Protein 5APG (pdb70)

Radius of gyration: 25.51 Å; Cα contacts (8 Å, |Δi|>4): 948; chains: 3; bounding box: 57×60×75 Å

B-factor: mean 27.23, std 12.42, range [12.29, 97.7]

Secondary structure (DSSP, 8-state):
---EEEEE-S-S-TTS-HHHHHHHTTSSEEESSGGGSPTTSEEE-TTSS-B--GGGHHHHHHT-EEEEE--HHHHHHHHHHH--SSSEEEBPPP-B--STTTTT-BS---HHHHHHHHHH---TTT---GGGSTTSTHHHHHHHHHHHHHTTT--THHHHHHT-S-HHHHHHH--TTT--/---EEEEE---S-GGG-HHHHHHHTTSSEEESSGGGSPTTSEEE-TTSS-B--GGGHHHHHHT-EEEEE--HHHHHHHHHHH--SSSEEEBPPP-B--STTTTT-BS---HHHHHHHHHH---TTT---GGGSTTSHHHHHHTHHHHHHHTTT--THHHHHHT-S-HHHHHHH--TTT--/---EEEEE---S-TTT-HHHHHHHTTSSEEESSGGGSPTTSEEE-TTSS-B--GGGHHHHHHT-EEEEE--HHHHHHHHHHH--SSSEEEBPPP-B--STTTTT-BS---HHHHHHHHHH---TTT---GGGSTTHHHHHHHTHHHHHHHTTT--THHHHHHT-S-HHHHHHH--TTT--

Solvent-accessible surface area: 23959 Å² total

Nearest PDB structures (foldseek):
  5apg-assembly3_C  TM=1.002E+00  e=6.927E-38  Vulcanisaeta distributa DSM 14429
  5ap8-assembly1_A  TM=8.419E-01  e=1.342E-13  Saccharolobus solfataricus
  5ap8-assembly3_C  TM=8.335E-01  e=1.342E-13  Saccharolobus solfataricus
  5ap8-assembly2_B  TM=7.824E-01  e=4.269E-13  Saccharolobus solfataricus
  3oii-assembly1_A  TM=2.899E-01  e=4.649E+00  Saccharomyces cerevisiae

Structure (mmCIF, N/CA/C/O backbone):
data_5APG
#
_entry.id   5APG
#
_cell.length_a   115.950
_cell.length_b   66.970
_cell.length_c   106.420
_cell.angle_alpha   90.00
_cell.angle_beta   89.99
_cell.angle_gamma   90.00
#
_symmetry.space_group_name_H-M   'C 1 2 1'
#
loop_
_entity.id
_entity.type
_entity.pdbx_description
1 polymer TSR3
2 non-polymer [(3S)-3-amino-4-hydroxy-4-oxo-butyl]-[[(2S,3S,4R,5R)-5-(6-aminopurin-9-yl)-3,4-dihydroxy-oxolan-2-yl]methyl]-methyl-selanium
3 non-polymer '2-(N-MORPHOLINO)-ETHANESULFONIC ACID'
4 water water
#
loop_
_atom_site.group_PDB
_atom_site.id
_atom_site.type_symbol
_atom_site.label_atom_id
_atom_site.label_alt_id
_atom_site.label_comp_id
_atom_site.label_asym_id
_atom_site.label_entity_id
_atom_site.label_seq_id
_atom_site.pdbx_PDB_ins_code
_atom_site.Cartn_x
_atom_site.Cartn_y
_atom_site.Cartn_z
_atom_site.occupancy
_atom_site.B_iso_or_equiv
_atom_site.auth_seq_id
_atom_site.auth_comp_id
_atom_site.auth_asym_id
_atom_site.auth_atom_id
_atom_site.pdbx_PDB_model_num
ATOM 9 N N . ILE A 1 2 ? 149.189 -13.257 100.383 1.00 37.44 2 ILE A N 1
ATOM 10 C CA . ILE A 1 2 ? 148.135 -13.596 101.330 1.00 34.45 2 ILE A CA 1
ATOM 11 C C . ILE A 1 2 ? 147.869 -15.101 101.331 1.00 34.81 2 ILE A C 1
ATOM 12 O O . ILE A 1 2 ? 147.834 -15.737 100.272 1.00 33.01 2 ILE A O 1
ATOM 17 N N . PRO A 1 3 ? 147.740 -15.692 102.530 1.00 27.55 3 PRO A N 1
ATOM 18 C CA . PRO A 1 3 ? 147.305 -17.088 102.609 1.00 24.97 3 PRO A CA 1
ATOM 19 C C . PRO A 1 3 ? 145.876 -17.220 102.112 1.00 23.88 3 PRO A C 1
ATOM 20 O O . PRO A 1 3 ? 145.154 -16.225 102.063 1.00 23.74 3 PRO A O 1
ATOM 24 N N . ARG A 1 4 ? 145.477 -18.427 101.738 1.00 20.68 4 ARG A N 1
ATOM 25 C CA . ARG A 1 4 ? 144.105 -18.666 101.318 1.00 20.85 4 ARG A CA 1
ATOM 26 C C . ARG A 1 4 ? 143.169 -18.602 102.520 1.00 22.77 4 ARG A C 1
ATOM 27 O O . ARG A 1 4 ? 143.378 -19.294 103.518 1.00 21.58 4 ARG A O 1
ATOM 35 N N . VAL A 1 5 ? 142.147 -17.758 102.424 1.00 21.52 5 VAL A N 1
ATOM 36 C CA . VAL A 1 5 ? 141.176 -17.598 103.503 1.00 19.97 5 VAL A CA 1
ATOM 37 C C . VAL A 1 5 ? 139.825 -18.173 103.085 1.00 22.01 5 VAL A C 1
ATOM 38 O O . VAL A 1 5 ? 139.320 -17.879 101.998 1.00 21.98 5 VAL A O 1
ATOM 42 N N . PHE A 1 6 ? 139.251 -19.007 103.946 1.00 16.73 6 PHE A N 1
ATOM 43 C CA . PHE A 1 6 ? 137.975 -19.647 103.665 1.00 18.74 6 PHE A CA 1
ATOM 44 C C . PHE A 1 6 ? 136.962 -19.306 104.752 1.00 18.98 6 PHE A C 1
ATOM 45 O O . PHE A 1 6 ? 137.270 -19.385 105.942 1.00 19.91 6 PHE A O 1
ATOM 53 N N . ILE A 1 7 ? 135.756 -18.933 104.339 1.00 18.91 7 ILE A N 1
ATOM 54 C CA . ILE A 1 7 ? 134.721 -18.523 105.278 1.00 21.15 7 ILE A CA 1
ATOM 55 C C . ILE A 1 7 ? 133.424 -19.296 105.073 1.00 23.18 7 ILE A C 1
ATOM 56 O O . ILE A 1 7 ? 132.896 -19.363 103.962 1.00 24.18 7 ILE A O 1
ATOM 61 N N . TYR A 1 8 ? 132.919 -19.893 106.145 1.00 21.86 8 TYR A N 1
ATOM 62 C CA . TYR A 1 8 ? 131.553 -20.381 106.133 1.00 23.63 8 TYR A CA 1
ATOM 63 C C . TYR A 1 8 ? 130.681 -19.328 106.790 1.00 25.77 8 TYR A C 1
ATOM 64 O O . TYR A 1 8 ? 130.920 -18.934 107.934 1.00 22.25 8 TYR A O 1
ATOM 73 N N . ARG A 1 9 ? 129.679 -18.863 106.057 1.00 24.65 9 ARG A N 1
ATOM 74 C CA . ARG A 1 9 ? 128.815 -17.810 106.561 1.00 27.14 9 ARG A CA 1
ATOM 75 C C . ARG A 1 9 ? 127.418 -18.327 106.881 1.00 35.25 9 ARG A C 1
ATOM 76 O O . ARG A 1 9 ? 126.760 -18.932 106.037 1.00 36.77 9 ARG A O 1
ATOM 84 N N . LEU A 1 10 ? 126.977 -18.094 108.111 1.00 34.47 10 LEU A N 1
ATOM 85 C CA . LEU A 1 10 ? 125.583 -18.316 108.464 1.00 40.23 10 LEU A CA 1
ATOM 86 C C . LEU A 1 10 ? 124.774 -17.114 108.002 1.00 51.19 10 LEU A C 1
ATOM 87 O O . LEU A 1 10 ? 124.902 -16.024 108.559 1.00 53.64 10 LEU A O 1
ATOM 92 N N . PRO A 1 11 ? 123.941 -17.305 106.969 1.00 59.97 11 PRO A N 1
ATOM 93 C CA . PRO A 1 11 ? 123.190 -16.195 106.372 1.00 68.14 11 PRO A CA 1
ATOM 94 C C . PRO A 1 11 ? 122.118 -15.638 107.312 1.00 77.71 11 PRO A C 1
ATOM 95 O O . PRO A 1 11 ? 120.935 -15.895 107.111 1.00 84.52 11 PRO A O 1
ATOM 99 N N . GLN A 1 12 ? 122.533 -14.878 108.322 1.00 75.79 12 GLN A N 1
ATOM 100 C CA . GLN A 1 12 ? 121.613 -14.365 109.336 1.00 81.95 12 GLN A CA 1
ATOM 101 C C . GLN A 1 12 ? 121.452 -12.846 109.256 1.00 88.02 12 GLN A C 1
ATOM 102 O O . GLN A 1 12 ? 120.349 -12.343 109.081 1.00 89.34 12 GLN A O 1
ATOM 104 N N . ASP A 1 13 ? 122.548 -12.112 109.405 1.00 87.21 13 ASP A N 1
ATOM 105 C CA . ASP A 1 13 ? 122.504 -10.654 109.267 1.00 86.38 13 ASP A CA 1
ATOM 106 C C . ASP A 1 13 ? 122.192 -10.238 107.829 1.00 83.70 13 ASP A C 1
ATOM 107 O O . ASP A 1 13 ? 122.211 -11.078 106.942 1.00 82.51 13 ASP A O 1
ATOM 109 N N . ASP A 1 14 ? 121.916 -8.958 107.575 1.00 83.84 14 ASP A N 1
ATOM 110 C CA . ASP A 1 14 ? 121.758 -8.530 106.180 1.00 83.52 14 ASP A CA 1
ATOM 111 C C . ASP A 1 14 ? 123.150 -8.258 105.582 1.00 76.23 14 ASP A C 1
ATOM 112 O O . ASP A 1 14 ? 123.924 -7.448 106.108 1.00 73.18 14 ASP A O 1
ATOM 117 N N . PRO A 1 15 ? 123.470 -8.951 104.478 1.00 73.69 15 PRO A N 1
ATOM 118 C CA . PRO A 1 15 ? 124.817 -9.084 103.907 1.00 69.22 15 PRO A CA 1
ATOM 119 C C . PRO A 1 15 ? 125.465 -7.797 103.430 1.00 64.66 15 PRO A C 1
ATOM 120 O O . PRO A 1 15 ? 126.669 -7.794 103.159 1.00 63.33 15 PRO A O 1
ATOM 124 N N . ARG A 1 16 ? 124.679 -6.733 103.328 1.00 67.72 16 ARG A N 1
ATOM 125 C CA . ARG A 1 16 ? 125.185 -5.448 102.881 1.00 64.84 16 ARG A CA 1
ATOM 126 C C . ARG A 1 16 ? 125.968 -4.752 103.992 1.00 59.06 16 ARG A C 1
ATOM 127 O O . ARG A 1 16 ? 126.732 -3.822 103.733 1.00 56.24 16 ARG A O 1
ATOM 129 N N . LYS A 1 17 ? 125.777 -5.206 105.227 1.00 55.94 17 LYS A N 1
ATOM 130 C CA . LYS A 1 17 ? 126.454 -4.608 106.374 1.00 53.72 17 LYS A CA 1
ATOM 131 C C . LYS A 1 17 ? 127.433 -5.591 107.007 1.00 46.05 17 LYS A C 1
ATOM 132 O O . LYS A 1 17 ? 128.081 -5.287 108.008 1.00 46.07 17 LYS A O 1
ATOM 138 N N . ASN A 1 18 ? 127.535 -6.770 106.409 1.00 42.58 18 ASN A N 1
ATOM 139 C CA . ASN A 1 18 ? 128.423 -7.818 106.892 1.00 36.09 18 ASN A CA 1
ATOM 140 C C . ASN A 1 18 ? 129.824 -7.674 106.292 1.00 30.94 18 ASN A C 1
ATOM 141 O O . ASN A 1 18 ? 129.964 -7.449 105.090 1.00 30.25 18 ASN A O 1
ATOM 146 N N . THR A 1 19 ? 130.863 -7.796 107.119 1.00 25.81 19 THR A N 1
ATOM 147 C CA . THR A 1 19 ? 132.218 -7.515 106.642 1.00 23.24 19 THR A CA 1
ATOM 148 C C . THR A 1 19 ? 132.819 -8.701 105.890 1.00 24.12 19 THR A C 1
ATOM 149 O O . THR A 1 19 ? 133.733 -8.525 105.084 1.00 23.95 19 THR A O 1
ATOM 153 N N . ALA A 1 20 ? 132.304 -9.901 106.141 1.00 22.71 20 ALA A N 1
ATOM 154 C CA . ALA A 1 20 ? 132.785 -11.090 105.439 1.00 21.65 20 ALA A CA 1
ATOM 155 C C . ALA A 1 20 ? 132.370 -11.050 103.971 1.00 23.34 20 ALA A C 1
ATOM 156 O O . ALA A 1 20 ? 133.150 -11.411 103.088 1.00 23.11 20 ALA A O 1
ATOM 158 N N . ILE A 1 21 ? 131.140 -10.614 103.717 1.00 24.69 21 ILE A N 1
ATOM 159 C CA . ILE A 1 21 ? 130.645 -10.460 102.353 1.00 26.34 21 ILE A CA 1
ATOM 160 C C . ILE A 1 21 ? 131.552 -9.524 101.553 1.00 25.78 21 ILE A C 1
ATOM 161 O O . ILE A 1 21 ? 131.845 -9.771 100.379 1.00 27.39 21 ILE A O 1
ATOM 166 N N . LYS A 1 22 ? 132.021 -8.462 102.201 1.00 23.80 22 LYS A N 1
ATOM 167 C CA . LYS A 1 22 ? 132.902 -7.503 101.542 1.00 22.86 22 LYS A CA 1
ATOM 168 C C . LYS A 1 22 ? 134.286 -8.094 101.263 1.00 24.69 22 LYS A C 1
ATOM 169 O O . LYS A 1 22 ? 134.850 -7.868 100.194 1.00 23.00 22 LYS A O 1
ATOM 175 N N . LEU A 1 23 ? 134.831 -8.842 102.221 1.00 19.56 23 LEU A N 1
ATOM 176 C CA . LEU A 1 23 ? 136.065 -9.599 101.995 1.00 19.25 23 LEU A CA 1
ATOM 177 C C . LEU A 1 23 ? 135.977 -10.477 100.753 1.00 20.05 23 LEU A C 1
ATOM 178 O O . LEU A 1 23 ? 136.888 -10.502 99.923 1.00 22.36 23 LEU A O 1
ATOM 183 N N . VAL A 1 24 ? 134.873 -11.207 100.645 1.00 23.19 24 VAL A N 1
ATOM 184 C CA . VAL A 1 24 ? 134.670 -12.143 99.550 1.00 23.56 24 VAL A CA 1
ATOM 185 C C . VAL A 1 24 ? 134.497 -11.394 98.231 1.00 25.03 24 VAL A C 1
ATOM 186 O O . VAL A 1 24 ? 135.047 -11.792 97.206 1.00 26.02 24 VAL A O 1
ATOM 190 N N . ARG A 1 25 ? 133.748 -10.296 98.275 1.00 23.75 25 ARG A N 1
ATOM 191 C CA . ARG A 1 25 ? 133.485 -9.486 97.088 1.00 26.39 25 ARG A CA 1
ATOM 192 C C . ARG A 1 25 ? 134.775 -8.986 96.444 1.00 25.93 25 ARG A C 1
ATOM 193 O O . ARG A 1 25 ? 134.857 -8.871 95.222 1.00 28.15 25 ARG A O 1
ATOM 201 N N . PHE A 1 26 ? 135.787 -8.707 97.260 1.00 21.88 26 PHE A N 1
ATOM 202 C CA . PHE A 1 26 ? 137.060 -8.210 96.739 1.00 21.30 26 PHE A CA 1
ATOM 203 C C . PHE A 1 26 ? 138.111 -9.310 96.587 1.00 23.69 26 PHE A C 1
ATOM 204 O O . PHE A 1 26 ? 139.259 -9.033 96.250 1.00 26.94 26 PHE A O 1
ATOM 212 N N . GLY A 1 27 ? 137.719 -10.555 96.837 1.00 23.23 27 GLY A N 1
ATOM 213 C CA . GLY A 1 27 ? 138.595 -11.687 96.587 1.00 23.57 27 GLY A CA 1
ATOM 214 C C . GLY A 1 27 ? 139.665 -11.991 97.625 1.00 25.24 27 GLY A C 1
ATOM 215 O O . GLY A 1 27 ? 140.590 -12.753 97.344 1.00 23.57 27 GLY A O 1
ATOM 216 N N . PHE A 1 28 ? 139.551 -11.407 98.817 1.00 20.22 28 PHE A N 1
ATOM 217 C CA . PHE A 1 28 ? 140.472 -11.729 99.911 1.00 21.60 28 PHE A CA 1
ATOM 218 C C . PHE A 1 28 ? 140.173 -13.092 100.525 1.00 21.29 28 PHE A C 1
ATOM 219 O O . PHE A 1 28 ? 141.022 -13.693 101.184 1.00 22.57 28 PHE A O 1
ATOM 227 N N . ALA A 1 29 ? 138.950 -13.561 100.322 1.00 20.40 29 ALA A N 1
ATOM 228 C CA . ALA A 1 29 ? 138.517 -14.835 100.874 1.00 21.89 29 ALA A CA 1
ATOM 229 C C . ALA A 1 29 ? 137.454 -15.434 99.975 1.00 25.96 29 ALA A C 1
ATOM 230 O O . ALA A 1 29 ? 136.887 -14.743 99.125 1.00 24.82 29 ALA A O 1
ATOM 232 N N . GLN A 1 30 ? 137.178 -16.717 100.160 1.00 24.23 30 GLN A N 1
ATOM 233 C CA . GLN A 1 30 ? 136.113 -17.348 99.402 1.00 27.72 30 GLN A CA 1
ATOM 234 C C . GLN A 1 30 ? 135.116 -18.018 100.344 1.00 25.68 30 GLN A C 1
ATOM 235 O O . GLN A 1 30 ? 135.494 -18.578 101.377 1.00 23.75 30 GLN A O 1
ATOM 241 N N . LEU A 1 31 ? 133.835 -17.914 100.008 1.00 24.67 31 LEU A N 1
ATOM 242 C CA . LEU A 1 31 ? 132.793 -18.592 100.771 1.00 26.11 31 LEU A CA 1
ATOM 243 C C . LEU A 1 31 ? 132.767 -20.077 100.438 1.00 29.54 31 LEU A C 1
ATOM 244 O O . LEU A 1 31 ? 133.008 -20.470 99.295 1.00 30.15 31 LEU A O 1
ATOM 249 N N . VAL A 1 32 ? 132.477 -20.895 101.443 1.00 28.24 32 VAL A N 1
ATOM 250 C CA . VAL A 1 32 ? 132.247 -22.321 101.237 1.00 27.14 32 VAL A CA 1
ATOM 251 C C . VAL A 1 32 ? 130.817 -22.636 101.663 1.00 30.29 32 VAL A C 1
ATOM 252 O O . VAL A 1 32 ? 130.207 -21.863 102.400 1.00 30.56 32 VAL A O 1
ATOM 256 N N . ASP A 1 33 ? 130.276 -23.758 101.202 1.00 33.57 33 ASP A N 1
ATOM 257 C CA . ASP A 1 33 ? 128.850 -24.014 101.385 1.00 35.29 33 ASP A CA 1
ATOM 258 C C . ASP A 1 33 ? 128.529 -24.709 102.704 1.00 32.99 33 ASP A C 1
ATOM 259 O O . ASP A 1 33 ? 127.362 -24.849 103.069 1.00 35.80 33 ASP A O 1
ATOM 264 N N . SER A 1 34 ? 129.564 -25.134 103.421 1.00 31.98 34 SER A N 1
ATOM 265 C CA . SER A 1 34 ? 129.374 -25.821 104.693 1.00 32.06 34 SER A CA 1
ATOM 266 C C . SER A 1 34 ? 130.642 -25.787 105.538 1.00 29.00 34 SER A C 1
ATOM 267 O O . SER A 1 34 ? 131.725 -25.494 105.033 1.00 30.07 34 SER A O 1
ATOM 270 N N . ILE A 1 35 ? 130.504 -26.094 106.824 1.00 32.39 35 ILE A N 1
ATOM 271 C CA . ILE A 1 35 ? 131.659 -26.176 107.708 1.00 28.95 35 ILE A CA 1
ATOM 272 C C . ILE A 1 35 ? 132.558 -27.330 107.262 1.00 29.49 35 ILE A C 1
ATOM 273 O O . ILE A 1 35 ? 133.785 -27.246 107.339 1.00 30.78 35 ILE A O 1
ATOM 278 N N . LYS A 1 36 ? 131.939 -28.390 106.754 1.00 33.04 36 LYS A N 1
ATOM 279 C CA . LYS A 1 36 ? 132.677 -29.543 106.249 1.00 31.30 36 LYS A CA 1
ATOM 280 C C . LYS A 1 36 ? 133.550 -29.179 105.046 1.00 30.41 36 LYS A C 1
ATOM 281 O O . LYS A 1 36 ? 134.562 -29.833 104.783 1.00 31.49 36 LYS A O 1
ATOM 283 N N . ALA A 1 37 ? 133.161 -28.132 104.326 1.00 29.32 37 ALA A N 1
ATOM 284 C CA . ALA A 1 37 ? 133.883 -27.713 103.128 1.00 29.95 37 ALA A CA 1
ATOM 285 C C . ALA A 1 37 ? 135.106 -26.854 103.460 1.00 26.34 37 ALA A C 1
ATOM 286 O O . ALA A 1 37 ? 135.964 -26.633 102.603 1.00 27.83 37 ALA A O 1
ATOM 288 N N . LEU A 1 38 ? 135.177 -26.355 104.690 1.00 25.30 38 LEU A N 1
ATOM 289 C CA . LEU A 1 38 ? 136.368 -25.644 105.146 1.00 23.09 38 LEU A CA 1
ATOM 290 C C . LEU A 1 38 ? 137.539 -26.625 105.149 1.00 24.90 38 LEU A C 1
ATOM 291 O O . LEU A 1 38 ? 137.353 -27.807 105.419 1.00 27.97 38 LEU A O 1
ATOM 296 N N . PRO A 1 39 ? 138.747 -26.149 104.817 1.00 23.92 39 PRO A N 1
ATOM 297 C CA . PRO A 1 39 ? 139.891 -27.066 104.690 1.00 23.19 39 PRO A CA 1
ATOM 298 C C . PRO A 1 39 ? 140.324 -27.707 106.012 1.00 25.19 39 PRO A C 1
ATOM 299 O O . PRO A 1 39 ? 140.579 -27.006 106.986 1.00 21.19 39 PRO A O 1
ATOM 303 N N . SER A 1 40 ? 140.407 -29.034 106.037 1.00 25.92 40 SER A N 1
ATOM 304 C CA . SER A 1 40 ? 140.895 -29.743 107.218 1.00 22.92 40 SER A CA 1
ATOM 305 C C . SER A 1 40 ? 142.360 -29.407 107.482 1.00 20.56 40 SER A C 1
ATOM 306 O O . SER A 1 40 ? 143.148 -29.253 106.551 1.00 23.40 40 SER A O 1
ATOM 309 N N . GLY A 1 41 ? 142.724 -29.285 108.754 1.00 19.19 41 GLY A N 1
ATOM 310 C CA . GLY A 1 41 ? 144.105 -29.024 109.108 1.00 19.70 41 GLY A CA 1
ATOM 311 C C . GLY A 1 41 ? 144.488 -27.565 108.961 1.00 16.65 41 GLY A C 1
ATOM 312 O O . GLY A 1 41 ? 145.644 -27.200 109.163 1.00 20.24 41 GLY A O 1
ATOM 313 N N . SER A 1 42 ? 143.520 -26.728 108.602 1.00 18.75 42 SER A N 1
ATOM 314 C CA . SER A 1 42 ? 143.753 -25.292 108.535 1.00 17.64 42 SER A CA 1
ATOM 315 C C . SER A 1 42 ? 143.682 -24.692 109.934 1.00 19.22 42 SER A C 1
ATOM 316 O O . SER A 1 42 ? 143.154 -25.311 110.856 1.00 18.77 42 SER A O 1
ATOM 319 N N . ILE A 1 43 ? 144.231 -23.493 110.087 1.00 14.98 43 ILE A N 1
ATOM 320 C CA . ILE A 1 43 ? 143.926 -22.668 111.247 1.00 15.70 43 ILE A CA 1
ATOM 321 C C . ILE A 1 43 ? 142.472 -22.230 111.149 1.00 17.29 43 ILE A C 1
ATOM 322 O O . ILE A 1 43 ? 142.058 -21.700 110.116 1.00 17.02 43 ILE A O 1
ATOM 327 N N . ILE A 1 44 ? 141.689 -22.444 112.204 1.00 15.30 44 ILE A N 1
ATOM 328 C CA . ILE A 1 44 ? 140.376 -21.816 112.253 1.00 13.48 44 ILE A CA 1
ATOM 329 C C . ILE A 1 44 ? 140.336 -20.834 113.414 1.00 15.52 44 ILE A C 1
ATOM 330 O O . ILE A 1 44 ? 140.708 -21.155 114.550 1.00 15.26 44 ILE A O 1
ATOM 335 N N . LEU A 1 45 ? 139.938 -19.606 113.111 1.00 14.75 45 LEU A N 1
ATOM 336 C CA . LEU A 1 45 ? 139.729 -18.634 114.167 1.00 14.84 45 LEU A CA 1
ATOM 337 C C . LEU A 1 45 ? 138.519 -19.086 114.964 1.00 14.87 45 LEU A C 1
ATOM 338 O O . LEU A 1 45 ? 137.515 -19.529 114.401 1.00 18.51 45 LEU A O 1
ATOM 343 N N . ASP A 1 46 ? 138.632 -19.005 116.281 1.00 14.56 46 ASP A N 1
ATOM 344 C CA . ASP A 1 46 ? 137.586 -19.486 117.165 1.00 15.42 46 ASP A CA 1
ATOM 345 C C . ASP A 1 46 ? 137.693 -18.719 118.469 1.00 15.09 46 ASP A C 1
ATOM 346 O O . ASP A 1 46 ? 138.598 -18.973 119.261 1.00 15.18 46 ASP A O 1
ATOM 351 N N . PRO A 1 47 ? 136.770 -17.774 118.694 1.00 15.63 47 PRO A N 1
ATOM 352 C CA . PRO A 1 47 ? 136.812 -16.946 119.903 1.00 14.34 47 PRO A CA 1
ATOM 353 C C . PRO A 1 47 ? 136.462 -17.708 121.181 1.00 15.47 47 PRO A C 1
ATOM 354 O O . PRO A 1 47 ? 136.648 -17.152 122.261 1.00 17.15 47 PRO A O 1
ATOM 358 N N . THR A 1 48 ? 135.983 -18.947 121.066 1.00 15.38 48 THR A N 1
ATOM 359 C CA . THR A 1 48 ? 135.559 -19.710 122.241 1.00 14.86 48 THR A CA 1
ATOM 360 C C . THR A 1 48 ? 136.656 -20.570 122.861 1.00 17.39 48 THR A C 1
ATOM 361 O O . THR A 1 48 ? 136.475 -21.097 123.958 1.00 17.71 48 THR A O 1
ATOM 365 N N . VAL A 1 49 ? 137.775 -20.741 122.163 1.00 16.35 49 VAL A N 1
ATOM 366 C CA . VAL A 1 49 ? 138.888 -21.511 122.725 1.00 14.92 49 VAL A CA 1
ATOM 367 C C . VAL A 1 49 ? 139.854 -20.568 123.442 1.00 16.18 49 VAL A C 1
ATOM 368 O O . VAL A 1 49 ? 139.753 -19.350 123.306 1.00 16.17 49 VAL A O 1
ATOM 372 N N . LYS A 1 50 ? 140.787 -21.130 124.204 1.00 16.54 50 LYS A N 1
ATOM 373 C CA . LYS A 1 50 ? 141.683 -20.322 125.026 1.00 14.88 50 LYS A CA 1
ATOM 374 C C . LYS A 1 50 ? 143.083 -20.204 124.430 1.00 16.02 50 LYS A C 1
ATOM 375 O O . LYS A 1 50 ? 143.917 -19.448 124.934 1.00 18.63 50 LYS A O 1
ATOM 381 N N . THR A 1 51 ? 143.339 -20.959 123.365 1.00 14.25 51 THR A N 1
ATOM 382 C CA . THR A 1 51 ? 144.663 -21.003 122.752 1.00 14.58 51 THR A CA 1
ATOM 383 C C . THR A 1 51 ? 144.846 -19.870 121.746 1.00 15.31 51 THR A C 1
ATOM 384 O O . THR A 1 51 ? 144.220 -19.869 120.691 1.00 16.19 51 THR A O 1
ATOM 388 N N . PRO A 1 52 ? 145.713 -18.899 122.067 1.00 16.41 52 PRO A N 1
ATOM 389 C CA . PRO A 1 52 ? 145.878 -17.751 121.170 1.00 16.31 52 PRO A CA 1
ATOM 390 C C . PRO A 1 52 ? 146.745 -18.046 119.952 1.00 16.18 52 PRO A C 1
ATOM 391 O O . PRO A 1 52 ? 147.717 -18.808 120.023 1.00 17.73 52 PRO A O 1
ATOM 395 N N . LEU A 1 53 ? 146.377 -17.421 118.837 1.00 15.70 53 LEU A N 1
ATOM 396 C CA . LEU A 1 53 ? 147.170 -17.446 117.615 1.00 17.26 53 LEU A CA 1
ATOM 397 C C . LEU A 1 53 ? 148.551 -16.852 117.865 1.00 17.56 53 LEU A C 1
ATOM 398 O O . LEU A 1 53 ? 148.673 -15.850 118.560 1.00 17.59 53 LEU A O 1
ATOM 403 N N . THR A 1 54 ? 149.581 -17.469 117.294 1.00 18.38 54 THR A N 1
ATOM 404 C CA . THR A 1 54 ? 150.953 -16.977 117.419 1.00 19.49 54 THR A CA 1
ATOM 405 C C . THR A 1 54 ? 151.599 -16.886 116.031 1.00 19.67 54 THR A C 1
ATOM 406 O O . THR A 1 54 ? 151.101 -17.491 115.085 1.00 19.22 54 THR A O 1
ATOM 410 N N . PRO A 1 55 ? 152.702 -16.124 115.902 1.00 21.75 55 PRO A N 1
ATOM 411 C CA . PRO A 1 55 ? 153.360 -15.983 114.596 1.00 20.38 55 PRO A CA 1
ATOM 412 C C . PRO A 1 55 ? 153.710 -17.312 113.930 1.00 20.83 55 PRO A C 1
ATOM 413 O O . PRO A 1 55 ? 153.611 -17.419 112.709 1.00 24.16 55 PRO A O 1
ATOM 417 N N . SER A 1 56 ? 154.090 -18.315 114.718 1.00 22.98 56 SER A N 1
ATOM 418 C CA . SER A 1 56 ? 154.528 -19.584 114.147 1.00 26.12 56 SER A CA 1
ATOM 419 C C . SER A 1 56 ? 153.384 -20.357 113.488 1.00 25.12 56 SER A C 1
ATOM 420 O O . SER A 1 56 ? 153.627 -21.306 112.749 1.00 27.55 56 SER A O 1
ATOM 423 N N . ASP A 1 57 ? 152.142 -19.945 113.743 1.00 21.96 57 ASP A N 1
ATOM 424 C CA . ASP A 1 57 ? 150.990 -20.523 113.043 1.00 18.71 57 ASP A CA 1
ATOM 425 C C . ASP A 1 57 ? 150.980 -20.170 111.551 1.00 20.50 57 ASP A C 1
ATOM 426 O O . ASP A 1 57 ? 150.208 -20.742 110.774 1.00 21.28 57 ASP A O 1
ATOM 431 N N . ARG A 1 58 ? 151.830 -19.223 111.157 1.00 21.01 58 ARG A N 1
ATOM 432 C CA . ARG A 1 58 ? 152.001 -18.869 109.743 1.00 19.85 58 ARG A CA 1
ATOM 433 C C . ARG A 1 58 ? 152.228 -20.090 108.844 1.00 20.26 58 ARG A C 1
ATOM 434 O O . ARG A 1 58 ? 151.682 -20.174 107.741 1.00 21.24 58 ARG A O 1
ATOM 442 N N . VAL A 1 59 ? 153.037 -21.033 109.318 1.00 21.47 59 VAL A N 1
ATOM 443 C CA . VAL A 1 59 ? 153.405 -22.195 108.513 1.00 26.33 59 VAL A CA 1
ATOM 444 C C . VAL A 1 59 ? 152.171 -23.015 108.125 1.00 24.57 59 VAL A C 1
ATOM 445 O O . VAL A 1 59 ? 152.073 -23.506 107.000 1.00 25.24 59 VAL A O 1
ATOM 449 N N . ILE A 1 60 ? 151.219 -23.125 109.050 1.00 20.49 60 ILE A N 1
ATOM 450 C CA . ILE A 1 60 ? 149.972 -23.843 108.807 1.00 18.99 60 ILE A CA 1
ATOM 451 C C . ILE A 1 60 ? 149.041 -23.068 107.874 1.00 22.99 60 ILE A C 1
ATOM 452 O O . ILE A 1 60 ? 148.440 -23.644 106.965 1.00 22.14 60 ILE A O 1
ATOM 457 N N . ALA A 1 61 ? 148.927 -21.762 108.104 1.00 20.12 61 ALA A N 1
ATOM 458 C CA . ALA A 1 61 ? 148.118 -20.898 107.246 1.00 21.25 61 ALA A CA 1
ATOM 459 C C . ALA A 1 61 ? 148.596 -20.928 105.795 1.00 19.81 61 ALA A C 1
ATOM 460 O O . ALA A 1 61 ? 147.788 -20.903 104.872 1.00 22.84 61 ALA A O 1
ATOM 462 N N . GLU A 1 62 ? 149.909 -20.974 105.598 1.00 21.14 62 GLU A N 1
ATOM 463 C CA . GLU A 1 62 ? 150.479 -21.050 104.254 1.00 25.00 62 GLU A CA 1
ATOM 464 C C . GLU A 1 62 ? 150.181 -22.369 103.554 1.00 26.24 62 GLU A C 1
ATOM 465 O O . GLU A 1 62 ? 149.953 -22.401 102.346 1.00 28.99 62 GLU A O 1
ATOM 471 N N . SER A 1 63 ? 150.204 -23.459 104.314 1.00 23.88 63 SER A N 1
ATOM 472 C CA . SER A 1 63 ? 150.136 -24.793 103.726 1.00 25.00 63 SER A CA 1
ATOM 473 C C . SER A 1 63 ? 148.722 -25.375 103.689 1.00 28.22 63 SER A C 1
ATOM 474 O O . SER A 1 63 ? 148.390 -26.136 102.778 1.00 28.91 63 SER A O 1
ATOM 477 N N . ARG A 1 64 ? 147.892 -25.019 104.666 1.00 22.72 64 ARG A N 1
ATOM 478 C CA . ARG A 1 64 ? 146.529 -25.545 104.734 1.00 20.94 64 ARG A CA 1
ATOM 479 C C . ARG A 1 64 ? 145.482 -24.448 104.550 1.00 19.27 64 ARG A C 1
ATOM 480 O O . ARG A 1 64 ? 144.378 -24.712 104.073 1.00 23.20 64 ARG A O 1
ATOM 488 N N . GLY A 1 65 ? 145.819 -23.223 104.940 1.00 20.42 65 GLY A N 1
ATOM 489 C CA . GLY A 1 65 ? 144.901 -22.103 104.799 1.00 20.41 65 GLY A CA 1
ATOM 490 C C . GLY A 1 65 ? 144.384 -21.569 106.124 1.00 18.98 65 GLY A C 1
ATOM 491 O O . GLY A 1 65 ? 144.745 -22.069 107.193 1.00 20.39 65 GLY A O 1
ATOM 492 N N . LEU A 1 66 ? 143.534 -20.548 106.048 1.00 16.28 66 LEU A N 1
ATOM 493 C CA . LEU A 1 66 ? 142.930 -19.928 107.228 1.00 15.60 66 LEU A CA 1
ATOM 494 C C . LEU A 1 66 ? 141.410 -19.957 107.106 1.00 17.23 66 LEU A C 1
ATOM 495 O O . LEU A 1 66 ? 140.853 -19.451 106.131 1.00 17.88 66 LEU A O 1
ATOM 500 N N . SER A 1 67 ? 140.745 -20.555 108.088 1.00 15.72 67 SER A N 1
ATOM 501 C CA . SER A 1 67 ? 139.294 -20.712 108.048 1.00 17.49 67 SER A CA 1
ATOM 502 C C . SER A 1 67 ? 138.606 -19.842 109.094 1.00 14.15 67 SER A C 1
ATOM 503 O O . SER A 1 67 ? 139.175 -19.554 110.145 1.00 17.99 67 SER A O 1
ATOM 506 N N . LEU A 1 68 ? 137.382 -19.424 108.793 1.00 16.38 68 LEU A N 1
ATOM 507 C CA . LEU A 1 68 ? 136.552 -18.701 109.750 1.00 16.84 68 LEU A CA 1
ATOM 508 C C . LEU A 1 68 ? 135.085 -19.050 109.561 1.00 18.61 68 LEU A C 1
ATOM 509 O O . LEU A 1 68 ? 134.645 -19.371 108.456 1.00 20.28 68 LEU A O 1
ATOM 514 N N . ILE A 1 69 ? 134.329 -18.965 110.646 1.00 16.42 69 ILE A N 1
ATOM 515 C CA . ILE A 1 69 ? 132.880 -19.013 110.565 1.00 18.39 69 ILE A CA 1
ATOM 516 C C . ILE A 1 69 ? 132.344 -17.608 110.802 1.00 20.90 69 ILE A C 1
ATOM 517 O O . ILE A 1 69 ? 132.646 -16.985 111.822 1.00 20.74 69 ILE A O 1
ATOM 522 N N . ASP A 1 70 ? 131.574 -17.095 109.849 1.00 19.81 70 ASP A N 1
ATOM 523 C CA . ASP A 1 70 ? 130.935 -15.798 110.017 1.00 22.03 70 ASP A CA 1
ATOM 524 C C . ASP A 1 70 ? 129.484 -15.987 110.448 1.00 24.78 70 ASP A C 1
ATOM 525 O O . ASP A 1 70 ? 128.688 -16.601 109.739 1.00 25.44 70 ASP A O 1
ATOM 530 N N . CYS A 1 71 ? 129.150 -15.464 111.621 1.00 22.47 71 CYS A N 1
ATOM 531 C CA . CYS A 1 71 ? 127.801 -15.575 112.165 1.00 25.57 71 CYS A CA 1
ATOM 532 C C . CYS A 1 71 ? 127.559 -14.384 113.073 1.00 26.60 71 CYS A C 1
ATOM 533 O O . CYS A 1 71 ? 128.438 -13.556 113.231 1.00 27.53 71 CYS A O 1
ATOM 536 N N . SER A 1 72 ? 126.380 -14.278 113.669 1.00 27.18 72 SER A N 1
ATOM 537 C CA . SER A 1 72 ? 126.154 -13.211 114.635 1.00 27.41 72 SER A CA 1
ATOM 538 C C . SER A 1 72 ? 126.901 -13.537 115.923 1.00 26.11 72 SER A C 1
ATOM 539 O O . SER A 1 72 ? 127.126 -14.707 116.233 1.00 25.54 72 SER A O 1
ATOM 542 N N . TRP A 1 73 ? 127.292 -12.512 116.674 1.00 23.62 73 TRP A N 1
ATOM 543 C CA . TRP A 1 73 ? 127.958 -12.750 117.951 1.00 25.55 73 TRP A CA 1
ATOM 544 C C . TRP A 1 73 ? 127.011 -13.396 118.957 1.00 29.03 73 TRP A C 1
ATOM 545 O O . TRP A 1 73 ? 127.448 -14.101 119.867 1.00 27.38 73 TRP A O 1
ATOM 556 N N . LYS A 1 74 ? 125.712 -13.174 118.779 1.00 27.08 74 LYS A N 1
ATOM 557 C CA . LYS A 1 74 ? 124.714 -13.783 119.652 1.00 33.01 74 LYS A CA 1
ATOM 558 C C . LYS A 1 74 ? 124.691 -15.303 119.497 1.00 31.93 74 LYS A C 1
ATOM 559 O O . LYS A 1 74 ? 124.361 -16.025 120.438 1.00 33.03 74 LYS A O 1
ATOM 565 N N . ARG A 1 75 ? 125.060 -15.786 118.313 1.00 27.81 75 ARG A N 1
ATOM 566 C CA . ARG A 1 75 ? 125.092 -17.223 118.040 1.00 28.46 75 ARG A CA 1
ATOM 567 C C . ARG A 1 75 ? 126.499 -17.823 118.082 1.00 28.91 75 ARG A C 1
ATOM 568 O O . ARG A 1 75 ? 126.651 -19.042 118.014 1.00 27.88 75 ARG A O 1
ATOM 576 N N . ALA A 1 76 ? 127.516 -16.971 118.188 1.00 26.77 76 ALA A N 1
ATOM 577 C CA . ALA A 1 76 ? 128.904 -17.393 117.987 1.00 22.09 76 ALA A CA 1
ATOM 578 C C . ALA A 1 76 ? 129.353 -18.519 118.918 1.00 23.32 76 ALA A C 1
ATOM 579 O O . ALA A 1 76 ? 130.007 -19.465 118.479 1.00 22.82 76 ALA A O 1
ATOM 581 N N . VAL A 1 77 ? 129.010 -18.425 120.198 1.00 24.09 77 VAL A N 1
ATOM 582 C CA . VAL A 1 77 ? 129.444 -19.443 121.150 1.00 24.67 77 VAL A CA 1
ATOM 583 C C . VAL A 1 77 ? 128.814 -20.788 120.811 1.00 24.88 77 VAL A C 1
ATOM 584 O O . VAL A 1 77 ? 129.508 -21.795 120.708 1.00 27.17 77 VAL A O 1
ATOM 588 N N . ASP A 1 78 ? 127.501 -20.796 120.611 1.00 26.71 78 ASP A N 1
ATOM 589 C CA . ASP A 1 78 ? 126.787 -22.026 120.288 1.00 31.76 78 ASP A CA 1
ATOM 590 C C . ASP A 1 78 ? 127.329 -22.689 119.019 1.00 28.57 78 ASP A C 1
ATOM 591 O O . ASP A 1 78 ? 127.532 -23.902 118.979 1.00 29.28 78 ASP A O 1
ATOM 596 N N . VAL A 1 79 ? 127.576 -21.886 117.991 1.00 26.76 79 VAL A N 1
ATOM 597 C CA . VAL A 1 79 ? 128.023 -22.413 116.705 1.00 26.99 79 VAL A CA 1
ATOM 598 C C . VAL A 1 79 ? 129.424 -23.018 116.788 1.00 26.16 79 VAL A C 1
ATOM 599 O O . VAL A 1 79 ? 129.653 -24.140 116.328 1.00 29.44 79 VAL A O 1
ATOM 603 N N . HIS A 1 80 ? 130.360 -22.286 117.383 1.00 22.50 80 HIS A N 1
ATOM 604 C CA . HIS A 1 80 ? 131.735 -22.767 117.465 1.00 22.67 80 HIS A CA 1
ATOM 605 C C . HIS A 1 80 ? 131.876 -23.971 118.394 1.00 28.17 80 HIS A C 1
ATOM 606 O O . HIS A 1 80 ? 132.665 -24.872 118.125 1.00 28.45 80 HIS A O 1
ATOM 613 N N . THR A 1 81 ? 131.116 -23.995 119.483 1.00 25.09 81 THR A N 1
ATOM 614 C CA . THR A 1 81 ? 131.261 -25.076 120.452 1.00 28.75 81 THR A CA 1
ATOM 615 C C . THR A 1 81 ? 130.645 -26.379 119.946 1.00 34.34 81 THR A C 1
ATOM 616 O O . THR A 1 81 ? 131.122 -27.465 120.275 1.00 39.90 81 THR A O 1
ATOM 620 N N . LYS A 1 82 ? 129.599 -26.279 119.134 1.00 30.81 82 LYS A N 1
ATOM 621 C CA . LYS A 1 82 ? 128.864 -27.475 118.735 1.00 38.73 82 LYS A CA 1
ATOM 622 C C . LYS A 1 82 ? 129.270 -28.055 117.379 1.00 38.28 82 LYS A C 1
ATOM 623 O O . LYS A 1 82 ? 129.027 -29.232 117.125 1.00 43.70 82 LYS A O 1
ATOM 629 N N . PHE A 1 83 ? 129.892 -27.262 116.510 1.00 34.36 83 PHE A N 1
ATOM 630 C CA . PHE A 1 83 ? 130.075 -27.724 115.133 1.00 34.71 83 PHE A CA 1
ATOM 631 C C . PHE A 1 83 ? 131.512 -27.837 114.615 1.00 37.52 83 PHE A C 1
ATOM 632 O O . PHE A 1 83 ? 131.715 -28.229 113.467 1.00 38.10 83 PHE A O 1
ATOM 640 N N . ILE A 1 84 ? 132.512 -27.512 115.428 1.00 39.46 84 ILE A N 1
ATOM 641 C CA . ILE A 1 84 ? 133.886 -27.753 114.989 1.00 44.79 84 ILE A CA 1
ATOM 642 C C . ILE A 1 84 ? 134.682 -28.552 116.022 1.00 52.11 84 ILE A C 1
ATOM 643 O O . ILE A 1 84 ? 134.994 -28.066 117.113 1.00 62.73 84 ILE A O 1
ATOM 648 N N . ARG A 1 85 ? 134.993 -29.793 115.656 1.00 46.41 85 ARG A N 1
ATOM 649 C CA . ARG A 1 85 ? 135.703 -30.715 116.535 1.00 45.82 85 ARG A CA 1
ATOM 650 C C . ARG A 1 85 ? 136.785 -31.484 115.778 1.00 40.38 85 ARG A C 1
ATOM 651 O O . ARG A 1 85 ? 136.490 -32.185 114.809 1.00 45.11 85 ARG A O 1
ATOM 659 N N . GLY A 1 86 ? 138.034 -31.344 116.213 1.00 36.72 86 GLY A N 1
ATOM 660 C CA . GLY A 1 86 ? 139.124 -32.158 115.697 1.00 31.73 86 GLY A CA 1
ATOM 661 C C . GLY A 1 86 ? 139.647 -31.802 114.312 1.00 29.05 86 GLY A C 1
ATOM 662 O O . GLY A 1 86 ? 140.828 -31.989 114.024 1.00 30.81 86 GLY A O 1
ATOM 663 N N . LYS A 1 87 ? 138.766 -31.289 113.460 1.00 24.90 87 LYS A N 1
ATOM 664 C CA . LYS A 1 87 ? 139.075 -31.042 112.055 1.00 23.63 87 LYS A CA 1
ATOM 665 C C . LYS A 1 87 ? 140.113 -29.928 111.848 1.00 24.86 87 LYS A C 1
ATOM 666 O O . LYS A 1 87 ? 140.848 -29.926 110.856 1.00 21.13 87 LYS A O 1
ATOM 672 N N . PHE A 1 88 ? 140.178 -28.992 112.791 1.00 20.36 88 PHE A N 1
ATOM 673 C CA . PHE A 1 88 ? 140.977 -27.782 112.621 1.00 21.20 88 PHE A CA 1
ATOM 674 C C . PHE A 1 88 ? 142.028 -27.575 113.708 1.00 22.75 88 PHE A C 1
ATOM 675 O O . PHE A 1 88 ? 142.033 -28.258 114.733 1.00 22.29 88 PHE A O 1
ATOM 683 N N . ILE A 1 89 ? 142.907 -26.606 113.470 1.00 17.97 89 ILE A N 1
ATOM 684 C CA . ILE A 1 89 ? 143.760 -26.060 114.513 1.00 17.64 89 ILE A CA 1
ATOM 685 C C . ILE A 1 89 ? 143.089 -24.789 115.036 1.00 16.23 89 ILE A C 1
ATOM 686 O O . ILE A 1 89 ? 143.178 -23.721 114.423 1.00 17.14 89 ILE A O 1
ATOM 691 N N . ARG A 1 90 ? 142.407 -24.925 116.171 1.00 17.70 90 ARG A N 1
ATOM 692 C CA . ARG A 1 90 ? 141.536 -23.874 116.687 1.00 16.65 90 ARG A CA 1
ATOM 693 C C . ARG A 1 90 ? 142.319 -22.863 117.511 1.00 15.39 90 ARG A C 1
ATOM 694 O O . ARG A 1 90 ? 142.993 -23.228 118.474 1.00 16.22 90 ARG A O 1
ATOM 702 N N . ARG A 1 91 ? 142.222 -21.593 117.132 1.00 14.72 91 ARG A N 1
ATOM 703 C CA . ARG A 1 91 ? 142.947 -20.526 117.817 1.00 14.54 91 ARG A CA 1
ATOM 704 C C . ARG A 1 91 ? 142.078 -19.288 118.021 1.00 14.40 91 ARG A C 1
ATOM 705 O O . ARG A 1 91 ? 141.410 -18.831 117.091 1.00 15.30 91 ARG A O 1
ATOM 713 N N . ARG A 1 92 ? 142.084 -18.742 119.233 1.00 14.25 92 ARG A N 1
ATOM 714 C CA . ARG A 1 92 ? 141.480 -17.433 119.443 1.00 13.32 92 ARG A CA 1
ATOM 715 C C . ARG A 1 92 ? 142.505 -16.389 119.045 1.00 13.03 92 ARG A C 1
ATOM 716 O O . ARG A 1 92 ? 143.692 -16.691 118.916 1.00 14.87 92 ARG A O 1
ATOM 724 N N . LEU A 1 93 ? 142.053 -15.162 118.831 1.00 13.33 93 LEU A N 1
ATOM 725 C CA . LEU A 1 93 ? 142.993 -14.076 118.642 1.00 13.77 93 LEU A CA 1
ATOM 726 C C . LEU A 1 93 ? 143.450 -13.589 120.004 1.00 15.11 93 LEU A C 1
ATOM 727 O O . LEU A 1 93 ? 142.685 -13.624 120.962 1.00 16.29 93 LEU A O 1
ATOM 732 N N . PRO A 1 94 ? 144.709 -13.145 120.096 1.00 14.23 94 PRO A N 1
ATOM 733 C CA . PRO A 1 94 ? 145.138 -12.431 121.298 1.00 15.77 94 PRO A CA 1
ATOM 734 C C . PRO A 1 94 ? 144.306 -11.169 121.459 1.00 16.45 94 PRO A C 1
ATOM 735 O O . PRO A 1 94 ? 143.716 -10.687 120.484 1.00 14.72 94 PRO A O 1
ATOM 739 N N . LEU A 1 95 ? 144.266 -10.640 122.674 1.00 16.72 95 LEU A N 1
ATOM 740 C CA . LEU A 1 95 ? 143.344 -9.569 123.019 1.00 13.89 95 LEU A CA 1
ATOM 741 C C . LEU A 1 95 ? 143.626 -8.283 122.253 1.00 15.19 95 LEU A C 1
ATOM 742 O O . LEU A 1 95 ? 144.727 -7.730 122.324 1.00 16.02 95 LEU A O 1
ATOM 747 N N . LEU A 1 96 ? 142.616 -7.809 121.530 1.00 14.96 96 LEU A N 1
ATOM 748 C CA . LEU A 1 96 ? 142.734 -6.600 120.729 1.00 13.83 96 LEU A CA 1
ATOM 749 C C . LEU A 1 96 ? 141.500 -5.730 120.918 1.00 15.24 96 LEU A C 1
ATOM 750 O O . LEU A 1 96 ? 140.456 -6.201 121.372 1.00 17.32 96 LEU A O 1
ATOM 755 N N . ILE A 1 97 ? 141.630 -4.458 120.569 1.00 16.54 97 ILE A N 1
ATOM 756 C CA . ILE A 1 97 ? 140.548 -3.501 120.727 1.00 14.87 97 ILE A CA 1
ATOM 757 C C . ILE A 1 97 ? 139.864 -3.269 119.381 1.00 17.31 97 ILE A C 1
ATOM 758 O O . ILE A 1 97 ? 140.532 -3.012 118.382 1.00 19.60 97 ILE A O 1
ATOM 763 N N . ALA A 1 98 ? 138.539 -3.368 119.354 1.00 17.75 98 ALA A N 1
ATOM 764 C CA . ALA A 1 98 ? 137.784 -3.173 118.116 1.00 17.35 98 ALA A CA 1
ATOM 765 C C . ALA A 1 98 ? 137.842 -1.718 117.663 1.00 19.94 98 ALA A C 1
ATOM 766 O O . ALA A 1 98 ? 137.841 -0.802 118.487 1.00 20.10 98 ALA A O 1
ATOM 768 N N . ALA A 1 99 ? 137.893 -1.514 116.350 1.00 18.11 99 ALA A N 1
ATOM 769 C CA . ALA A 1 99 ? 137.923 -0.172 115.780 1.00 21.30 99 ALA A CA 1
ATOM 770 C C . ALA A 1 99 ? 136.678 0.133 114.950 1.00 20.37 99 ALA A C 1
ATOM 771 O O . ALA A 1 99 ? 136.497 1.261 114.497 1.00 21.34 99 ALA A O 1
ATOM 773 N N . ASN A 1 100 ? 135.831 -0.871 114.737 1.00 18.57 100 ASN A N 1
ATOM 774 C CA . ASN A 1 100 ? 134.614 -0.678 113.951 1.00 18.67 100 ASN A CA 1
ATOM 775 C C . ASN A 1 100 ? 133.627 0.227 114.700 1.00 23.61 100 ASN A C 1
ATOM 776 O O . ASN A 1 100 ? 133.677 0.308 115.927 1.00 22.48 100 ASN A O 1
ATOM 781 N N . PRO A 1 101 ? 132.742 0.924 113.965 1.00 24.76 101 PRO A N 1
ATOM 782 C CA . PRO A 1 101 ? 131.818 1.893 114.573 1.00 27.09 101 PRO A CA 1
ATOM 783 C C . PRO A 1 101 ? 130.849 1.302 115.599 1.00 27.21 101 PRO A C 1
ATOM 784 O O . PRO A 1 101 ? 130.392 2.029 116.475 1.00 31.34 101 PRO A O 1
ATOM 788 N N . THR A 1 102 ? 130.544 0.014 115.494 1.00 25.47 102 THR A N 1
ATOM 789 C CA . THR A 1 102 ? 129.604 -0.616 116.417 1.00 30.16 102 THR A CA 1
ATOM 790 C C . THR A 1 102 ? 130.199 -0.824 117.806 1.00 29.33 102 THR A C 1
ATOM 791 O O . THR A 1 102 ? 129.566 -0.510 118.816 1.00 30.65 102 THR A O 1
ATOM 795 N N . HIS A 1 103 ? 131.416 -1.352 117.856 1.00 28.38 103 HIS A N 1
ATOM 796 C CA . HIS A 1 103 ? 132.025 -1.725 119.126 1.00 25.35 103 HIS A CA 1
ATOM 797 C C . HIS A 1 103 ? 133.338 -1.003 119.394 1.00 22.62 103 HIS A C 1
ATOM 798 O O . HIS A 1 103 ? 134.189 -1.527 120.113 1.00 24.94 103 HIS A O 1
ATOM 805 N N . TYR A 1 104 ? 133.495 0.194 118.830 1.00 23.07 104 TYR A N 1
ATOM 806 C CA . TYR A 1 104 ? 134.735 0.954 118.976 1.00 22.48 104 TYR A CA 1
ATOM 807 C C . TYR A 1 104 ? 135.210 1.029 120.423 1.00 26.22 104 TYR A C 1
ATOM 808 O O . TYR A 1 104 ? 134.453 1.396 121.320 1.00 25.90 104 TYR A O 1
ATOM 817 N N . GLY A 1 105 ? 136.470 0.672 120.644 1.00 21.16 105 GLY A N 1
ATOM 818 C CA . GLY A 1 105 ? 137.075 0.821 121.954 1.00 25.40 105 GLY A CA 1
ATOM 819 C C . GLY A 1 105 ? 136.923 -0.375 122.873 1.00 25.86 105 GLY A C 1
ATOM 820 O O . GLY A 1 105 ? 137.520 -0.407 123.947 1.00 28.72 105 GLY A O 1
ATOM 821 N N . LYS A 1 106 ? 136.137 -1.364 122.459 1.00 23.94 106 LYS A N 1
ATOM 822 C CA . LYS A 1 106 ? 135.859 -2.509 123.325 1.00 24.28 106 LYS A CA 1
ATOM 823 C C . LYS A 1 106 ? 136.724 -3.718 122.968 1.00 23.93 106 LYS A C 1
ATOM 824 O O . LYS A 1 106 ? 136.987 -3.976 121.796 1.00 21.18 106 LYS A O 1
ATOM 830 N N . PRO A 1 107 ? 137.167 -4.466 123.990 1.00 17.52 107 PRO A N 1
ATOM 831 C CA . PRO A 1 107 ? 138.104 -5.580 123.813 1.00 17.90 107 PRO A CA 1
ATOM 832 C C . PRO A 1 107 ? 137.500 -6.856 123.220 1.00 19.91 107 PRO A C 1
ATOM 833 O O . PRO A 1 107 ? 136.330 -7.167 123.460 1.00 20.07 107 PRO A O 1
ATOM 837 N N . TYR A 1 108 ? 138.320 -7.555 122.434 1.00 18.30 108 TYR A N 1
ATOM 838 C CA . TYR A 1 108 ? 138.117 -8.951 122.029 1.00 16.38 108 TYR A CA 1
ATOM 839 C C . TYR A 1 108 ? 137.053 -9.190 120.964 1.00 16.68 108 TYR A C 1
ATOM 840 O O . TYR A 1 108 ? 137.243 -10.026 120.080 1.00 19.44 108 TYR A O 1
ATOM 849 N N . ILE A 1 109 ? 135.931 -8.486 121.049 1.00 16.92 109 ILE A N 1
ATOM 850 C CA . ILE A 1 109 ? 134.816 -8.743 120.143 1.00 16.12 109 ILE A CA 1
ATOM 851 C C . ILE A 1 109 ? 135.016 -8.006 118.819 1.00 18.22 109 ILE A C 1
ATOM 852 O O . ILE A 1 109 ? 134.603 -6.858 118.670 1.00 19.89 109 ILE A O 1
ATOM 857 N N . LEU A 1 110 ? 135.648 -8.678 117.857 1.00 15.87 110 LEU A N 1
ATOM 858 C CA . LEU A 1 110 ? 136.020 -8.039 116.599 1.00 14.60 110 LEU A CA 1
ATOM 859 C C . LEU A 1 110 ? 135.071 -8.389 115.460 1.00 16.98 110 LEU A C 1
ATOM 860 O O . LEU A 1 110 ? 134.408 -9.424 115.490 1.00 15.35 110 LEU A O 1
ATOM 865 N N . SER A 1 111 ? 135.020 -7.523 114.452 1.00 15.66 111 SER A N 1
ATOM 866 C CA . SER A 1 111 ? 134.339 -7.861 113.209 1.00 15.43 111 SER A CA 1
ATOM 867 C C . SER A 1 111 ? 135.138 -8.941 112.493 1.00 15.54 111 SER A C 1
ATOM 868 O O . SER A 1 111 ? 136.315 -9.154 112.790 1.00 15.38 111 SER A O 1
ATOM 871 N N . THR A 1 112 ? 134.496 -9.633 111.560 1.00 15.19 112 THR A N 1
ATOM 872 C CA . THR A 1 112 ? 135.172 -10.683 110.816 1.00 15.27 112 THR A CA 1
ATOM 873 C C . THR A 1 112 ? 136.390 -10.117 110.076 1.00 15.99 112 THR A C 1
ATOM 874 O O . THR A 1 112 ? 137.456 -10.733 110.065 1.00 16.53 112 THR A O 1
ATOM 878 N N . ILE A 1 113 ? 136.252 -8.928 109.492 1.00 14.91 113 ILE A N 1
ATOM 879 C CA . ILE A 1 113 ? 137.358 -8.370 108.717 1.00 14.89 113 ILE A CA 1
ATOM 880 C C . ILE A 1 113 ? 138.520 -7.952 109.625 1.00 15.17 113 ILE A C 1
ATOM 881 O O . ILE A 1 113 ? 139.684 -8.106 109.254 1.00 15.55 113 ILE A O 1
ATOM 886 N N . GLU A 1 114 ? 138.216 -7.453 110.821 1.00 14.23 114 GLU A N 1
ATOM 887 C CA . GLU A 1 114 ? 139.263 -7.094 111.776 1.00 14.72 114 GLU A CA 1
ATOM 888 C C . GLU A 1 114 ? 139.992 -8.344 112.252 1.00 13.54 114 GLU A C 1
ATOM 889 O O . GLU A 1 114 ? 141.207 -8.339 112.457 1.00 14.01 114 GLU A O 1
ATOM 895 N N . ALA A 1 115 ? 139.239 -9.419 112.436 1.00 15.00 115 ALA A N 1
ATOM 896 C CA . ALA A 1 115 ?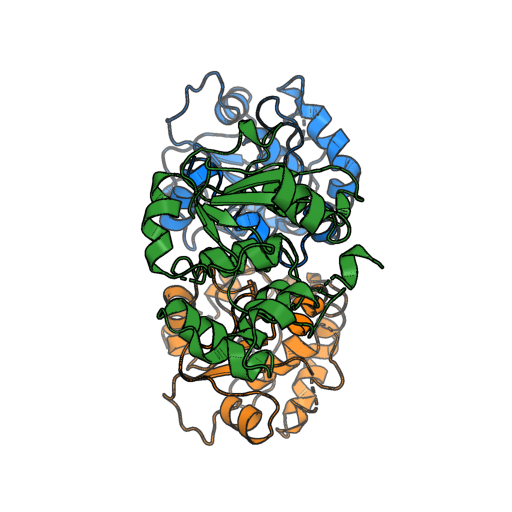 139.829 -10.673 112.873 1.00 15.61 115 ALA A CA 1
ATOM 897 C C . ALA A 1 115 ? 140.764 -11.249 111.822 1.00 13.85 115 ALA A C 1
ATOM 898 O O . ALA A 1 115 ? 141.849 -11.732 112.147 1.00 14.86 115 ALA A O 1
ATOM 900 N N . VAL A 1 116 ? 140.331 -11.214 110.565 1.00 16.41 116 VAL A N 1
ATOM 901 C CA . VAL A 1 116 ? 141.170 -11.673 109.465 1.00 16.10 116 VAL A CA 1
ATOM 902 C C . VAL A 1 116 ? 142.454 -10.848 109.414 1.00 14.05 116 VAL A C 1
ATOM 903 O O . VAL A 1 116 ? 143.551 -11.395 109.321 1.00 14.94 116 VAL A O 1
ATOM 907 N N . ALA A 1 117 ? 142.319 -9.530 109.501 1.00 14.84 117 ALA A N 1
ATOM 908 C CA . ALA A 1 117 ? 143.483 -8.649 109.439 1.00 16.03 117 ALA A CA 1
ATOM 909 C C . ALA A 1 117 ? 144.430 -8.873 110.617 1.00 13.65 117 ALA A C 1
ATOM 910 O O . ALA A 1 117 ? 145.648 -8.901 110.443 1.00 14.83 117 ALA A O 1
ATOM 912 N N . ALA A 1 118 ? 143.870 -9.017 111.817 1.00 15.14 118 ALA A N 1
ATOM 913 C CA . ALA A 1 118 ? 144.681 -9.307 112.998 1.00 15.80 118 ALA A CA 1
ATOM 914 C C . ALA A 1 118 ? 145.466 -10.608 112.830 1.00 15.13 118 ALA A C 1
ATOM 915 O O . ALA A 1 118 ? 146.662 -10.669 113.133 1.00 14.64 118 ALA A O 1
ATOM 917 N N . ALA A 1 119 ? 144.791 -11.648 112.348 1.00 15.98 119 ALA A N 1
ATOM 918 C CA . ALA A 1 119 ? 145.435 -12.936 112.134 1.00 13.69 119 ALA A CA 1
ATOM 919 C C . ALA A 1 119 ? 146.582 -12.801 111.136 1.00 15.64 119 ALA A C 1
ATOM 920 O O . ALA A 1 119 ? 147.682 -13.307 111.366 1.00 16.53 119 ALA A O 1
ATOM 922 N N . LEU A 1 120 ? 146.313 -12.119 110.027 1.00 16.42 120 LEU A N 1
ATOM 923 C CA . LEU A 1 120 ? 147.332 -11.862 109.010 1.00 14.11 120 LEU A CA 1
ATOM 924 C C . LEU A 1 120 ? 148.534 -11.116 109.588 1.00 15.92 120 LEU A C 1
ATOM 925 O O . LEU A 1 120 ? 149.687 -11.499 109.368 1.00 15.97 120 LEU A O 1
ATOM 930 N N . TYR A 1 121 ? 148.258 -10.042 110.318 1.00 15.46 121 TYR A N 1
ATOM 931 C CA . TYR A 1 121 ? 149.316 -9.229 110.911 1.00 16.33 121 TYR A CA 1
ATOM 932 C C . TYR A 1 121 ? 150.207 -10.067 111.833 1.00 16.26 121 TYR A C 1
ATOM 933 O O . TYR A 1 121 ? 151.434 -10.048 111.717 1.00 17.44 121 TYR A O 1
ATOM 942 N N . ILE A 1 122 ? 149.577 -10.811 112.736 1.00 16.48 122 ILE A N 1
ATOM 943 C CA . ILE A 1 122 ? 150.297 -11.620 113.720 1.00 17.16 122 ILE A CA 1
ATOM 944 C C . ILE A 1 122 ? 151.179 -12.665 113.038 1.00 17.39 122 ILE A C 1
ATOM 945 O O . ILE A 1 122 ? 152.279 -12.966 113.503 1.00 19.89 122 ILE A O 1
ATOM 958 N N . GLY A 1 124 ? 152.645 -12.342 110.213 1.00 19.75 124 GLY A N 1
ATOM 959 C CA . GLY A 1 124 ? 153.673 -11.729 109.390 1.00 20.63 124 GLY A CA 1
ATOM 960 C C . GLY A 1 124 ? 153.204 -11.203 108.045 1.00 22.54 124 GLY A C 1
ATOM 961 O O . GLY A 1 124 ? 154.019 -10.771 107.232 1.00 26.96 124 GLY A O 1
ATOM 962 N N . PHE A 1 125 ? 151.899 -11.244 107.800 1.00 18.57 125 PHE A N 1
ATOM 963 C CA . PHE A 1 125 ? 151.351 -10.697 106.560 1.00 21.40 125 PHE A CA 1
ATOM 964 C C . PHE A 1 125 ? 150.822 -9.286 106.799 1.00 19.89 125 PHE A C 1
ATOM 965 O O . PHE A 1 125 ? 149.634 -9.020 106.629 1.00 18.51 125 PHE A O 1
ATOM 973 N N . LYS A 1 126 ? 151.713 -8.382 107.192 1.00 22.79 126 LYS A N 1
ATOM 974 C CA . LYS A 1 126 ? 151.323 -7.021 107.555 1.00 22.69 126 LYS A CA 1
ATOM 975 C C . LYS A 1 126 ? 150.770 -6.217 106.380 1.00 22.30 126 LYS A C 1
ATOM 976 O O . LYS A 1 126 ? 149.798 -5.478 106.537 1.00 21.83 126 LYS A O 1
ATOM 982 N N . ASP A 1 127 ? 151.380 -6.358 105.209 1.00 25.95 127 ASP A N 1
ATOM 983 C CA . ASP A 1 127 ? 150.921 -5.614 104.037 1.00 21.90 127 ASP A CA 1
ATOM 984 C C . ASP A 1 127 ? 149.522 -6.072 103.639 1.00 23.23 127 ASP A C 1
ATOM 985 O O . ASP A 1 127 ? 148.648 -5.255 103.349 1.00 21.44 127 ASP A O 1
ATOM 990 N N . GLU A 1 128 ? 149.323 -7.384 103.631 1.00 18.23 128 GLU A N 1
ATOM 991 C CA . GLU A 1 128 ? 148.020 -7.965 103.342 1.00 20.64 128 GLU A CA 1
ATOM 992 C C . GLU A 1 128 ? 146.968 -7.532 104.360 1.00 18.04 128 GLU A C 1
ATOM 993 O O . GLU A 1 128 ? 145.824 -7.258 104.002 1.00 18.47 128 GLU A O 1
ATOM 999 N N . ALA A 1 129 ? 147.353 -7.478 105.629 1.00 18.07 129 ALA A N 1
ATOM 1000 C CA . ALA A 1 129 ? 146.431 -7.052 106.675 1.00 16.47 129 ALA A CA 1
ATOM 1001 C C . ALA A 1 129 ? 145.930 -5.634 106.410 1.00 17.26 129 ALA A C 1
ATOM 1002 O O . ALA A 1 129 ? 144.752 -5.331 106.615 1.00 16.79 129 ALA A O 1
ATOM 1012 N N . GLU A 1 131 ? 145.911 -4.059 103.381 1.00 18.66 131 GLU A N 1
ATOM 1013 C CA . GLU A 1 131 ? 145.101 -4.089 102.161 1.00 17.35 131 GLU A CA 1
ATOM 1014 C C . GLU A 1 131 ? 143.661 -4.486 102.472 1.00 15.91 131 GLU A C 1
ATOM 1015 O O . GLU A 1 131 ? 142.712 -3.940 101.911 1.00 16.87 131 GLU A O 1
ATOM 1021 N N . VAL A 1 132 ? 143.517 -5.448 103.376 1.00 17.07 132 VAL A N 1
ATOM 1022 C CA . VAL A 1 132 ? 142.212 -5.896 103.845 1.00 16.19 132 VAL A CA 1
ATOM 1023 C C . VAL A 1 132 ? 141.481 -4.788 104.621 1.00 14.66 132 VAL A C 1
ATOM 1024 O O . VAL A 1 132 ? 140.320 -4.488 104.347 1.00 16.99 132 VAL A O 1
ATOM 1028 N N . LEU A 1 133 ? 142.171 -4.172 105.576 1.00 16.38 133 LEU A N 1
ATOM 1029 C CA . LEU A 1 133 ? 141.560 -3.147 106.423 1.00 17.47 133 LEU A CA 1
ATOM 1030 C C . LEU A 1 133 ? 141.153 -1.896 105.645 1.00 17.33 133 LEU A C 1
ATOM 1031 O O . LEU A 1 133 ? 140.194 -1.214 106.005 1.00 15.79 133 LEU A O 1
ATOM 1036 N N . ARG A 1 134 ? 141.877 -1.597 104.576 1.00 16.42 134 ARG A N 1
ATOM 1037 C CA . ARG A 1 134 ? 141.588 -0.403 103.791 1.00 17.44 134 ARG A CA 1
ATOM 1038 C C . ARG A 1 134 ? 140.234 -0.488 103.071 1.00 17.18 134 ARG A C 1
ATOM 1039 O O . ARG A 1 134 ? 139.765 0.499 102.517 1.00 18.15 134 ARG A O 1
ATOM 1047 N N . LEU A 1 135 ? 139.588 -1.654 103.116 1.00 15.55 135 LEU A N 1
ATOM 1048 C CA . LEU A 1 135 ? 138.228 -1.796 102.591 1.00 16.66 135 LEU A CA 1
ATOM 1049 C C . LEU A 1 135 ? 137.199 -0.975 103.377 1.00 16.17 135 LEU A C 1
ATOM 1050 O O . LEU A 1 135 ? 136.084 -0.758 102.903 1.00 16.65 135 LEU A O 1
ATOM 1055 N N . TYR A 1 136 ? 137.568 -0.535 104.578 1.00 15.97 136 TYR A N 1
ATOM 1056 C CA . TYR A 1 136 ? 136.721 0.366 105.363 1.00 16.85 136 TYR A CA 1
ATOM 1057 C C . TYR A 1 136 ? 137.504 1.620 105.738 1.00 15.63 136 TYR A C 1
ATOM 1058 O O . TYR A 1 136 ? 138.718 1.568 105.916 1.00 16.81 136 TYR A O 1
ATOM 1067 N N . LYS A 1 137 ? 136.821 2.751 105.851 1.00 18.05 137 LYS A N 1
ATOM 1068 C CA . LYS A 1 137 ? 137.531 3.980 106.178 1.00 18.68 137 LYS A CA 1
ATOM 1069 C C . LYS A 1 137 ? 138.128 3.889 107.584 1.00 17.70 137 LYS A C 1
ATOM 1070 O O . LYS A 1 137 ? 139.194 4.448 107.841 1.00 18.85 137 LYS A O 1
ATOM 1076 N N . TRP A 1 138 ? 137.457 3.157 108.474 1.00 19.94 138 TRP A N 1
ATOM 1077 C CA . TRP A 1 138 ? 137.909 2.999 109.861 1.00 20.51 138 TRP A CA 1
ATOM 1078 C C . TRP A 1 138 ? 138.910 1.851 110.020 1.00 19.37 138 TRP A C 1
ATOM 1079 O O . TRP A 1 138 ? 139.491 1.661 111.092 1.00 19.19 138 TRP A O 1
ATOM 1090 N N . GLY A 1 139 ? 139.100 1.083 108.954 1.00 18.50 139 GLY A N 1
ATOM 1091 C CA . GLY A 1 139 ? 139.946 -0.103 108.988 1.00 17.50 139 GLY A CA 1
ATOM 1092 C C . GLY A 1 139 ? 141.379 0.077 109.470 1.00 16.11 139 GLY A C 1
ATOM 1093 O O . GLY A 1 139 ? 141.799 -0.588 110.417 1.00 16.72 139 GLY A O 1
ATOM 1094 N N . PRO A 1 140 ? 142.150 0.957 108.813 1.00 16.55 140 PRO A N 1
ATOM 1095 C CA . PRO A 1 140 ? 143.554 1.147 109.201 1.00 16.11 140 PRO A CA 1
ATOM 1096 C C . PRO A 1 140 ? 143.726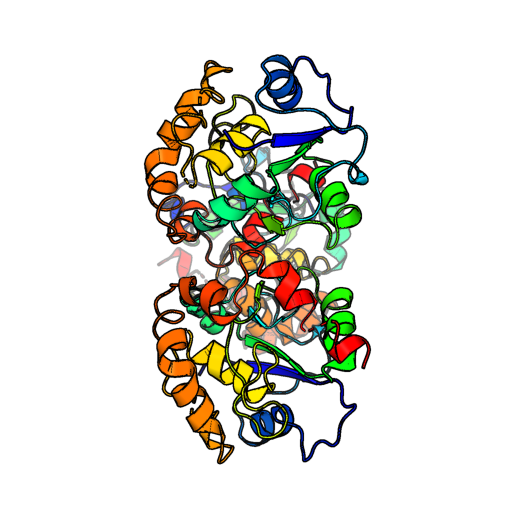 1.544 110.669 1.00 16.31 140 PRO A C 1
ATOM 1097 O O . PRO A 1 140 ? 144.740 1.192 111.278 1.00 16.66 140 PRO A O 1
ATOM 1101 N N . ASN A 1 141 ? 142.740 2.241 111.228 1.00 16.24 141 ASN A N 1
ATOM 1102 C CA . ASN A 1 141 ? 142.795 2.652 112.630 1.00 18.82 141 ASN A CA 1
ATOM 1103 C C . ASN A 1 141 ? 142.838 1.464 113.598 1.00 21.38 141 ASN A C 1
ATOM 1104 O O . ASN A 1 141 ? 143.265 1.610 114.740 1.00 17.61 141 ASN A O 1
ATOM 1109 N N . PHE A 1 142 ? 142.389 0.299 113.140 1.00 17.42 142 PHE A N 1
ATOM 1110 C CA . PHE A 1 142 ? 142.465 -0.920 113.945 1.00 15.01 142 PHE A CA 1
ATOM 1111 C C . PHE A 1 142 ? 143.904 -1.237 114.328 1.00 17.74 142 PHE A C 1
ATOM 1112 O O . PHE A 1 142 ? 144.186 -1.617 115.463 1.00 18.52 142 PHE A O 1
ATOM 1120 N N . ILE A 1 143 ? 144.816 -1.079 113.374 1.00 16.41 143 ILE A N 1
ATOM 1121 C CA . ILE A 1 143 ? 146.229 -1.297 113.649 1.00 16.67 143 ILE A CA 1
ATOM 1122 C C . ILE A 1 143 ? 146.793 -0.165 114.508 1.00 19.00 143 ILE A C 1
ATOM 1123 O O . ILE A 1 143 ? 147.550 -0.416 115.445 1.00 20.57 143 ILE A O 1
ATOM 1128 N N . ILE A 1 144 ? 146.405 1.071 114.205 1.00 19.48 144 ILE A N 1
ATOM 1129 C CA . ILE A 1 144 ? 146.860 2.229 114.978 1.00 19.44 144 ILE A CA 1
ATOM 1130 C C . ILE A 1 144 ? 146.567 2.089 116.474 1.00 20.30 144 ILE A C 1
ATOM 1131 O O . ILE A 1 144 ? 147.469 2.217 117.306 1.00 22.33 144 ILE A O 1
ATOM 1136 N N . ILE A 1 145 ? 145.311 1.824 116.821 1.00 19.19 145 ILE A N 1
ATOM 1137 C CA . ILE A 1 145 ? 144.933 1.790 118.230 1.00 17.70 145 ILE A CA 1
ATOM 1138 C C . ILE A 1 145 ? 145.430 0.515 118.913 1.00 22.36 145 ILE A C 1
ATOM 1139 O O . ILE A 1 145 ? 145.504 0.457 120.135 1.00 19.87 145 ILE A O 1
ATOM 1144 N N . ASN A 1 146 ? 145.793 -0.498 118.128 1.00 18.57 146 ASN A N 1
AT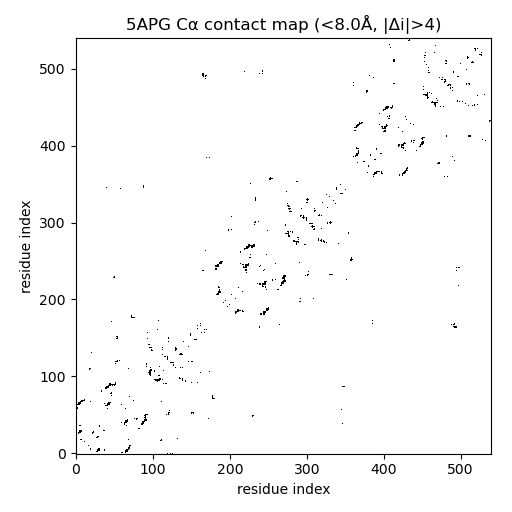OM 1145 C CA . ASN A 1 146 ? 146.332 -1.738 118.692 1.00 17.70 146 ASN A CA 1
ATOM 1146 C C . ASN A 1 146 ? 147.832 -1.908 118.478 1.00 21.44 146 ASN A C 1
ATOM 1147 O O . ASN A 1 146 ? 148.377 -2.976 118.756 1.00 20.64 146 ASN A O 1
ATOM 1152 N N . GLN A 1 147 ? 148.489 -0.860 117.990 1.00 22.01 147 GLN A N 1
ATOM 1153 C CA . GLN A 1 147 ? 149.867 -0.962 117.505 1.00 24.25 147 GLN A CA 1
ATOM 1154 C C . GLN A 1 147 ? 150.832 -1.576 118.516 1.00 26.24 147 GLN A C 1
ATOM 1155 O O . GLN A 1 147 ? 151.591 -2.485 118.185 1.00 25.97 147 GLN A O 1
ATOM 1161 N N . LYS A 1 148 ? 150.787 -1.092 119.751 1.00 24.86 148 LYS A N 1
ATOM 1162 C CA . LYS A 1 148 ? 151.704 -1.564 120.784 1.00 28.62 148 LYS A CA 1
ATOM 1163 C C . LYS A 1 148 ? 151.473 -3.029 121.147 1.00 27.45 148 LYS A C 1
ATOM 1164 O O . LYS A 1 148 ? 152.422 -3.753 121.451 1.00 30.02 148 LYS A O 1
ATOM 1170 N N . TYR A 1 149 ? 150.215 -3.463 121.115 1.00 22.55 149 TYR A N 1
ATOM 1171 C CA . TYR A 1 149 ? 149.886 -4.851 121.420 1.00 21.94 149 TYR A CA 1
ATOM 1172 C C . TYR A 1 149 ? 150.296 -5.749 120.260 1.00 20.51 149 TYR A C 1
ATOM 1173 O O . TYR A 1 149 ? 150.934 -6.783 120.457 1.00 22.00 149 TYR A O 1
ATOM 1182 N N . LEU A 1 150 ? 149.927 -5.340 119.050 1.00 20.56 150 LEU A N 1
ATOM 1183 C CA . LEU A 1 150 ? 150.234 -6.098 117.842 1.00 20.79 150 LEU A CA 1
ATOM 1184 C C . LEU A 1 150 ? 151.731 -6.320 117.654 1.00 24.17 150 LEU A C 1
ATOM 1185 O O . LEU A 1 150 ? 152.149 -7.383 117.192 1.00 22.42 150 LEU A O 1
ATOM 1190 N N . GLU A 1 151 ? 152.533 -5.319 118.010 1.00 25.88 151 GLU A N 1
ATOM 1191 C CA . GLU A 1 151 ? 153.987 -5.428 117.915 1.00 30.16 151 GLU A CA 1
ATOM 1192 C C . GLU A 1 151 ? 154.499 -6.570 118.785 1.00 28.40 151 GLU A C 1
ATOM 1193 O O . GLU A 1 151 ? 155.378 -7.330 118.375 1.00 28.71 151 GLU A O 1
ATOM 1199 N N . ARG A 1 152 ? 153.949 -6.692 119.989 1.00 26.92 152 ARG A N 1
ATOM 1200 C CA A ARG A 1 152 ? 154.319 -7.774 120.893 0.56 27.19 152 ARG A CA 1
ATOM 1201 C CA B ARG A 1 152 ? 154.338 -7.774 120.883 0.44 27.17 152 ARG A CA 1
ATOM 1202 C C . ARG A 1 152 ? 153.754 -9.106 120.413 1.00 23.41 152 ARG A C 1
ATOM 1203 O O . ARG A 1 152 ? 154.448 -10.119 120.409 1.00 26.20 152 ARG A O 1
ATOM 1218 N N . TYR A 1 153 ? 152.484 -9.101 120.007 1.00 23.01 153 TYR A N 1
ATOM 1219 C CA . TYR A 1 153 ? 151.842 -10.322 119.516 1.00 21.23 153 TYR A CA 1
ATOM 1220 C C . TYR A 1 153 ? 152.555 -10.888 118.286 1.00 25.12 153 TYR A C 1
ATOM 1221 O O . TYR A 1 153 ? 152.692 -12.104 118.141 1.00 23.73 153 TYR A O 1
ATOM 1230 N N . ALA A 1 154 ? 153.003 -10.003 117.401 1.00 22.42 154 ALA A N 1
ATOM 1231 C CA . ALA A 1 154 ? 153.693 -10.421 116.183 1.00 22.54 154 ALA A CA 1
ATOM 1232 C C . ALA A 1 154 ? 155.093 -10.931 116.493 1.00 26.47 154 ALA A C 1
ATOM 1233 O O . ALA A 1 154 ? 155.721 -11.592 115.662 1.00 27.03 154 ALA A O 1
ATOM 1235 N N . ALA A 1 155 ? 155.583 -10.619 117.687 1.00 29.04 155 ALA A N 1
ATOM 1236 C CA . ALA A 1 155 ? 156.893 -11.086 118.121 1.00 33.47 155 ALA A CA 1
ATOM 1237 C C . ALA A 1 155 ? 156.759 -12.285 119.051 1.00 36.33 155 ALA A C 1
ATOM 1238 O O . ALA A 1 155 ? 157.726 -12.696 119.692 1.00 43.97 155 ALA A O 1
ATOM 1240 N N . GLY A 1 156 ? 155.551 -12.837 119.123 1.00 32.47 156 GLY A N 1
ATOM 1241 C CA . GLY A 1 156 ? 155.290 -14.018 119.925 1.00 35.56 156 GLY A CA 1
ATOM 1242 C C . GLY A 1 156 ? 155.145 -13.751 121.414 1.00 35.60 156 GLY A C 1
ATOM 1243 O O . GLY A 1 156 ? 155.174 -14.678 122.220 1.00 40.52 156 GLY A O 1
ATOM 1244 N N . ASP A 1 157 ? 154.976 -12.484 121.779 1.00 29.47 157 ASP A N 1
ATOM 1245 C CA . ASP A 1 157 ? 154.887 -12.097 123.184 1.00 27.10 157 ASP A CA 1
ATOM 1246 C C . ASP A 1 157 ? 153.448 -11.756 123.576 1.00 27.90 157 ASP A C 1
ATOM 1247 O O . ASP A 1 157 ? 152.887 -10.764 123.112 1.00 24.74 157 ASP A O 1
ATOM 1252 N N . LEU A 1 158 ? 152.868 -12.574 124.452 1.00 22.50 158 LEU A N 1
ATOM 1253 C CA . LEU A 1 158 ? 151.462 -12.432 124.831 1.00 23.95 158 LEU A CA 1
ATOM 1254 C C . LEU A 1 158 ? 151.259 -11.699 126.155 1.00 23.34 158 LEU A C 1
ATOM 1255 O O . LEU A 1 158 ? 150.140 -11.612 126.657 1.00 21.25 158 LEU A O 1
ATOM 1260 N N . SER A 1 159 ? 152.337 -11.155 126.708 1.00 25.71 159 SER A N 1
ATOM 1261 C CA . SER A 1 159 ? 152.252 -10.415 127.969 1.00 25.71 159 SER A CA 1
ATOM 1262 C C . SER A 1 159 ? 151.289 -9.205 127.986 1.00 26.61 159 SER A C 1
ATOM 1263 O O . SER A 1 159 ? 150.796 -8.853 129.052 1.00 25.37 159 SER A O 1
ATOM 1266 N N . PRO A 1 160 ? 151.013 -8.561 126.830 1.00 24.23 160 PRO A N 1
ATOM 1267 C CA . PRO A 1 160 ? 150.029 -7.469 126.922 1.00 24.39 160 PRO A CA 1
ATOM 1268 C C . PRO A 1 160 ? 148.625 -7.845 127.413 1.00 25.24 160 PRO A C 1
ATOM 1269 O O . PRO A 1 160 ? 147.933 -6.965 127.923 1.00 25.64 160 PRO A O 1
ATOM 1273 N N . GLU A 1 161 ? 148.206 -9.098 127.249 1.00 20.54 161 GLU A N 1
ATOM 1274 C CA . GLU A 1 161 ? 146.800 -9.459 127.459 1.00 18.12 161 GLU A CA 1
ATOM 1275 C C . GLU A 1 161 ? 146.268 -9.160 128.858 1.00 20.00 161 GLU A C 1
ATOM 1276 O O . GLU A 1 161 ? 145.201 -8.561 129.002 1.00 19.71 161 GLU A O 1
ATOM 1282 N N . ARG A 1 162 ? 146.992 -9.594 129.885 1.00 20.81 162 ARG A N 1
ATOM 1283 C CA . ARG A 1 162 ? 146.508 -9.443 131.254 1.00 21.65 162 ARG A CA 1
ATOM 1284 C C . ARG A 1 162 ? 146.389 -7.981 131.665 1.00 23.74 162 ARG A C 1
ATOM 1285 O O . ARG A 1 162 ? 145.456 -7.607 132.376 1.00 23.17 162 ARG A O 1
ATOM 1293 N N . GLU A 1 163 ? 147.333 -7.155 131.223 1.00 23.08 163 GLU A N 1
ATOM 1294 C CA . GLU A 1 163 ? 147.285 -5.735 131.551 1.00 28.89 163 GLU A CA 1
ATOM 1295 C C . GLU A 1 163 ? 146.175 -5.038 130.772 1.00 26.81 163 GLU A C 1
ATOM 1296 O O . GLU A 1 163 ? 145.494 -4.155 131.296 1.00 26.43 163 GLU A O 1
ATOM 1302 N N . LEU A 1 164 ? 145.991 -5.444 129.522 1.00 23.00 164 LEU A N 1
ATOM 1303 C CA . LEU A 1 164 ? 144.969 -4.845 128.675 1.00 21.48 164 LEU A CA 1
ATOM 1304 C C . LEU A 1 164 ? 143.562 -5.205 129.157 1.00 23.07 164 LEU A C 1
ATOM 1305 O O . LEU A 1 164 ? 142.695 -4.340 129.245 1.00 25.08 164 LEU A O 1
ATOM 1310 N N . LEU A 1 165 ? 143.340 -6.476 129.478 1.00 20.48 165 LEU A N 1
ATOM 1311 C CA . LEU A 1 165 ? 142.038 -6.903 129.986 1.00 21.16 165 LEU A CA 1
ATOM 1312 C C . LEU A 1 165 ? 141.869 -6.520 131.455 1.00 21.14 165 LEU A C 1
ATOM 1313 O O . LEU A 1 165 ? 140.754 -6.313 131.930 1.00 24.96 165 LEU A O 1
ATOM 1318 N N . GLY A 1 166 ? 142.985 -6.431 132.170 1.00 19.97 166 GLY A N 1
ATOM 1319 C CA . GLY A 1 166 ? 142.973 -5.990 133.554 1.00 24.33 166 GLY A CA 1
ATOM 1320 C C . GLY A 1 166 ? 142.639 -7.101 134.532 1.00 22.58 166 GLY A C 1
ATOM 1321 O O . GLY A 1 166 ? 142.210 -6.833 135.654 1.00 22.65 166 GLY A O 1
ATOM 1322 N N . VAL A 1 167 ? 142.831 -8.345 134.104 1.00 19.90 167 VAL A N 1
ATOM 1323 C CA . VAL A 1 167 ? 142.595 -9.510 134.954 1.00 18.72 167 VAL A CA 1
ATOM 1324 C C . VAL A 1 167 ? 143.729 -10.521 134.814 1.00 23.40 167 VAL A C 1
ATOM 1325 O O . VAL A 1 167 ? 144.328 -10.657 133.746 1.00 23.34 167 VAL A O 1
ATOM 1329 N N . ASP A 1 168 ? 144.028 -11.226 135.900 1.00 20.93 168 ASP A N 1
ATOM 1330 C CA . ASP A 1 168 ? 144.934 -12.362 135.821 1.00 19.96 168 ASP A CA 1
ATOM 1331 C C . ASP A 1 168 ? 144.222 -13.550 135.191 1.00 22.54 168 ASP A C 1
ATOM 1332 O O . ASP A 1 168 ? 144.819 -14.323 134.442 1.00 21.63 168 ASP A O 1
ATOM 1337 N N . ASP A 1 169 ? 142.941 -13.690 135.513 1.00 19.77 169 ASP A N 1
ATOM 1338 C CA . ASP A 1 169 ? 142.139 -14.805 135.028 1.00 16.55 169 ASP A CA 1
ATOM 1339 C C . ASP A 1 169 ? 141.544 -14.407 133.679 1.00 18.21 169 ASP A C 1
ATOM 1340 O O . ASP A 1 169 ? 140.376 -14.032 133.583 1.00 17.00 169 ASP A O 1
ATOM 1345 N N . VAL A 1 170 ? 142.371 -14.478 132.640 1.00 17.37 170 VAL A N 1
ATOM 1346 C CA . VAL A 1 170 ? 141.961 -14.092 131.289 1.00 17.24 170 VAL A CA 1
ATOM 1347 C C . VAL A 1 170 ? 140.809 -14.958 130.779 1.00 17.80 170 VAL A C 1
ATOM 1348 O O . VAL A 1 170 ? 139.854 -14.438 130.204 1.00 17.93 170 VAL A O 1
ATOM 1352 N N . ASP A 1 171 ? 140.897 -16.269 131.009 1.00 16.64 171 ASP A N 1
ATOM 1353 C CA . ASP A 1 171 ? 139.872 -17.211 130.559 1.00 15.47 171 ASP A CA 1
ATOM 1354 C C . ASP A 1 171 ? 138.471 -16.780 131.000 1.00 18.86 171 ASP A C 1
ATOM 1355 O O . ASP A 1 171 ? 137.558 -16.705 130.181 1.00 18.16 171 ASP A O 1
ATOM 1360 N N . ASN A 1 172 ? 138.304 -16.491 132.288 1.00 16.78 172 ASN A N 1
ATOM 1361 C CA . ASN A 1 172 ? 137.003 -16.072 132.801 1.00 18.37 172 ASN A CA 1
ATOM 1362 C C . ASN A 1 172 ? 136.544 -14.754 132.183 1.00 18.54 172 ASN A C 1
ATOM 1363 O O . ASN A 1 172 ? 135.361 -14.571 131.881 1.00 18.61 172 ASN A O 1
ATOM 1368 N N . GLY A 1 173 ? 137.493 -13.846 131.988 1.00 16.28 173 GLY A N 1
ATOM 1369 C CA . GLY A 1 173 ? 137.205 -12.546 131.421 1.00 13.79 173 GLY A CA 1
ATOM 1370 C C . GLY A 1 173 ? 136.687 -12.656 129.999 1.00 16.75 173 GLY A C 1
ATOM 1371 O O . GLY A 1 173 ? 135.704 -12.013 129.641 1.00 17.47 173 GLY A O 1
ATOM 1372 N N . LEU A 1 174 ? 137.345 -13.478 129.188 1.00 18.13 174 LEU A N 1
ATOM 1373 C CA . LEU A 1 174 ? 136.913 -13.682 127.810 1.00 17.47 174 LEU A CA 1
ATOM 1374 C C . LEU A 1 174 ? 135.540 -14.348 127.749 1.00 18.65 174 LEU A C 1
ATOM 1375 O O . LEU A 1 174 ? 134.701 -13.975 126.926 1.00 20.98 174 LEU A O 1
ATOM 1380 N N . GLU A 1 175 ? 135.322 -15.341 128.609 1.00 18.01 175 GLU A N 1
ATOM 1381 C CA . GLU A 1 175 ? 134.042 -16.041 128.657 1.00 19.05 175 GLU A CA 1
ATOM 1382 C C . GLU A 1 175 ? 132.909 -15.072 128.983 1.00 22.42 175 GLU A C 1
ATOM 1383 O O . GLU A 1 175 ? 131.809 -15.185 128.444 1.00 23.45 175 GLU A O 1
ATOM 1389 N N . GLN A 1 176 ? 133.190 -14.100 129.844 1.00 19.40 176 GLN A N 1
ATOM 1390 C CA . GLN A 1 176 ? 132.174 -13.134 130.241 1.00 18.79 176 GLN A CA 1
ATOM 1391 C C . GLN A 1 176 ? 131.864 -12.106 129.148 1.00 22.91 176 GLN A C 1
ATOM 1392 O O . GLN A 1 176 ? 130.704 -11.742 128.951 1.00 21.23 176 GLN A O 1
ATOM 1398 N N . LEU A 1 177 ? 132.892 -11.631 128.447 1.00 20.89 177 LEU A N 1
ATOM 1399 C CA . LEU A 1 177 ? 132.678 -10.681 127.354 1.00 20.45 177 LEU A CA 1
ATOM 1400 C C . LEU A 1 177 ? 131.749 -11.260 126.296 1.00 24.32 177 LEU A C 1
ATOM 1401 O O . LEU A 1 177 ? 130.946 -10.543 125.697 1.00 22.84 177 LEU A O 1
ATOM 1414 N N . ARG A 1 179 ? 129.609 -13.907 126.931 1.00 25.73 179 ARG A N 1
ATOM 1415 C CA . ARG A 1 179 ? 128.354 -14.214 127.608 1.00 26.85 179 ARG A CA 1
ATOM 1416 C C . ARG A 1 179 ? 127.392 -13.034 127.494 1.00 27.57 179 ARG A C 1
ATOM 1417 O O . ARG A 1 179 ? 126.185 -13.217 127.334 1.00 30.07 179 ARG A O 1
ATOM 1425 N N . VAL A 1 180 ? 127.944 -11.827 127.564 1.00 26.40 180 VAL A N 1
ATOM 1426 C CA . VAL A 1 180 ? 127.171 -10.596 127.417 1.00 29.59 180 VAL A CA 1
ATOM 1427 C C . VAL A 1 180 ? 126.424 -10.559 126.086 1.00 36.58 180 VAL A C 1
ATOM 1428 O O . VAL A 1 180 ? 125.254 -10.180 126.026 1.00 35.38 180 VAL A O 1
ATOM 1432 N N . LEU A 1 181 ? 127.103 -10.972 125.023 1.00 32.82 181 LEU A N 1
ATOM 1433 C CA . LEU A 1 181 ? 126.518 -10.957 123.688 1.00 32.77 181 LEU A CA 1
ATOM 1434 C C . LEU A 1 181 ? 125.593 -12.145 123.467 1.00 34.44 181 LEU A C 1
ATOM 1435 O O . LEU A 1 181 ? 124.597 -12.044 122.753 1.00 37.03 181 LEU A O 1
ATOM 1440 N N . THR A 1 182 ? 125.940 -13.273 124.073 1.00 31.82 182 THR A N 1
ATOM 1441 C CA . THR A 1 182 ? 125.119 -14.473 123.989 1.00 34.86 182 THR A CA 1
ATOM 1442 C C . THR A 1 182 ? 123.742 -14.225 124.602 1.00 37.49 182 THR A C 1
ATOM 1443 O O . THR A 1 182 ? 122.721 -14.628 124.048 1.00 37.28 182 THR A O 1
ATOM 1447 N N . ASN A 1 183 ? 123.728 -13.534 125.738 1.00 39.77 183 ASN A N 1
ATOM 1448 C CA . ASN A 1 183 ? 122.509 -13.361 126.524 1.00 41.69 183 ASN A CA 1
ATOM 1449 C C . ASN A 1 183 ? 121.785 -12.038 126.280 1.00 44.30 183 ASN A C 1
ATOM 1450 O O . ASN A 1 183 ? 120.801 -11.732 126.956 1.00 51.00 183 ASN A O 1
ATOM 1455 N N . GLY A 1 184 ? 122.264 -11.255 125.320 1.00 43.90 184 GLY A N 1
ATOM 1456 C CA . GLY A 1 184 ? 121.667 -9.962 125.039 1.00 49.19 184 GLY A CA 1
ATOM 1457 C C . GLY A 1 184 ? 121.422 -9.720 123.563 1.00 53.04 184 GLY A C 1
ATOM 1458 O O . GLY A 1 184 ? 120.471 -10.245 122.985 1.00 56.37 184 GLY A O 1
ATOM 1467 N N . ILE B 1 2 ? 155.451 -24.177 147.947 1.00 36.83 2 ILE B N 1
ATOM 1468 C CA . ILE B 1 2 ? 154.636 -24.915 146.989 1.00 33.78 2 ILE B CA 1
ATOM 1469 C C . ILE B 1 2 ? 153.203 -24.380 146.974 1.00 34.91 2 ILE B C 1
ATOM 1470 O O . ILE B 1 2 ? 152.633 -24.081 148.028 1.00 31.73 2 ILE B O 1
ATOM 1475 N N . PRO B 1 3 ? 152.633 -24.199 145.772 1.00 25.84 3 PRO B N 1
ATOM 1476 C CA . PRO B 1 3 ? 151.208 -23.867 145.703 1.00 23.95 3 PRO B CA 1
ATOM 1477 C C . PRO B 1 3 ? 150.373 -25.034 146.201 1.00 24.13 3 PRO B C 1
ATOM 1478 O O . PRO B 1 3 ? 150.872 -26.158 146.259 1.00 23.87 3 PRO B O 1
ATOM 1482 N N . ARG B 1 4 ? 149.126 -24.777 146.569 1.00 21.14 4 ARG B N 1
ATOM 1483 C CA . ARG B 1 4 ? 148.237 -25.850 146.977 1.00 19.55 4 ARG B CA 1
ATOM 1484 C C . ARG B 1 4 ? 147.844 -26.699 145.773 1.00 21.32 4 ARG B C 1
ATOM 1485 O O . ARG B 1 4 ? 147.348 -26.183 144.771 1.00 22.07 4 ARG B O 1
ATOM 1493 N N . VAL B 1 5 ? 148.080 -28.003 145.874 1.00 19.91 5 VAL B N 1
ATOM 1494 C CA . VAL B 1 5 ? 147.732 -28.931 144.804 1.00 19.01 5 VAL B CA 1
ATOM 1495 C C . VAL B 1 5 ? 146.556 -29.808 145.227 1.00 22.04 5 VAL B C 1
ATOM 1496 O O . VAL B 1 5 ? 146.561 -30.390 146.316 1.00 21.87 5 VAL B O 1
ATOM 1500 N N . PHE B 1 6 ? 145.543 -29.880 144.370 1.00 17.11 6 PHE B N 1
ATOM 1501 C CA . PHE B 1 6 ? 144.349 -30.668 144.646 1.00 18.74 6 PHE B CA 1
ATOM 1502 C C . PHE B 1 6 ? 144.139 -31.714 143.557 1.00 19.51 6 PHE B C 1
ATOM 1503 O O . PHE B 1 6 ? 144.223 -31.407 142.370 1.00 20.03 6 PHE B O 1
ATOM 1511 N N . ILE B 1 7 ? 143.858 -32.946 143.965 1.00 18.53 7 ILE B N 1
ATOM 1512 C CA . ILE B 1 7 ? 143.699 -34.044 143.021 1.00 20.02 7 ILE B CA 1
ATOM 1513 C C . ILE B 1 7 ? 142.387 -34.790 143.235 1.00 22.68 7 ILE B C 1
ATOM 1514 O O . ILE B 1 7 ? 142.071 -35.202 144.352 1.00 24.60 7 ILE B O 1
ATOM 1519 N N . TYR B 1 8 ? 141.615 -34.944 142.165 1.00 22.21 8 TYR B N 1
ATOM 1520 C CA . TYR B 1 8 ? 140.509 -35.886 142.181 1.00 23.66 8 TYR B CA 1
ATOM 1521 C C . TYR B 1 8 ? 140.966 -37.173 141.517 1.00 27.14 8 TYR B C 1
ATOM 1522 O O . TYR B 1 8 ? 141.407 -37.165 140.365 1.00 22.85 8 TYR B O 1
ATOM 1531 N N . ARG B 1 9 ? 140.867 -38.279 142.244 1.00 24.80 9 ARG B N 1
ATOM 1532 C CA . ARG B 1 9 ? 141.340 -39.549 141.720 1.00 27.44 9 ARG B CA 1
ATOM 1533 C C . ARG B 1 9 ? 140.196 -40.505 141.411 1.00 35.69 9 ARG B C 1
ATOM 1534 O O . ARG B 1 9 ? 139.386 -40.828 142.283 1.00 35.98 9 ARG B O 1
ATOM 1542 N N . LEU B 1 10 ? 140.126 -40.952 140.164 1.00 32.92 10 LEU B N 1
ATOM 1543 C CA . LEU B 1 10 ? 139.267 -42.072 139.818 1.00 40.08 10 LEU B CA 1
ATOM 1544 C C . LEU B 1 10 ? 139.964 -43.345 140.261 1.00 49.73 10 LEU B C 1
ATOM 1545 O O . LEU B 1 10 ? 140.934 -43.767 139.637 1.00 50.89 10 LEU B O 1
ATOM 1550 N N . PRO B 1 11 ? 139.482 -43.960 141.349 1.00 58.58 11 PRO B N 1
ATOM 1551 C CA . PRO B 1 11 ? 140.227 -45.068 141.956 1.00 64.84 11 PRO B CA 1
ATOM 1552 C C . PRO B 1 11 ? 140.060 -46.386 141.228 1.00 73.26 11 PRO B C 1
ATOM 1553 O O . PRO B 1 11 ? 139.626 -47.371 141.829 1.00 79.08 11 PRO B O 1
ATOM 1557 N N . GLN B 1 12 ? 140.457 -46.407 139.961 1.00 71.58 12 GLN B N 1
ATOM 1558 C CA . GLN B 1 12 ? 140.491 -47.641 139.188 1.00 76.87 12 GLN B CA 1
ATOM 1559 C C . GLN B 1 12 ? 141.924 -47.961 138.764 1.00 80.98 12 GLN B C 1
ATOM 1560 O O . GLN B 1 12 ? 142.282 -47.852 137.591 1.00 81.19 12 GLN B O 1
ATOM 1562 N N . ASP B 1 13 ? 142.728 -48.361 139.746 1.00 82.62 13 ASP B N 1
ATOM 1563 C CA . ASP B 1 13 ? 144.141 -48.685 139.568 1.00 79.98 13 ASP B CA 1
ATOM 1564 C C . ASP B 1 13 ? 144.684 -49.169 140.903 1.00 78.91 13 ASP B C 1
ATOM 1565 O O . ASP B 1 13 ? 144.152 -48.807 141.949 1.00 78.63 13 ASP B O 1
ATOM 1567 N N . ASP B 1 14 ? 145.728 -49.990 140.875 1.00 79.48 14 ASP B N 1
ATOM 1568 C CA . ASP B 1 14 ? 146.379 -50.422 142.106 1.00 78.09 14 ASP B CA 1
ATOM 1569 C C . ASP B 1 14 ? 147.008 -49.204 142.773 1.00 72.72 14 ASP B C 1
ATOM 1570 O O . ASP B 1 14 ? 147.964 -48.633 142.245 1.00 69.25 14 ASP B O 1
ATOM 1575 N N . PRO B 1 15 ? 146.469 -48.801 143.936 1.00 73.23 15 PRO B N 1
ATOM 1576 C CA . PRO B 1 15 ? 146.892 -47.577 144.629 1.00 70.57 15 PRO B CA 1
ATOM 1577 C C . PRO B 1 15 ? 148.385 -47.548 144.937 1.00 65.60 15 PRO B C 1
ATOM 1578 O O . PRO B 1 15 ? 148.980 -46.471 144.988 1.00 64.55 15 PRO B O 1
ATOM 1582 N N . ARG B 1 16 ? 148.978 -48.724 145.125 1.00 67.74 16 ARG B N 1
ATOM 1583 C CA . ARG B 1 16 ? 150.383 -48.827 145.500 1.00 65.15 16 ARG B CA 1
ATOM 1584 C C . ARG B 1 16 ? 151.330 -48.519 144.340 1.00 58.83 16 ARG B C 1
ATOM 1585 O O . ARG B 1 16 ? 152.532 -48.350 144.545 1.00 56.27 16 ARG B O 1
ATOM 1587 N N . LYS B 1 17 ? 150.790 -48.449 143.127 1.00 54.77 17 LYS B N 1
ATOM 1588 C CA . LYS B 1 17 ? 151.605 -48.175 141.945 1.00 50.62 17 LYS B CA 1
ATOM 1589 C C . LYS B 1 17 ? 151.251 -46.826 141.327 1.00 43.27 17 LYS B C 1
ATOM 1590 O O . LYS B 1 17 ? 151.845 -46.406 140.334 1.00 43.25 17 LYS B O 1
ATOM 1596 N N . ASN B 1 18 ? 150.281 -46.151 141.930 1.00 42.21 18 ASN B N 1
ATOM 1597 C CA . ASN B 1 18 ? 149.811 -44.861 141.447 1.00 34.09 18 ASN B CA 1
ATOM 1598 C C . ASN B 1 18 ? 150.638 -43.714 142.035 1.00 30.05 18 ASN B C 1
ATOM 1599 O O . ASN B 1 18 ? 150.874 -43.675 143.241 1.00 28.95 18 ASN B O 1
ATOM 1604 N N . THR B 1 19 ? 151.082 -42.781 141.192 1.00 25.74 19 THR B N 1
ATOM 1605 C CA . THR B 1 19 ? 151.996 -41.740 141.663 1.00 23.86 19 THR B CA 1
ATOM 1606 C C . THR B 1 19 ? 151.265 -40.630 142.413 1.00 23.31 19 THR B C 1
ATOM 1607 O O . THR B 1 19 ? 151.870 -39.928 143.224 1.00 24.39 19 THR B O 1
ATOM 1611 N N . ALA B 1 20 ? 149.972 -40.470 142.147 1.00 22.06 20 ALA B N 1
ATOM 1612 C CA . ALA B 1 20 ? 149.179 -39.455 142.837 1.00 21.10 20 ALA B CA 1
ATOM 1613 C C . ALA B 1 20 ? 149.003 -39.817 144.309 1.00 23.41 20 ALA B C 1
ATOM 1614 O O . ALA B 1 20 ? 149.088 -38.953 145.182 1.00 23.21 20 ALA B O 1
ATOM 1616 N N . ILE B 1 21 ? 148.753 -41.095 144.575 1.00 25.33 21 ILE B N 1
ATOM 1617 C CA . ILE B 1 21 ? 148.639 -41.594 145.942 1.00 26.93 21 ILE B CA 1
ATOM 1618 C C . ILE B 1 21 ? 149.901 -41.270 146.746 1.00 26.24 21 ILE B C 1
ATOM 1619 O O . ILE B 1 21 ? 149.827 -40.862 147.908 1.00 27.51 21 ILE B O 1
ATOM 1624 N N . LYS B 1 22 ? 151.058 -41.424 146.111 1.00 23.64 22 LYS B N 1
ATOM 1625 C CA . LYS B 1 22 ? 152.332 -41.152 146.770 1.00 22.83 22 LYS B CA 1
ATOM 1626 C C . LYS B 1 22 ? 152.523 -39.660 147.057 1.00 24.53 22 LYS B C 1
ATOM 1627 O O . LYS B 1 22 ? 152.997 -39.291 148.132 1.00 23.45 22 LYS B O 1
ATOM 1633 N N . LEU B 1 23 ? 152.159 -38.810 146.096 1.00 19.26 23 LEU B N 1
ATOM 1634 C CA . LEU B 1 23 ? 152.102 -37.362 146.316 1.00 17.42 23 LEU B CA 1
ATOM 1635 C C . LEU B 1 23 ? 151.287 -36.999 147.551 1.00 19.34 23 LEU B C 1
ATOM 1636 O O . LEU B 1 23 ? 151.701 -36.179 148.375 1.00 22.63 23 LEU B O 1
ATOM 1641 N N . VAL B 1 24 ? 150.109 -37.603 147.657 1.00 22.64 24 VAL B N 1
ATOM 1642 C CA . VAL B 1 24 ? 149.194 -37.313 148.749 1.00 23.29 24 VAL B CA 1
ATOM 1643 C C . VAL B 1 24 ? 149.762 -37.834 150.066 1.00 25.52 24 VAL B C 1
ATOM 1644 O O . VAL B 1 24 ? 149.686 -37.163 151.093 1.00 25.59 24 VAL B O 1
ATOM 1648 N N . ARG B 1 25 ? 150.351 -39.024 150.017 1.00 23.32 25 ARG B N 1
ATOM 1649 C CA . ARG B 1 25 ? 150.916 -39.655 151.207 1.00 24.56 25 ARG B CA 1
ATOM 1650 C C . ARG B 1 25 ? 151.988 -38.782 151.853 1.00 26.75 25 ARG B C 1
ATOM 1651 O O . ARG B 1 25 ? 152.126 -38.765 153.077 1.00 27.96 25 ARG B O 1
ATOM 1659 N N . PHE B 1 26 ? 152.729 -38.038 151.035 1.00 22.04 26 PHE B N 1
ATOM 1660 C CA . PHE B 1 26 ? 153.793 -37.178 151.549 1.00 21.44 26 PHE B CA 1
ATOM 1661 C C . PHE B 1 26 ? 153.364 -35.718 151.701 1.00 23.94 26 PHE B C 1
ATOM 1662 O O . PHE B 1 26 ? 154.180 -34.859 152.024 1.00 26.61 26 PHE B O 1
ATOM 1670 N N . GLY B 1 27 ? 152.085 -35.437 151.470 1.00 22.55 27 GLY B N 1
ATOM 1671 C CA . GLY B 1 27 ? 151.547 -34.112 151.723 1.00 22.55 27 GLY B CA 1
ATOM 1672 C C . GLY B 1 27 ? 151.833 -33.035 150.686 1.00 24.07 27 GLY B C 1
ATOM 1673 O O . GLY B 1 27 ? 151.672 -31.848 150.973 1.00 23.52 27 GLY B O 1
ATOM 1674 N N . PHE B 1 28 ? 152.250 -33.436 149.487 1.00 20.25 28 PHE B N 1
ATOM 1675 C CA . PHE B 1 28 ? 152.447 -32.483 148.393 1.00 22.29 28 PHE B CA 1
ATOM 1676 C C . PHE B 1 28 ? 151.121 -32.055 147.776 1.00 21.35 28 PHE B C 1
ATOM 1677 O O . PHE B 1 28 ? 151.031 -31.020 147.117 1.00 22.65 28 PHE B O 1
ATOM 1685 N N . ALA B 1 29 ? 150.096 -32.871 147.987 1.00 21.53 29 ALA B N 1
ATOM 1686 C CA . ALA B 1 29 ? 148.777 -32.609 147.430 1.00 21.66 29 ALA B CA 1
ATOM 1687 C C . ALA B 1 29 ? 147.717 -33.220 148.328 1.00 25.50 29 ALA B C 1
ATOM 1688 O O . ALA B 1 29 ? 148.026 -34.043 149.191 1.00 25.05 29 ALA B O 1
ATOM 1690 N N . GLN B 1 30 ? 146.467 -32.826 148.127 1.00 24.93 30 GLN B N 1
ATOM 1691 C CA . GLN B 1 30 ? 145.381 -33.434 148.879 1.00 24.91 30 GLN B CA 1
ATOM 1692 C C . GLN B 1 30 ? 144.303 -33.965 147.938 1.00 25.73 30 GLN B C 1
ATOM 1693 O O . GLN B 1 30 ? 143.991 -33.350 146.914 1.00 25.39 30 GLN B O 1
ATOM 1699 N N . LEU B 1 31 ? 143.765 -35.136 148.265 1.00 24.85 31 LEU B N 1
ATOM 1700 C CA . LEU B 1 31 ? 142.652 -35.696 147.506 1.00 26.64 31 LEU B CA 1
ATOM 1701 C C . LEU B 1 31 ? 141.358 -34.974 147.849 1.00 28.69 31 LEU B C 1
ATOM 1702 O O . LEU B 1 31 ? 141.158 -34.551 148.989 1.00 30.23 31 LEU B O 1
ATOM 1707 N N . VAL B 1 32 ? 140.487 -34.830 146.855 1.00 28.48 32 VAL B N 1
ATOM 1708 C CA . VAL B 1 32 ? 139.135 -34.326 147.078 1.00 27.86 32 VAL B CA 1
ATOM 1709 C C . VAL B 1 32 ? 138.153 -35.412 146.651 1.00 30.47 32 VAL B C 1
ATOM 1710 O O . VAL B 1 32 ? 138.521 -36.317 145.901 1.00 30.25 32 VAL B O 1
ATOM 1714 N N . ASP B 1 33 ? 136.914 -35.334 147.120 1.00 33.35 33 ASP B N 1
ATOM 1715 C CA . ASP B 1 33 ? 135.980 -36.439 146.922 1.00 34.96 33 ASP B CA 1
ATOM 1716 C C . ASP B 1 33 ? 135.248 -36.374 145.583 1.00 33.14 33 ASP B C 1
ATOM 1717 O O . ASP B 1 33 ? 134.570 -37.326 145.197 1.00 35.96 33 ASP B O 1
ATOM 1722 N N . SER B 1 34 ? 135.393 -35.258 144.876 1.00 31.29 34 SER B N 1
ATOM 1723 C CA . SER B 1 34 ? 134.715 -35.076 143.598 1.00 31.33 34 SER B CA 1
ATOM 1724 C C . SER B 1 34 ? 135.362 -33.969 142.774 1.00 29.39 34 SER B C 1
ATOM 1725 O O . SER B 1 34 ? 136.128 -33.163 143.296 1.00 30.16 34 SER B O 1
ATOM 1728 N N . ILE B 1 35 ? 135.039 -33.928 141.485 1.00 32.49 35 ILE B N 1
ATOM 1729 C CA . ILE B 1 35 ? 135.546 -32.880 140.606 1.00 29.06 35 ILE B CA 1
ATOM 1730 C C . ILE B 1 35 ? 134.999 -31.524 141.051 1.00 29.97 35 ILE B C 1
ATOM 1731 O O . ILE B 1 35 ? 135.686 -30.504 140.971 1.00 28.77 35 ILE B O 1
ATOM 1736 N N . LYS B 1 36 ? 133.772 -31.529 141.560 1.00 33.41 36 LYS B N 1
ATOM 1737 C CA . LYS B 1 36 ? 133.143 -30.310 142.057 1.00 31.73 36 LYS B CA 1
ATOM 1738 C C . LYS B 1 36 ? 133.896 -29.735 143.257 1.00 30.46 36 LYS B C 1
ATOM 1739 O O . LYS B 1 36 ? 133.845 -28.531 143.518 1.00 31.48 36 LYS B O 1
ATOM 1741 N N . ALA B 1 37 ? 134.599 -30.600 143.982 1.00 30.04 37 ALA B N 1
ATOM 1742 C CA . ALA B 1 37 ? 135.329 -30.184 145.176 1.00 29.55 37 ALA B CA 1
ATOM 1743 C C . ALA B 1 37 ? 136.684 -29.557 144.838 1.00 26.28 37 ALA B C 1
ATOM 1744 O O . ALA B 1 37 ? 137.308 -28.924 145.689 1.00 26.15 37 ALA B O 1
ATOM 1746 N N . LEU B 1 38 ? 137.145 -29.743 143.603 1.00 24.84 38 LEU B N 1
ATOM 1747 C CA . LEU B 1 38 ? 138.361 -29.068 143.151 1.00 23.94 38 LEU B CA 1
ATOM 1748 C C . LEU B 1 38 ? 138.090 -27.566 143.154 1.00 25.35 38 LEU B C 1
ATOM 1749 O O . LEU B 1 38 ? 136.968 -27.145 142.905 1.00 29.12 38 LEU B O 1
ATOM 1754 N N . PRO B 1 39 ? 139.105 -26.753 143.477 1.00 23.26 39 PRO B N 1
ATOM 1755 C CA . PRO B 1 39 ? 138.858 -25.309 143.617 1.00 22.48 39 PRO B CA 1
ATOM 1756 C C . PRO B 1 39 ? 138.530 -24.604 142.299 1.00 25.88 39 PRO B C 1
ATOM 1757 O O . PRO B 1 39 ? 139.266 -24.740 141.322 1.00 21.36 39 PRO B O 1
ATOM 1761 N N . SER B 1 40 ? 137.436 -23.849 142.277 1.00 26.13 40 SER B N 1
ATOM 1762 C CA . SER B 1 40 ? 137.079 -23.063 141.098 1.00 24.29 40 SER B CA 1
ATOM 1763 C C . SER B 1 40 ? 138.106 -21.964 140.846 1.00 21.36 40 SER B C 1
ATOM 1764 O O . SER B 1 40 ? 138.637 -21.371 141.783 1.00 23.89 40 SER B O 1
ATOM 1767 N N . GLY B 1 41 ? 138.391 -21.697 139.578 1.00 19.69 41 GLY B N 1
ATOM 1768 C CA . GLY B 1 41 ? 139.318 -20.636 139.236 1.00 19.60 41 GLY B CA 1
ATOM 1769 C C . GLY B 1 41 ? 140.769 -21.057 139.359 1.00 17.18 41 GLY B C 1
ATOM 1770 O O . GLY B 1 41 ? 141.670 -20.258 139.119 1.00 19.61 41 GLY B O 1
ATOM 1771 N N . SER B 1 42 ? 141.001 -22.311 139.738 1.00 18.15 42 SER B N 1
ATOM 1772 C CA . SER B 1 42 ? 142.358 -22.845 139.788 1.00 16.81 42 SER B CA 1
ATOM 1773 C C . SER B 1 42 ? 142.833 -23.227 138.390 1.00 19.49 42 SER B C 1
ATOM 1774 O O . SER B 1 42 ? 142.027 -23.399 137.477 1.00 19.27 42 SER B O 1
ATOM 1777 N N . ILE B 1 43 ? 144.146 -23.342 138.229 1.00 15.48 43 ILE B N 1
ATOM 1778 C CA . ILE B 1 43 ? 144.706 -24.018 137.069 1.00 15.79 43 ILE B CA 1
ATOM 1779 C C . ILE B 1 43 ? 144.353 -25.497 137.166 1.00 18.03 43 ILE B C 1
ATOM 1780 O O . ILE B 1 43 ? 144.593 -26.118 138.202 1.00 17.24 43 ILE B O 1
ATOM 1785 N N . ILE B 1 44 ? 143.787 -26.069 136.107 1.00 16.63 44 ILE B N 1
ATOM 1786 C CA . ILE B 1 44 ? 143.674 -27.519 136.065 1.00 13.95 44 ILE B CA 1
ATOM 1787 C C . ILE B 1 44 ? 144.504 -28.038 134.899 1.00 16.51 44 ILE B C 1
ATOM 1788 O O . ILE B 1 44 ? 144.407 -27.551 133.767 1.00 16.09 44 ILE B O 1
ATOM 1793 N N . LEU B 1 45 ? 145.376 -28.993 135.193 1.00 15.72 45 LEU B N 1
ATOM 1794 C CA . LEU B 1 45 ? 146.110 -29.650 134.129 1.00 14.63 45 LEU B CA 1
ATOM 1795 C C . LEU B 1 45 ? 145.114 -30.469 133.331 1.00 14.91 45 LEU B C 1
ATOM 1796 O O . LEU B 1 45 ? 144.232 -31.119 133.896 1.00 17.58 45 LEU B O 1
ATOM 1801 N N . ASP B 1 46 ? 145.237 -30.410 132.014 1.00 14.76 46 ASP B N 1
ATOM 1802 C CA . ASP B 1 46 ? 144.298 -31.079 131.134 1.00 15.44 46 ASP B CA 1
ATOM 1803 C C . ASP B 1 46 ? 145.018 -31.370 129.829 1.00 15.80 46 ASP B C 1
ATOM 1804 O O . ASP B 1 46 ? 145.249 -30.461 129.037 1.00 15.46 46 ASP B O 1
ATOM 1809 N N . PRO B 1 47 ? 145.379 -32.643 129.606 1.00 15.33 47 PRO B N 1
ATOM 1810 C CA . PRO B 1 47 ? 146.106 -33.033 128.392 1.00 15.17 47 PRO B CA 1
ATOM 1811 C C . PRO B 1 47 ? 145.259 -32.969 127.122 1.00 16.15 47 PRO B C 1
ATOM 1812 O O . PRO B 1 47 ? 145.816 -33.102 126.032 1.00 17.19 47 PRO B O 1
ATOM 1816 N N . THR B 1 48 ? 143.950 -32.757 127.249 1.00 15.84 48 THR B N 1
ATOM 1817 C CA . THR B 1 48 ? 143.078 -32.736 126.075 1.00 15.98 48 THR B CA 1
ATOM 1818 C C . THR B 1 48 ? 142.893 -31.348 125.459 1.00 17.71 48 THR B C 1
ATOM 1819 O O . THR B 1 48 ? 142.346 -31.234 124.362 1.00 17.51 48 THR B O 1
ATOM 1823 N N . VAL B 1 49 ? 143.318 -30.297 126.156 1.00 16.86 49 VAL B N 1
ATOM 1824 C CA . VAL B 1 49 ? 143.203 -28.948 125.597 1.00 15.90 49 VAL B CA 1
ATOM 1825 C C . VAL B 1 49 ? 144.499 -28.576 124.883 1.00 16.51 49 VAL B C 1
ATOM 1826 O O . VAL B 1 49 ? 145.512 -29.254 125.038 1.00 15.72 49 VAL B O 1
ATOM 1830 N N . LYS B 1 50 ? 144.466 -27.502 124.100 1.00 17.30 50 LYS B N 1
ATOM 1831 C CA . LYS B 1 50 ? 145.615 -27.126 123.280 1.00 14.76 50 LYS B CA 1
ATOM 1832 C C . LYS B 1 50 ? 146.409 -25.964 123.879 1.00 16.27 50 LYS B C 1
ATOM 1833 O O . LYS B 1 50 ? 147.475 -25.609 123.377 1.00 18.89 50 LYS B O 1
ATOM 1839 N N . THR B 1 51 ? 145.882 -25.372 124.948 1.00 15.06 51 THR B N 1
ATOM 1840 C CA . THR B 1 51 ? 146.502 -24.200 125.560 1.00 15.20 51 THR B CA 1
ATOM 1841 C C . THR B 1 51 ? 147.581 -24.611 126.561 1.00 14.69 51 THR B C 1
ATOM 1842 O O . THR B 1 51 ? 147.277 -25.180 127.603 1.00 16.45 51 THR B O 1
ATOM 1846 N N . PRO B 1 52 ? 148.854 -24.326 126.248 1.00 15.94 52 PRO B N 1
ATOM 1847 C CA . PRO B 1 52 ? 149.933 -24.760 127.140 1.00 16.99 52 PRO B CA 1
ATOM 1848 C C . PRO B 1 52 ? 150.114 -23.867 128.365 1.00 16.10 52 PRO B C 1
ATOM 1849 O O . PRO B 1 52 ? 149.956 -22.645 128.292 1.00 18.04 52 PRO B O 1
ATOM 1853 N N . LEU B 1 53 ? 150.453 -24.502 129.483 1.00 15.24 53 LEU B N 1
ATOM 1854 C CA . LEU B 1 53 ? 150.844 -23.811 130.705 1.00 17.37 53 LEU B CA 1
ATOM 1855 C C . LEU B 1 53 ? 152.049 -22.912 130.449 1.00 17.71 53 LEU B C 1
ATOM 1856 O O . LEU B 1 53 ? 152.981 -23.312 129.762 1.00 18.23 53 LEU B O 1
ATOM 1861 N N . THR B 1 54 ? 152.023 -21.703 131.005 1.00 18.76 54 THR B N 1
ATOM 1862 C CA . THR B 1 54 ? 153.137 -20.764 130.878 1.00 19.68 54 THR B CA 1
ATOM 1863 C C . THR B 1 54 ? 153.535 -20.247 132.267 1.00 19.08 54 THR B C 1
ATOM 1864 O O . THR B 1 54 ? 152.765 -20.384 133.215 1.00 19.51 54 THR B O 1
ATOM 1868 N N . PRO B 1 55 ? 154.742 -19.668 132.397 1.00 21.00 55 PRO B N 1
ATOM 1869 C CA . PRO B 1 55 ? 155.191 -19.154 133.696 1.00 20.30 55 PRO B CA 1
ATOM 1870 C C . PRO B 1 55 ? 154.208 -18.188 134.358 1.00 20.99 55 PRO B C 1
ATOM 1871 O O . PRO B 1 55 ? 154.055 -18.216 135.580 1.00 23.46 55 PRO B O 1
ATOM 1875 N N . SER B 1 56 ? 153.537 -17.360 133.563 1.00 23.41 56 SER B N 1
ATOM 1876 C CA . SER B 1 56 ? 152.644 -16.349 134.117 1.00 27.20 56 SER B CA 1
ATOM 1877 C C . SER B 1 56 ? 151.409 -16.962 134.785 1.00 25.48 56 SER B C 1
ATOM 1878 O O . SER B 1 56 ? 150.694 -16.274 135.508 1.00 28.42 56 SER B O 1
ATOM 1881 N N . ASP B 1 57 ? 151.169 -18.253 134.558 1.00 21.75 57 ASP B N 1
ATOM 1882 C CA . ASP B 1 57 ? 150.093 -18.964 135.255 1.00 19.06 57 ASP B CA 1
ATOM 1883 C C . ASP B 1 57 ? 150.391 -19.139 136.746 1.00 21.16 57 ASP B C 1
ATOM 1884 O O . ASP B 1 57 ? 149.510 -19.519 137.524 1.00 20.62 57 ASP B O 1
ATOM 1889 N N . ARG B 1 58 ? 151.634 -18.869 137.139 1.00 20.24 58 ARG B N 1
ATOM 1890 C CA . ARG B 1 58 ? 152.025 -18.893 138.551 1.00 18.78 58 ARG B CA 1
ATOM 1891 C C . ARG B 1 58 ? 151.070 -18.098 139.448 1.00 18.36 58 ARG B C 1
ATOM 1892 O O . ARG B 1 58 ? 150.722 -18.539 140.545 1.00 20.99 58 ARG B O 1
ATOM 1900 N N . VAL B 1 59 ? 150.651 -16.926 138.981 1.00 21.51 59 VAL B N 1
ATOM 1901 C CA . VAL B 1 59 ? 149.846 -16.028 139.803 1.00 24.41 59 VAL B CA 1
ATOM 1902 C C . VAL B 1 59 ? 148.511 -16.681 140.177 1.00 24.24 59 VAL B C 1
ATOM 1903 O O . VAL B 1 59 ? 148.023 -16.515 141.297 1.00 26.46 59 VAL B O 1
ATOM 1907 N N . ILE B 1 60 ? 147.946 -17.452 139.250 1.00 20.69 60 ILE B N 1
ATOM 1908 C CA . ILE B 1 60 ? 146.709 -18.187 139.499 1.00 19.12 60 ILE B CA 1
ATOM 1909 C C . ILE B 1 60 ? 146.936 -19.369 140.442 1.00 22.30 60 ILE B C 1
ATOM 1910 O O . ILE B 1 60 ? 146.149 -19.595 141.362 1.00 22.45 60 ILE B O 1
ATOM 1915 N N . ALA B 1 61 ? 148.014 -20.116 140.213 1.00 20.03 61 ALA B N 1
ATOM 1916 C CA . ALA B 1 61 ? 148.371 -21.244 141.072 1.00 21.08 61 ALA B CA 1
ATOM 1917 C C . ALA B 1 61 ? 148.561 -20.813 142.524 1.00 18.71 61 ALA B C 1
ATOM 1918 O O . ALA B 1 61 ? 148.161 -21.517 143.446 1.00 22.05 61 ALA B O 1
ATOM 1920 N N . GLU B 1 62 ? 149.181 -19.654 142.716 1.00 21.19 62 GLU B N 1
ATOM 1921 C CA . GLU B 1 62 ? 149.389 -19.101 144.050 1.00 24.44 62 GLU B CA 1
ATOM 1922 C C . GLU B 1 62 ? 148.089 -18.708 144.742 1.00 26.87 62 GLU B C 1
ATOM 1923 O O . GLU B 1 62 ? 147.936 -18.901 145.947 1.00 29.47 62 GLU B O 1
ATOM 1929 N N . SER B 1 63 ? 147.161 -18.138 143.979 1.00 23.24 63 SER B N 1
ATOM 1930 C CA . SER B 1 63 ? 145.965 -17.536 144.563 1.00 24.73 63 SER B CA 1
ATOM 1931 C C . SER B 1 63 ? 144.756 -18.475 144.602 1.00 27.41 63 SER B C 1
ATOM 1932 O O . SER B 1 63 ? 143.920 -18.367 145.502 1.00 28.42 63 SER B O 1
ATOM 1935 N N . ARG B 1 64 ? 144.659 -19.389 143.638 1.00 21.10 64 ARG B N 1
ATOM 1936 C CA . ARG B 1 64 ? 143.526 -20.315 143.580 1.00 21.05 64 ARG B CA 1
ATOM 1937 C C . ARG B 1 64 ? 143.955 -21.769 143.777 1.00 20.20 64 ARG B C 1
ATOM 1938 O O . ARG B 1 64 ? 143.179 -22.590 144.264 1.00 23.17 64 ARG B O 1
ATOM 1946 N N . GLY B 1 65 ? 145.182 -22.091 143.384 1.00 20.81 65 GLY B N 1
ATOM 1947 C CA . GLY B 1 65 ? 145.684 -23.447 143.519 1.00 21.41 65 GLY B CA 1
ATOM 1948 C C . GLY B 1 65 ? 145.873 -24.153 142.187 1.00 17.64 65 GLY B C 1
ATOM 1949 O O . GLY B 1 65 ? 145.617 -23.579 141.125 1.00 20.13 65 GLY B O 1
ATOM 1950 N N . LEU B 1 66 ? 146.327 -25.401 142.251 1.00 16.60 66 LEU B N 1
ATOM 1951 C CA . LEU B 1 66 ? 146.558 -26.226 141.066 1.00 16.17 66 LEU B CA 1
ATOM 1952 C C . LEU B 1 66 ? 145.777 -27.531 141.184 1.00 17.95 66 LEU B C 1
ATOM 1953 O O . LEU B 1 66 ? 145.920 -28.260 142.167 1.00 17.06 66 LEU B O 1
ATOM 1958 N N . SER B 1 67 ? 144.946 -27.822 140.189 1.00 16.47 67 SER B N 1
ATOM 1959 C CA . SER B 1 67 ? 144.089 -29.002 140.228 1.00 17.80 67 SER B CA 1
ATOM 1960 C C . SER B 1 67 ? 144.489 -30.030 139.177 1.00 14.68 67 SER B C 1
ATOM 1961 O O . SER B 1 67 ? 145.019 -29.682 138.123 1.00 17.72 67 SER B O 1
ATOM 1964 N N . LEU B 1 68 ? 144.240 -31.299 139.482 1.00 17.06 68 LEU B N 1
ATOM 1965 C CA . LEU B 1 68 ? 144.465 -32.385 138.535 1.00 17.94 68 LEU B CA 1
ATOM 1966 C C . LEU B 1 68 ? 143.428 -33.479 138.727 1.00 19.09 68 LEU B C 1
ATOM 1967 O O . LEU B 1 68 ? 142.929 -33.695 139.831 1.00 20.35 68 LEU B O 1
ATOM 1972 N N . ILE B 1 69 ? 143.124 -34.181 137.644 1.00 16.55 69 ILE B N 1
ATOM 1973 C CA . ILE B 1 69 ? 142.356 -35.407 137.731 1.00 19.45 69 ILE B CA 1
ATOM 1974 C C . ILE B 1 69 ? 143.297 -36.578 137.487 1.00 20.80 69 ILE B C 1
ATOM 1975 O O . ILE B 1 69 ? 143.966 -36.638 136.453 1.00 20.70 69 ILE B O 1
ATOM 1980 N N . ASP B 1 70 ? 143.370 -37.493 138.445 1.00 19.35 70 ASP B N 1
ATOM 1981 C CA . ASP B 1 70 ? 144.171 -38.696 138.267 1.00 21.27 70 ASP B CA 1
ATOM 1982 C C . ASP B 1 70 ? 143.274 -39.853 137.830 1.00 25.05 70 ASP B C 1
ATOM 1983 O O . ASP B 1 70 ? 142.343 -40.231 138.537 1.00 26.06 70 ASP B O 1
ATOM 1988 N N . CYS B 1 71 ? 143.551 -40.400 136.654 1.00 21.35 71 CYS B N 1
ATOM 1989 C CA . CYS B 1 71 ? 142.782 -41.519 136.124 1.00 24.28 71 CYS B CA 1
ATOM 1990 C C . CYS B 1 71 ? 143.693 -42.333 135.222 1.00 26.97 71 CYS B C 1
ATOM 1991 O O . CYS B 1 71 ? 144.858 -42.005 135.081 1.00 26.67 71 CYS B O 1
ATOM 1994 N N . SER B 1 72 ? 143.183 -43.392 134.612 1.00 26.18 72 SER B N 1
ATOM 1995 C CA . SER B 1 72 ? 143.995 -44.128 133.654 1.00 27.99 72 SER B CA 1
ATOM 1996 C C . SER B 1 72 ? 144.095 -43.316 132.370 1.00 25.42 72 SER B C 1
ATOM 1997 O O . SER B 1 72 ? 143.202 -42.525 132.063 1.00 23.54 72 SER B O 1
ATOM 2000 N N . TRP B 1 73 ? 145.181 -43.493 131.622 1.00 24.04 73 TRP B N 1
ATOM 2001 C CA . TRP B 1 73 ? 145.306 -42.801 130.342 1.00 25.71 73 TRP B CA 1
ATOM 2002 C C . TRP B 1 73 ? 144.275 -43.302 129.336 1.00 28.89 73 TRP B C 1
ATOM 2003 O O . TRP B 1 73 ? 143.881 -42.569 128.428 1.00 28.49 73 TRP B O 1
ATOM 2014 N N . LYS B 1 74 ? 143.828 -44.543 129.505 1.00 27.64 74 LYS B N 1
ATOM 2015 C CA . LYS B 1 74 ? 142.801 -45.097 128.627 1.00 32.35 74 LYS B CA 1
ATOM 2016 C C . LYS B 1 74 ? 141.480 -44.341 128.769 1.00 32.41 74 LYS B C 1
ATOM 2017 O O . LYS B 1 74 ? 140.704 -44.261 127.820 1.00 31.54 74 LYS B O 1
ATOM 2023 N N . ARG B 1 75 ? 141.236 -43.774 129.949 1.00 26.83 75 ARG B N 1
ATOM 2024 C CA . ARG B 1 75 ? 140.005 -43.028 130.202 1.00 26.02 75 ARG B CA 1
ATOM 2025 C C . ARG B 1 75 ? 140.195 -41.511 130.199 1.00 28.26 75 ARG B C 1
ATOM 2026 O O . ARG B 1 75 ? 139.219 -40.769 130.308 1.00 27.47 75 ARG B O 1
ATOM 2034 N N . ALA B 1 76 ? 141.439 -41.053 130.069 1.00 24.75 76 ALA B N 1
ATOM 2035 C CA . ALA B 1 76 ? 141.762 -39.640 130.284 1.00 22.00 76 ALA B CA 1
ATOM 2036 C C . ALA B 1 76 ? 141.008 -38.690 129.356 1.00 25.14 76 ALA B C 1
ATOM 2037 O O . ALA B 1 76 ? 140.531 -37.640 129.792 1.00 22.70 76 ALA B O 1
ATOM 2039 N N . VAL B 1 77 ? 140.902 -39.047 128.080 1.00 23.17 77 VAL B N 1
ATOM 2040 C CA . VAL B 1 77 ? 140.249 -38.161 127.126 1.00 24.65 77 VAL B CA 1
ATOM 2041 C C . VAL B 1 77 ? 138.769 -38.024 127.467 1.00 26.36 77 VAL B C 1
ATOM 2042 O O . VAL B 1 77 ? 138.250 -36.917 127.566 1.00 27.53 77 VAL B O 1
ATOM 2046 N N . ASP B 1 78 ? 138.101 -39.153 127.673 1.00 28.99 78 ASP B N 1
ATOM 2047 C CA . ASP B 1 78 ? 136.681 -39.153 128.016 1.00 32.51 78 ASP B CA 1
ATOM 2048 C C . ASP B 1 78 ? 136.388 -38.346 129.285 1.00 28.83 78 ASP B C 1
ATOM 2049 O O . ASP B 1 78 ? 135.449 -37.551 129.325 1.00 30.95 78 ASP B O 1
ATOM 2054 N N . VAL B 1 79 ? 137.198 -38.549 130.318 1.00 27.58 79 VAL B N 1
ATOM 2055 C CA . VAL B 1 79 ? 136.962 -37.904 131.609 1.00 26.44 79 VAL B CA 1
ATOM 2056 C C . VAL B 1 79 ? 137.137 -36.389 131.533 1.00 26.36 79 VAL B C 1
ATOM 2057 O O . VAL B 1 79 ? 136.279 -35.634 131.998 1.00 29.48 79 VAL B O 1
ATOM 2061 N N . HIS B 1 80 ? 138.238 -35.943 130.936 1.00 22.26 80 HIS B N 1
ATOM 2062 C CA . HIS B 1 80 ? 138.509 -34.513 130.847 1.00 22.40 80 HIS B CA 1
ATOM 2063 C C . HIS B 1 80 ? 137.539 -33.790 129.917 1.00 28.29 80 HIS B C 1
ATOM 2064 O O . HIS B 1 80 ? 137.137 -32.663 130.195 1.00 29.13 80 HIS B O 1
ATOM 2071 N N . THR B 1 81 ? 137.158 -34.429 128.816 1.00 28.14 81 THR B N 1
ATOM 2072 C CA . THR B 1 81 ? 136.289 -33.769 127.848 1.00 31.22 81 THR B CA 1
ATOM 2073 C C . THR B 1 81 ? 134.857 -33.639 128.360 1.00 36.36 81 THR B C 1
ATOM 2074 O O . THR B 1 81 ? 134.155 -32.689 128.017 1.00 42.69 81 THR B O 1
ATOM 2078 N N . LYS B 1 82 ? 134.423 -34.581 129.190 1.00 33.78 82 LYS B N 1
ATOM 2079 C CA . LYS B 1 82 ? 133.018 -34.620 129.583 1.00 41.46 82 LYS B CA 1
ATOM 2080 C C . LYS B 1 82 ? 132.720 -34.009 130.953 1.00 41.30 82 LYS B C 1
ATOM 2081 O O . LYS B 1 82 ? 131.572 -33.671 131.233 1.00 45.77 82 LYS B O 1
ATOM 2087 N N . PHE B 1 83 ? 133.729 -33.848 131.806 1.00 36.94 83 PHE B N 1
ATOM 2088 C CA . PHE B 1 83 ? 133.435 -33.493 133.194 1.00 36.07 83 PHE B CA 1
ATOM 2089 C C . PHE B 1 83 ? 134.042 -32.193 133.731 1.00 37.03 83 PHE B C 1
ATOM 2090 O O . PHE B 1 83 ? 133.813 -31.850 134.888 1.00 36.64 83 PHE B O 1
ATOM 2098 N N . ILE B 1 84 ? 134.804 -31.463 132.923 1.00 40.74 84 ILE B N 1
ATOM 2099 C CA . ILE B 1 84 ? 135.298 -30.165 133.388 1.00 43.41 84 ILE B CA 1
ATOM 2100 C C . ILE B 1 84 ? 135.021 -29.049 132.376 1.00 48.88 84 ILE B C 1
ATOM 2101 O O . ILE B 1 84 ? 135.650 -28.970 131.318 1.00 60.66 84 ILE B O 1
ATOM 2106 N N . ARG B 1 85 ? 134.060 -28.190 132.710 1.00 47.15 85 ARG B N 1
ATOM 2107 C CA . ARG B 1 85 ? 133.690 -27.075 131.842 1.00 44.45 85 ARG B CA 1
ATOM 2108 C C . ARG B 1 85 ? 133.508 -25.769 132.612 1.00 39.82 85 ARG B C 1
ATOM 2109 O O . ARG B 1 85 ? 132.759 -25.710 133.587 1.00 46.57 85 ARG B O 1
ATOM 2117 N N . GLY B 1 86 ? 134.202 -24.726 132.165 1.00 36.49 86 GLY B N 1
ATOM 2118 C CA . GLY B 1 86 ? 134.019 -23.384 132.692 1.00 31.87 86 GLY B CA 1
ATOM 2119 C C . GLY B 1 86 ? 134.636 -23.115 134.053 1.00 27.78 86 GLY B C 1
ATOM 2120 O O . GLY B 1 86 ? 135.101 -22.009 134.324 1.00 31.42 86 GLY B O 1
ATOM 2121 N N . LYS B 1 87 ? 134.643 -24.132 134.906 1.00 25.05 87 LYS B N 1
ATOM 2122 C CA . LYS B 1 87 ? 135.040 -23.996 136.305 1.00 23.00 87 LYS B CA 1
ATOM 2123 C C . LYS B 1 87 ? 136.529 -23.665 136.492 1.00 23.04 87 LYS B C 1
ATOM 2124 O O . LYS B 1 87 ? 136.917 -23.035 137.480 1.00 21.09 87 LYS B O 1
ATOM 2130 N N . PHE B 1 88 ? 137.357 -24.083 135.540 1.00 21.32 88 PHE B N 1
ATOM 2131 C CA . PHE B 1 88 ? 138.805 -24.012 135.707 1.00 20.03 88 PHE B CA 1
ATOM 2132 C C . PHE B 1 88 ? 139.508 -23.211 134.617 1.00 23.23 88 PHE B C 1
ATOM 2133 O O . PHE B 1 88 ? 138.920 -22.881 133.588 1.00 21.70 88 PHE B O 1
ATOM 2141 N N . ILE B 1 89 ? 140.785 -22.924 134.856 1.00 18.17 89 ILE B N 1
ATOM 2142 C CA . ILE B 1 89 ? 141.685 -22.466 133.811 1.00 17.39 89 ILE B CA 1
ATOM 2143 C C . ILE B 1 89 ? 142.447 -23.685 133.288 1.00 17.20 89 ILE B C 1
ATOM 2144 O O . ILE B 1 89 ? 143.405 -24.154 133.911 1.00 17.53 89 ILE B O 1
ATOM 2149 N N . ARG B 1 90 ? 141.998 -24.193 132.144 1.00 17.73 90 ARG B N 1
ATOM 2150 C CA . ARG B 1 90 ? 142.466 -25.472 131.618 1.00 16.68 90 ARG B CA 1
ATOM 2151 C C . ARG B 1 90 ? 143.734 -25.303 130.793 1.00 15.41 90 ARG B C 1
ATOM 2152 O O . ARG B 1 90 ? 143.756 -24.541 129.829 1.00 15.55 90 ARG B O 1
ATOM 2160 N N . ARG B 1 91 ? 144.782 -26.022 131.178 1.00 14.29 91 ARG B N 1
ATOM 2161 C CA . ARG B 1 91 ? 146.070 -25.930 130.501 1.00 14.22 91 ARG B CA 1
ATOM 2162 C C . ARG B 1 91 ? 146.708 -27.302 130.302 1.00 14.27 91 ARG B C 1
ATOM 2163 O O . ARG B 1 91 ? 146.771 -28.108 131.233 1.00 14.77 91 ARG B O 1
ATOM 2171 N N . ARG B 1 92 ? 147.183 -27.571 129.090 1.00 13.77 92 ARG B N 1
ATOM 2172 C CA . ARG B 1 92 ? 148.008 -28.750 128.880 1.00 13.61 92 ARG B CA 1
ATOM 2173 C C . ARG B 1 92 ? 149.423 -28.383 129.273 1.00 13.30 92 ARG B C 1
ATOM 2174 O O . ARG B 1 92 ? 149.753 -27.204 129.401 1.00 14.78 92 ARG B O 1
ATOM 2182 N N . LEU B 1 93 ? 150.263 -29.387 129.477 1.00 13.56 93 LEU B N 1
ATOM 2183 C CA . LEU B 1 93 ? 151.673 -29.113 129.665 1.00 13.87 93 LEU B CA 1
ATOM 2184 C C . LEU B 1 93 ? 152.321 -28.953 128.306 1.00 16.09 93 LEU B C 1
ATOM 2185 O O . LEU B 1 93 ? 151.914 -29.600 127.343 1.00 16.22 93 LEU B O 1
ATOM 2190 N N . PRO B 1 94 ? 153.328 -28.075 128.218 1.00 15.29 94 PRO B N 1
ATOM 2191 C CA . PRO B 1 94 ? 154.167 -28.059 127.019 1.00 16.60 94 PRO B CA 1
ATOM 2192 C C . PRO B 1 94 ? 154.853 -29.412 126.861 1.00 16.16 94 PRO B C 1
ATOM 2193 O O . PRO B 1 94 ? 154.987 -30.158 127.841 1.00 15.09 94 PRO B O 1
ATOM 2197 N N . LEU B 1 95 ? 155.280 -29.717 125.642 1.00 16.46 95 LEU B N 1
ATOM 2198 C CA . LEU B 1 95 ? 155.753 -31.052 125.296 1.00 15.49 95 LEU B CA 1
ATOM 2199 C C . LEU B 1 95 ? 157.009 -31.464 126.060 1.00 15.18 95 LEU B C 1
ATOM 2200 O O . LEU B 1 95 ? 158.047 -30.803 125.981 1.00 14.93 95 LEU B O 1
ATOM 2205 N N . LEU B 1 96 ? 156.906 -32.571 126.787 1.00 14.86 96 LEU B N 1
ATOM 2206 C CA . LEU B 1 96 ? 158.007 -33.079 127.591 1.00 13.82 96 LEU B CA 1
ATOM 2207 C C . LEU B 1 96 ? 158.144 -34.583 127.406 1.00 16.02 96 LEU B C 1
ATOM 2208 O O . LEU B 1 96 ? 157.212 -35.255 126.960 1.00 17.46 96 LEU B O 1
ATOM 2213 N N . ILE B 1 97 ? 159.314 -35.101 127.747 1.00 15.80 97 ILE B N 1
ATOM 2214 C CA . ILE B 1 97 ? 159.608 -36.516 127.584 1.00 14.69 97 ILE B CA 1
ATOM 2215 C C . ILE B 1 97 ? 159.454 -37.226 128.925 1.00 15.41 97 ILE B C 1
ATOM 2216 O O . ILE B 1 97 ? 159.994 -36.773 129.928 1.00 18.11 97 ILE B O 1
ATOM 2221 N N . ALA B 1 98 ? 158.707 -38.325 128.945 1.00 17.21 98 ALA B N 1
ATOM 2222 C CA . ALA B 1 98 ? 158.496 -39.077 130.179 1.00 16.96 98 ALA B CA 1
ATOM 2223 C C . ALA B 1 98 ? 159.785 -39.756 130.629 1.00 19.60 98 ALA B C 1
ATOM 2224 O O . ALA B 1 98 ? 160.570 -40.220 129.800 1.00 20.38 98 ALA B O 1
ATOM 2226 N N . ALA B 1 99 ? 159.994 -39.816 131.943 1.00 18.85 99 ALA B N 1
ATOM 2227 C CA . ALA B 1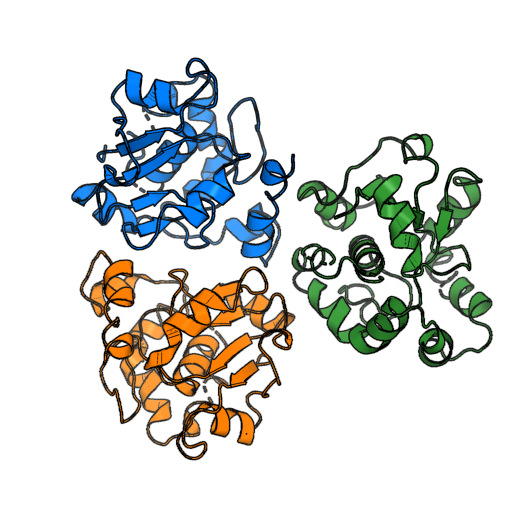 99 ? 161.178 -40.457 132.506 1.00 20.92 99 ALA B CA 1
ATOM 2228 C C . ALA B 1 99 ? 160.829 -41.683 133.346 1.00 19.86 99 ALA B C 1
ATOM 2229 O O . ALA B 1 99 ? 161.719 -42.401 133.800 1.00 21.57 99 ALA B O 1
ATOM 2231 N N . ASN B 1 100 ? 159.537 -41.917 133.563 1.00 17.66 100 ASN B N 1
ATOM 2232 C CA . ASN B 1 100 ? 159.096 -43.060 134.356 1.00 18.02 100 ASN B CA 1
ATOM 2233 C C . ASN B 1 100 ? 159.383 -44.369 133.609 1.00 23.91 100 ASN B C 1
ATOM 2234 O O . ASN B 1 100 ? 159.483 -44.365 132.386 1.00 23.24 100 ASN B O 1
ATOM 2239 N N . PRO B 1 101 ? 159.535 -45.486 134.345 1.00 25.06 101 PRO B N 1
ATOM 2240 C CA . PRO B 1 101 ? 159.912 -46.771 133.735 1.00 26.36 101 PRO B CA 1
ATOM 2241 C C . PRO B 1 101 ? 158.926 -47.301 132.696 1.00 27.72 101 PRO B C 1
ATOM 2242 O O . PRO B 1 101 ? 159.340 -48.036 131.801 1.00 30.03 101 PRO B O 1
ATOM 2246 N N . THR B 1 102 ? 157.652 -46.939 132.806 1.00 26.01 102 THR B N 1
ATOM 2247 C CA . THR B 1 102 ? 156.644 -47.442 131.876 1.00 29.21 102 THR B CA 1
ATOM 2248 C C . THR B 1 102 ? 156.747 -46.807 130.494 1.00 30.27 102 THR B C 1
ATOM 2249 O O . THR B 1 102 ? 156.699 -47.502 129.480 1.00 30.79 102 THR B O 1
ATOM 2253 N N . HIS B 1 103 ? 156.890 -45.487 130.451 1.00 27.25 103 HIS B N 1
ATOM 2254 C CA . HIS B 1 103 ? 156.865 -44.773 129.181 1.00 26.36 103 HIS B CA 1
ATOM 2255 C C . HIS B 1 103 ? 158.148 -44.003 128.904 1.00 22.79 103 HIS B C 1
ATOM 2256 O O . HIS B 1 103 ? 158.122 -42.999 128.189 1.00 24.28 103 HIS B O 1
ATOM 2263 N N . TYR B 1 104 ? 159.264 -44.477 129.455 1.00 22.51 104 TYR B N 1
ATOM 2264 C CA . TYR B 1 104 ? 160.538 -43.774 129.330 1.00 21.79 104 TYR B CA 1
ATOM 2265 C C . TYR B 1 104 ? 160.858 -43.395 127.888 1.00 23.84 104 TYR B C 1
ATOM 2266 O O . TYR B 1 104 ? 160.824 -44.235 126.992 1.00 25.22 104 TYR B O 1
ATOM 2275 N N . GLY B 1 105 ? 161.169 -42.123 127.673 1.00 22.14 105 GLY B N 1
ATOM 2276 C CA . GLY B 1 105 ? 161.616 -41.671 126.370 1.00 24.73 105 GLY B CA 1
ATOM 2277 C C . GLY B 1 105 ? 160.506 -41.202 125.451 1.00 26.28 105 GLY B C 1
ATOM 2278 O O . GLY B 1 105 ? 160.776 -40.655 124.385 1.00 28.47 105 GLY B O 1
ATOM 2279 N N . LYS B 1 106 ? 159.256 -41.401 125.860 1.00 23.56 106 LYS B N 1
ATOM 2280 C CA . LYS B 1 106 ? 158.126 -41.083 124.990 1.00 22.29 106 LYS B CA 1
ATOM 2281 C C . LYS B 1 106 ? 157.498 -39.735 125.343 1.00 21.95 106 LYS B C 1
ATOM 2282 O O . LYS B 1 106 ? 157.382 -39.384 126.516 1.00 21.02 106 LYS B O 1
ATOM 2288 N N . PRO B 1 107 ? 157.086 -38.977 124.316 1.00 17.72 107 PRO B N 1
ATOM 2289 C CA . PRO B 1 107 ? 156.596 -37.606 124.491 1.00 17.06 107 PRO B CA 1
ATOM 2290 C C . PRO B 1 107 ? 155.187 -37.482 125.072 1.00 18.93 107 PRO B C 1
ATOM 2291 O O . PRO B 1 107 ? 154.320 -38.318 124.796 1.00 19.17 107 PRO B O 1
ATOM 2295 N N . TYR B 1 108 ? 155.001 -36.446 125.892 1.00 18.61 108 TYR B N 1
ATOM 2296 C CA . TYR B 1 108 ? 153.696 -35.906 126.289 1.00 17.46 108 TYR B CA 1
ATOM 2297 C C . TYR B 1 108 ? 152.952 -36.703 127.353 1.00 16.80 108 TYR B C 1
ATOM 2298 O O . TYR B 1 108 ? 152.325 -36.119 128.237 1.00 18.87 108 TYR B O 1
ATOM 2307 N N . ILE B 1 109 ? 153.006 -38.026 127.267 1.00 16.47 109 ILE B N 1
ATOM 2308 C CA . ILE B 1 109 ? 152.221 -38.874 128.161 1.00 16.71 109 ILE B CA 1
ATOM 2309 C C . ILE B 1 109 ? 152.951 -39.066 129.490 1.00 18.12 109 ILE B C 1
ATOM 2310 O O . ILE B 1 109 ? 153.750 -39.987 129.644 1.00 20.71 109 ILE B O 1
ATOM 2315 N N . LEU B 1 110 ? 152.670 -38.188 130.452 1.00 15.77 110 LEU B N 1
ATOM 2316 C CA . LEU B 1 110 ? 153.414 -38.167 131.708 1.00 14.99 110 LEU B CA 1
ATOM 2317 C C . LEU B 1 110 ? 152.644 -38.816 132.853 1.00 16.44 110 LEU B C 1
ATOM 2318 O O . LEU B 1 110 ? 151.415 -38.872 132.834 1.00 15.79 110 LEU B O 1
ATOM 2323 N N . SER B 1 111 ? 153.374 -39.301 133.853 1.00 15.88 111 SER B N 1
ATOM 2324 C CA . SER B 1 111 ? 152.745 -39.725 135.097 1.00 15.93 111 SER B CA 1
ATOM 2325 C C . SER B 1 111 ? 152.191 -38.497 135.809 1.00 15.38 111 SER B C 1
ATOM 2326 O O . SER B 1 111 ? 152.582 -37.368 135.509 1.00 15.92 111 SER B O 1
ATOM 2329 N N . THR B 1 112 ? 151.280 -38.714 136.747 1.00 15.46 112 THR B N 1
ATOM 2330 C CA . THR B 1 112 ? 150.697 -37.605 137.487 1.00 15.64 112 THR B CA 1
ATOM 2331 C C . THR B 1 112 ? 151.794 -36.832 138.230 1.00 16.18 112 THR B C 1
ATOM 2332 O O . THR B 1 112 ? 151.791 -35.599 138.233 1.00 15.94 112 THR B O 1
ATOM 2336 N N . ILE B 1 113 ? 152.754 -37.543 138.820 1.00 15.69 113 ILE B N 1
ATOM 2337 C CA . ILE B 1 113 ? 153.794 -36.863 139.593 1.00 14.86 113 ILE B CA 1
ATOM 2338 C C . ILE B 1 113 ? 154.735 -36.056 138.687 1.00 15.38 113 ILE B C 1
ATOM 2339 O O . ILE B 1 113 ? 155.179 -34.968 139.060 1.00 15.73 113 ILE B O 1
ATOM 2344 N N . GLU B 1 114 ? 155.010 -36.559 137.488 1.00 13.92 114 GLU B N 1
ATOM 2345 C CA . GLU B 1 114 ? 155.844 -35.825 136.540 1.00 14.16 114 GLU B CA 1
ATOM 2346 C C . GLU B 1 114 ? 155.131 -34.566 136.068 1.00 13.59 114 GLU B C 1
ATOM 2347 O O . GLU B 1 114 ? 155.750 -33.527 135.848 1.00 13.58 114 GLU B O 1
ATOM 2353 N N . ALA B 1 115 ? 153.821 -34.669 135.897 1.00 14.86 115 ALA B N 1
ATOM 2354 C CA . ALA B 1 115 ? 153.048 -33.526 135.445 1.00 15.61 115 ALA B CA 1
ATOM 2355 C C . ALA B 1 115 ? 153.012 -32.434 136.500 1.00 12.78 115 ALA B C 1
ATOM 2356 O O . ALA B 1 115 ? 153.123 -31.253 136.178 1.00 15.08 115 ALA B O 1
ATOM 2358 N N . VAL B 1 116 ? 152.840 -32.835 137.756 1.00 16.30 116 VAL B N 1
ATOM 2359 C CA . VAL B 1 116 ? 152.858 -31.886 138.861 1.00 15.50 116 VAL B CA 1
ATOM 2360 C C . VAL B 1 116 ? 154.212 -31.182 138.903 1.00 14.91 116 VAL B C 1
ATOM 2361 O O . VAL B 1 116 ? 154.285 -29.958 138.981 1.00 15.04 116 VAL B O 1
ATOM 2365 N N . ALA B 1 117 ? 155.286 -31.960 138.824 1.00 14.60 117 ALA B N 1
ATOM 2366 C CA . ALA B 1 117 ? 156.632 -31.396 138.872 1.00 15.67 117 ALA B CA 1
ATOM 2367 C C . ALA B 1 117 ? 156.909 -30.461 137.692 1.00 13.97 117 ALA B C 1
ATOM 2368 O O . ALA B 1 117 ? 157.498 -29.397 137.866 1.00 15.67 117 ALA B O 1
ATOM 2370 N N . ALA B 1 118 ? 156.504 -30.873 136.492 1.00 14.41 118 ALA B N 1
ATOM 2371 C CA . ALA B 1 118 ? 156.657 -30.026 135.310 1.00 14.97 118 ALA B CA 1
ATOM 2372 C C . ALA B 1 118 ? 155.925 -28.693 135.478 1.00 14.72 118 ALA B C 1
ATOM 2373 O O . ALA B 1 118 ? 156.471 -27.629 135.179 1.00 14.02 118 ALA B O 1
ATOM 2375 N N . ALA B 1 119 ? 154.686 -28.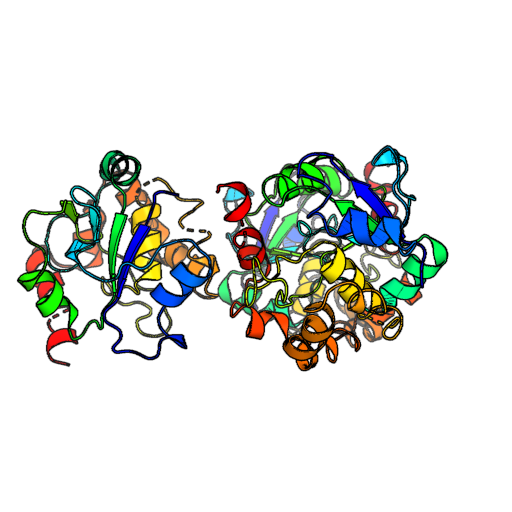758 135.959 1.00 15.40 119 ALA B N 1
ATOM 2376 C CA . ALA B 1 119 ? 153.893 -27.556 136.174 1.00 13.01 119 ALA B CA 1
ATOM 2377 C C . ALA B 1 119 ? 154.577 -26.626 137.173 1.00 15.10 119 ALA B C 1
ATOM 2378 O O . ALA B 1 119 ? 154.679 -25.421 136.945 1.00 16.17 119 ALA B O 1
ATOM 2380 N N . LEU B 1 120 ? 155.037 -27.197 138.282 1.00 16.93 120 LEU B N 1
ATOM 2381 C CA . LEU B 1 120 ? 155.751 -26.435 139.304 1.00 14.32 120 LEU B CA 1
ATOM 2382 C C . LEU B 1 120 ? 156.994 -25.758 138.730 1.00 16.22 120 LEU B C 1
ATOM 2383 O O . LEU B 1 120 ? 157.229 -24.568 138.950 1.00 16.99 120 LEU B O 1
ATOM 2388 N N . TYR B 1 121 ? 157.788 -26.532 137.999 1.00 15.34 121 TYR B N 1
ATOM 2389 C CA . TYR B 1 121 ? 159.022 -26.032 137.403 1.00 16.26 121 TYR B CA 1
ATOM 2390 C C . TYR B 1 121 ? 158.741 -24.847 136.480 1.00 16.26 121 TYR B C 1
ATOM 2391 O O . TYR B 1 121 ? 159.362 -23.787 136.595 1.00 18.37 121 TYR B O 1
ATOM 2400 N N . ILE B 1 122 ? 157.791 -25.037 135.570 1.00 16.43 122 ILE B N 1
ATOM 2401 C CA . ILE B 1 122 ? 157.445 -24.014 134.588 1.00 19.18 122 ILE B CA 1
ATOM 2402 C C . ILE B 1 122 ? 156.992 -22.730 135.278 1.00 18.00 122 ILE B C 1
ATOM 2403 O O . ILE B 1 122 ? 157.304 -21.627 134.830 1.00 19.77 122 ILE B O 1
ATOM 2416 N N . GLY B 1 124 ? 158.016 -21.634 138.083 1.00 19.82 124 GLY B N 1
ATOM 2417 C CA . GLY B 1 124 ? 159.075 -21.063 138.894 1.00 20.89 124 GLY B CA 1
ATOM 2418 C C . GLY B 1 124 ? 159.284 -21.709 140.255 1.00 20.94 124 GLY B C 1
ATOM 2419 O O . GLY B 1 124 ? 160.059 -21.208 141.067 1.00 27.32 124 GLY B O 1
ATOM 2420 N N . PHE B 1 125 ? 158.591 -22.813 140.512 1.00 18.72 125 PHE B N 1
ATOM 2421 C CA . PHE B 1 125 ? 158.783 -23.554 141.755 1.00 19.72 125 PHE B CA 1
ATOM 2422 C C . PHE B 1 125 ? 159.742 -24.714 141.508 1.00 20.08 125 PHE B C 1
ATOM 2423 O O . PHE B 1 125 ? 159.374 -25.881 141.631 1.00 18.57 125 PHE B O 1
ATOM 2431 N N . LYS B 1 126 ? 160.977 -24.385 141.153 1.00 22.93 126 LYS B N 1
ATOM 2432 C CA . LYS B 1 126 ? 161.946 -25.398 140.754 1.00 23.09 126 LYS B CA 1
ATOM 2433 C C . LYS B 1 126 ? 162.364 -26.285 141.922 1.00 22.66 126 LYS B C 1
ATOM 2434 O O . LYS B 1 126 ? 162.523 -27.496 141.761 1.00 21.98 126 LYS B O 1
ATOM 2440 N N . ASP B 1 127 ? 162.533 -25.687 143.096 1.00 25.97 127 ASP B N 1
ATOM 2441 C CA . ASP B 1 127 ? 162.946 -26.440 144.275 1.00 22.64 127 ASP B CA 1
ATOM 2442 C C . ASP B 1 127 ? 161.863 -27.434 144.670 1.00 23.56 127 ASP B C 1
ATOM 2443 O O . ASP B 1 127 ? 162.147 -28.595 144.964 1.00 21.60 127 ASP B O 1
ATOM 2448 N N . GLU B 1 128 ? 160.619 -26.964 144.673 1.00 18.73 128 GLU B N 1
ATOM 2449 C CA . GLU B 1 128 ? 159.473 -27.815 144.965 1.00 19.79 128 GLU B CA 1
ATOM 2450 C C . GLU B 1 128 ? 159.333 -28.936 143.940 1.00 17.64 128 GLU B C 1
ATOM 2451 O O . GLU B 1 128 ? 159.006 -30.068 144.291 1.00 18.00 128 GLU B O 1
ATOM 2457 N N . ALA B 1 129 ? 159.570 -28.618 142.670 1.00 17.79 129 ALA B N 1
ATOM 2458 C CA . ALA B 1 129 ? 159.501 -29.626 141.617 1.00 17.23 129 ALA B CA 1
ATOM 2459 C C . ALA B 1 129 ? 160.460 -30.777 141.907 1.00 17.83 129 ALA B C 1
ATOM 2460 O O . ALA B 1 129 ? 160.123 -31.947 141.706 1.00 16.63 129 ALA B O 1
ATOM 2470 N N . GLU B 1 131 ? 161.814 -31.594 144.935 1.00 18.77 131 GLU B N 1
ATOM 2471 C CA . GLU B 1 131 ? 161.373 -32.278 146.151 1.00 16.92 131 GLU B CA 1
ATOM 2472 C C . GLU B 1 131 ? 160.312 -33.321 145.826 1.00 15.90 131 GLU B C 1
ATOM 2473 O O . GLU B 1 131 ? 160.306 -34.419 146.380 1.00 17.05 131 GLU B O 1
ATOM 2479 N N . VAL B 1 132 ? 159.411 -32.958 144.921 1.00 16.85 132 VAL B N 1
ATOM 2480 C CA . VAL B 1 132 ? 158.369 -33.861 144.455 1.00 16.26 132 VAL B CA 1
ATOM 2481 C C . VAL B 1 132 ? 158.961 -35.050 143.683 1.00 14.45 132 VAL B C 1
ATOM 2482 O O . VAL B 1 132 ? 158.630 -36.204 143.957 1.00 16.86 132 VAL B O 1
ATOM 2486 N N . LEU B 1 133 ? 159.851 -34.766 142.736 1.00 15.71 133 LEU B N 1
ATOM 2487 C CA . LEU B 1 133 ? 160.427 -35.811 141.886 1.00 16.80 133 LEU B CA 1
ATOM 2488 C C . LEU B 1 133 ? 161.301 -36.796 142.666 1.00 16.46 133 LEU B C 1
ATOM 2489 O O . LEU B 1 133 ? 161.391 -37.973 142.316 1.00 15.78 133 LEU B O 1
ATOM 2494 N N . ARG B 1 134 ? 161.934 -36.318 143.728 1.00 16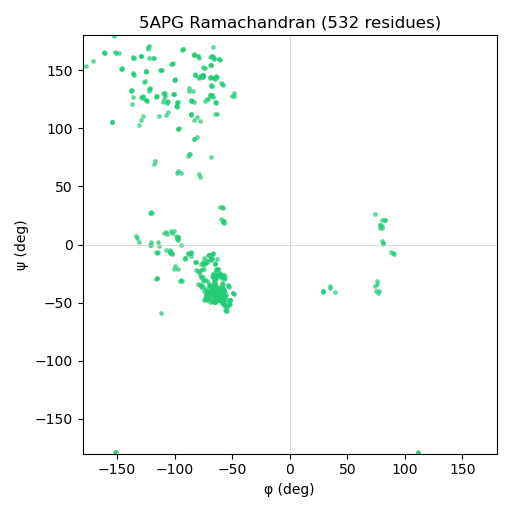.15 134 ARG B N 1
ATOM 2495 C CA . ARG B 1 134 ? 162.828 -37.169 144.504 1.00 16.71 134 ARG B CA 1
ATOM 2496 C C . ARG B 1 134 ? 162.078 -38.302 145.224 1.00 16.03 134 ARG B C 1
ATOM 2497 O O . ARG B 1 134 ? 162.703 -39.202 145.771 1.00 17.90 134 ARG B O 1
ATOM 2505 N N . LEU B 1 135 ? 160.747 -38.275 145.190 1.00 16.58 135 LEU B N 1
ATOM 2506 C CA . LEU B 1 135 ? 159.948 -39.386 145.715 1.00 17.00 135 LEU B CA 1
ATOM 2507 C C . LEU B 1 135 ? 160.143 -40.691 144.929 1.00 15.38 135 LEU B C 1
ATOM 2508 O O . LEU B 1 135 ? 159.775 -41.766 145.405 1.00 16.73 135 LEU B O 1
ATOM 2513 N N . TYR B 1 136 ? 160.701 -40.596 143.725 1.00 15.44 136 TYR B N 1
ATOM 2514 C CA . TYR B 1 136 ? 161.048 -41.782 142.937 1.00 17.44 136 TYR B CA 1
ATOM 2515 C C . TYR B 1 136 ? 162.525 -41.730 142.561 1.00 15.25 136 TYR B C 1
ATOM 2516 O O . TYR B 1 136 ? 163.088 -40.649 142.400 1.00 17.15 136 TYR B O 1
ATOM 2525 N N . LYS B 1 137 ? 163.160 -42.887 142.426 1.00 17.96 137 LYS B N 1
ATOM 2526 C CA . LYS B 1 137 ? 164.578 -42.881 142.102 1.00 19.25 137 LYS B CA 1
ATOM 2527 C C . LYS B 1 137 ? 164.795 -42.304 140.702 1.00 17.26 137 LYS B C 1
ATOM 2528 O O . LYS B 1 137 ? 165.805 -41.644 140.459 1.00 18.87 137 LYS B O 1
ATOM 2534 N N . TRP B 1 138 ? 163.831 -42.522 139.808 1.00 19.10 138 TRP B N 1
ATOM 2535 C CA . TRP B 1 138 ? 163.919 -42.048 138.420 1.00 20.20 138 TRP B CA 1
ATOM 2536 C C . TRP B 1 138 ? 163.422 -40.610 138.263 1.00 17.93 138 TRP B C 1
ATOM 2537 O O . TRP B 1 138 ? 163.527 -40.015 137.188 1.00 18.41 138 TRP B O 1
ATOM 2548 N N . GLY B 1 139 ? 162.867 -40.063 139.339 1.00 18.03 139 GLY B N 1
ATOM 2549 C CA . GLY B 1 139 ? 162.248 -38.745 139.313 1.00 17.08 139 GLY B CA 1
ATOM 2550 C C . GLY B 1 139 ? 163.119 -37.588 138.846 1.00 16.29 139 GLY B C 1
ATOM 2551 O O . GLY B 1 139 ? 162.750 -36.875 137.916 1.00 17.05 139 GLY B O 1
ATOM 2552 N N . PRO B 1 140 ? 164.272 -37.372 139.501 1.00 16.30 140 PRO B N 1
ATOM 2553 C CA . PRO B 1 140 ? 165.132 -36.249 139.111 1.00 16.21 140 PRO B CA 1
ATOM 2554 C C . PRO B 1 140 ? 165.565 -36.299 137.643 1.00 16.68 140 PRO B C 1
ATOM 2555 O O . PRO B 1 140 ? 165.794 -35.249 137.038 1.00 17.89 140 PRO B O 1
ATOM 2559 N N . ASN B 1 141 ? 165.652 -37.500 137.079 1.00 16.12 141 ASN B N 1
ATOM 2560 C CA . ASN B 1 141 ? 166.048 -37.654 135.683 1.00 17.83 141 ASN B CA 1
ATOM 2561 C C . ASN B 1 141 ? 165.045 -37.016 134.718 1.00 20.97 141 ASN B C 1
ATOM 2562 O O . ASN B 1 141 ? 165.389 -36.701 133.581 1.00 18.41 141 ASN B O 1
ATOM 2567 N N . PHE B 1 142 ? 163.808 -36.831 135.174 1.00 17.69 142 PHE B N 1
ATOM 2568 C CA . PHE B 1 142 ? 162.791 -36.143 134.377 1.00 15.92 142 PHE B CA 1
ATOM 2569 C C . PHE B 1 142 ? 163.242 -34.738 133.993 1.00 17.14 142 PHE B C 1
ATOM 2570 O O . PHE B 1 142 ? 163.074 -34.312 132.850 1.00 18.41 142 PHE B O 1
ATOM 2578 N N . ILE B 1 143 ? 163.816 -34.019 134.952 1.00 16.85 143 ILE B N 1
ATOM 2579 C CA . ILE B 1 143 ? 164.344 -32.689 134.677 1.00 16.02 143 ILE B CA 1
ATOM 2580 C C . ILE B 1 143 ? 165.601 -32.769 133.804 1.00 19.07 143 ILE B C 1
ATOM 2581 O O . ILE B 1 143 ? 165.752 -31.993 132.858 1.00 19.90 143 ILE B O 1
ATOM 2586 N N . ILE B 1 144 ? 166.483 -33.718 134.102 1.00 19.66 144 ILE B N 1
ATOM 2587 C CA . ILE B 1 144 ? 167.711 -33.893 133.322 1.00 18.86 144 ILE B CA 1
ATOM 2588 C C . ILE B 1 144 ? 167.444 -34.082 131.827 1.00 19.11 144 ILE B C 1
ATOM 2589 O O . ILE B 1 144 ? 167.997 -33.361 130.997 1.00 21.89 144 ILE B O 1
ATOM 2594 N N . ILE B 1 145 ? 166.595 -35.045 131.481 1.00 18.79 145 ILE B N 1
ATOM 2595 C CA . ILE B 1 145 ? 166.377 -35.359 130.072 1.00 17.96 145 ILE B CA 1
ATOM 2596 C C . ILE B 1 145 ? 165.515 -34.295 129.388 1.00 21.58 145 ILE B C 1
ATOM 2597 O O . ILE B 1 145 ? 165.489 -34.209 128.166 1.00 21.16 145 ILE B O 1
ATOM 2602 N N . ASN B 1 146 ? 164.828 -33.471 130.174 1.00 18.17 146 ASN B N 1
ATOM 2603 C CA . ASN B 1 146 ? 164.017 -32.389 129.614 1.00 18.39 146 ASN B CA 1
ATOM 2604 C C . ASN B 1 146 ? 164.614 -31.004 129.824 1.00 21.84 146 ASN B C 1
ATOM 2605 O O . ASN B 1 146 ? 163.946 -30.002 129.574 1.00 20.63 146 ASN B O 1
ATOM 2610 N N . GLN B 1 147 ? 165.864 -30.950 130.277 1.00 23.31 147 GLN B N 1
ATOM 2611 C CA . GLN B 1 147 ? 166.439 -29.710 130.800 1.00 24.35 147 GLN B CA 1
ATOM 2612 C C . GLN B 1 147 ? 166.377 -28.541 129.818 1.00 24.40 147 GLN B C 1
ATOM 2613 O O . GLN B 1 147 ? 165.973 -27.440 130.183 1.00 26.59 147 GLN B O 1
ATOM 2619 N N . LYS B 1 148 ? 166.763 -28.782 128.572 1.00 24.25 148 LYS B N 1
ATOM 2620 C CA . LYS B 1 148 ? 166.838 -27.698 127.601 1.00 25.44 148 LYS B CA 1
ATOM 2621 C C . LYS B 1 148 ? 165.448 -27.205 127.190 1.00 26.46 148 LYS B C 1
ATOM 2622 O O . LYS B 1 148 ? 165.267 -26.017 126.918 1.00 29.51 148 LYS B O 1
ATOM 2628 N N . TYR B 1 149 ? 164.468 -28.106 127.167 1.00 22.11 149 TYR B N 1
ATOM 2629 C CA . TYR B 1 149 ? 163.084 -27.717 126.895 1.00 21.11 149 TYR B CA 1
ATOM 2630 C C . TYR B 1 149 ? 162.516 -26.912 128.061 1.00 20.43 149 TYR B C 1
ATOM 2631 O O . TYR B 1 149 ? 161.939 -25.839 127.870 1.00 22.37 149 TYR B O 1
ATOM 2640 N N . LEU B 1 150 ? 162.682 -27.448 129.269 1.00 21.18 150 LEU B N 1
ATOM 2641 C CA . LEU B 1 150 ? 162.176 -26.808 130.479 1.00 20.85 150 LEU B CA 1
ATOM 2642 C C . LEU B 1 150 ? 162.738 -25.405 130.671 1.00 23.46 150 LEU B C 1
ATOM 2643 O O . LEU B 1 150 ? 162.027 -24.503 131.112 1.00 22.29 150 LEU B O 1
ATOM 2648 N N . GLU B 1 151 ? 164.015 -25.229 130.344 1.00 25.22 151 GLU B N 1
ATOM 2649 C CA . GLU B 1 151 ? 164.654 -23.921 130.438 1.00 28.85 151 GLU B CA 1
ATOM 2650 C C . GLU B 1 151 ? 163.928 -22.906 129.561 1.00 28.61 151 GLU B C 1
ATOM 2651 O O . GLU B 1 151 ? 163.705 -21.765 129.968 1.00 27.81 151 GLU B O 1
ATOM 2657 N N . ARG B 1 152 ? 163.554 -23.326 128.358 1.00 27.22 152 ARG B N 1
ATOM 2658 C CA A ARG B 1 152 ? 162.821 -22.452 127.454 0.41 26.79 152 ARG B CA 1
ATOM 2659 C CA B ARG B 1 152 ? 162.811 -22.469 127.445 0.59 26.85 152 ARG B CA 1
ATOM 2660 C C . ARG B 1 152 ? 161.374 -22.273 127.915 1.00 23.91 152 ARG B C 1
ATOM 2661 O O . ARG B 1 152 ? 160.862 -21.157 127.925 1.00 26.77 152 ARG B O 1
ATOM 2676 N N . TYR B 1 153 ? 160.721 -23.367 128.307 1.00 22.39 153 TYR B N 1
ATOM 2677 C CA . TYR B 1 153 ? 159.335 -23.291 128.773 1.00 20.83 153 TYR B CA 1
ATOM 2678 C C . TYR B 1 153 ? 159.192 -22.392 130.003 1.00 24.47 153 TYR B C 1
ATOM 2679 O O . TYR B 1 153 ? 158.212 -21.658 130.138 1.00 22.32 153 TYR B O 1
ATOM 2688 N N . ALA B 1 154 ? 160.173 -22.457 130.901 1.00 21.44 154 ALA B N 1
ATOM 2689 C CA . ALA B 1 154 ? 160.143 -21.660 132.124 1.00 21.54 154 ALA B CA 1
ATOM 2690 C C . ALA B 1 154 ? 160.412 -20.188 131.833 1.00 26.32 154 ALA B C 1
ATOM 2691 O O . ALA B 1 154 ? 160.200 -19.328 132.690 1.00 26.32 154 ALA B O 1
ATOM 2693 N N . ALA B 1 155 ? 160.889 -19.902 130.627 1.00 28.77 155 ALA B N 1
ATOM 2694 C CA . ALA B 1 155 ? 161.137 -18.527 130.211 1.00 34.90 155 ALA B CA 1
ATOM 2695 C C . ALA B 1 155 ? 160.039 -18.046 129.269 1.00 35.71 155 ALA B C 1
ATOM 2696 O O . ALA B 1 155 ? 160.167 -16.997 128.636 1.00 43.91 155 ALA B O 1
ATOM 2698 N N . GLY B 1 156 ? 158.964 -18.823 129.181 1.00 31.99 156 GLY B N 1
ATOM 2699 C CA . GLY B 1 156 ? 157.829 -18.477 128.345 1.00 35.66 156 GLY B CA 1
ATOM 2700 C C . GLY B 1 156 ? 158.082 -18.668 126.859 1.00 36.20 156 GLY B C 1
ATOM 2701 O O . GLY B 1 156 ? 157.461 -18.010 126.027 1.00 38.01 156 GLY B O 1
ATOM 2702 N N . ASP B 1 157 ? 158.991 -19.576 126.521 1.00 30.97 157 ASP B N 1
ATOM 2703 C CA . ASP B 1 157 ? 159.324 -19.831 125.123 1.00 29.16 157 ASP B CA 1
ATOM 2704 C C . ASP B 1 157 ? 158.900 -21.241 124.712 1.00 27.52 157 ASP B C 1
ATOM 2705 O O . ASP B 1 157 ? 159.494 -22.226 125.144 1.00 25.55 157 ASP B O 1
ATOM 2710 N N . LEU B 1 158 ? 157.884 -21.326 123.857 1.00 24.74 158 LEU B N 1
ATOM 2711 C CA . LEU B 1 158 ? 157.308 -22.612 123.465 1.00 24.02 158 LEU B CA 1
ATOM 2712 C C . LEU B 1 158 ? 157.847 -23.149 122.143 1.00 24.03 158 LEU B C 1
ATOM 2713 O O . LEU B 1 158 ? 157.375 -24.172 121.645 1.00 21.99 158 LEU B O 1
ATOM 2718 N N . SER B 1 159 ? 158.846 -22.474 121.584 1.00 26.05 159 SER B N 1
ATOM 2719 C CA . SER B 1 159 ? 159.457 -22.917 120.329 1.00 25.01 159 SER B CA 1
ATOM 2720 C C . SER B 1 159 ? 160.034 -24.353 120.318 1.00 26.15 159 SER B C 1
ATOM 2721 O O . SER B 1 159 ? 160.112 -24.955 119.251 1.00 26.15 159 SER B O 1
ATOM 2724 N N . PRO B 1 160 ? 160.444 -24.911 121.479 1.00 24.68 160 PRO B N 1
ATOM 2725 C CA . PRO B 1 160 ? 160.900 -26.309 121.392 1.00 23.53 160 PRO B CA 1
ATOM 2726 C C . PRO B 1 160 ? 159.877 -27.338 120.898 1.00 25.72 160 PRO B C 1
ATOM 2727 O O . PRO B 1 160 ? 160.294 -28.379 120.392 1.00 25.22 160 PRO B O 1
ATOM 2731 N N . GLU B 1 161 ? 158.582 -27.073 121.055 1.00 21.08 161 GLU B N 1
ATOM 2732 C CA . GLU B 1 161 ? 157.567 -28.110 120.845 1.00 17.89 161 GLU B CA 1
ATOM 2733 C C . GLU B 1 161 ? 157.560 -28.724 119.447 1.00 19.88 161 GLU B C 1
ATOM 2734 O O . GLU B 1 161 ? 157.525 -29.947 119.310 1.00 20.45 161 GLU B O 1
ATOM 2740 N N . ARG B 1 162 ? 157.567 -27.888 118.412 1.00 20.64 162 ARG B N 1
ATOM 2741 C CA . ARG B 1 162 ? 157.494 -28.402 117.044 1.00 21.19 162 ARG B CA 1
ATOM 2742 C C . ARG B 1 162 ? 158.704 -29.231 116.661 1.00 23.66 162 ARG B C 1
ATOM 2743 O O . ARG B 1 162 ? 158.575 -30.244 115.978 1.00 23.36 162 ARG B O 1
ATOM 2751 N N . GLU B 1 163 ? 159.879 -28.790 117.092 1.00 24.18 163 GLU B N 1
ATOM 2752 C CA . GLU B 1 163 ? 161.105 -29.518 116.806 1.00 29.39 163 GLU B CA 1
ATOM 2753 C C . GLU B 1 163 ? 161.124 -30.839 117.568 1.00 27.99 163 GLU B C 1
ATOM 2754 O O . GLU B 1 163 ? 161.532 -31.871 117.036 1.00 26.37 163 GLU B O 1
ATOM 2760 N N . LEU B 1 164 ? 160.661 -30.804 118.813 1.00 22.17 164 LEU B N 1
ATOM 2761 C CA . LEU B 1 164 ? 160.667 -31.996 119.652 1.00 21.49 164 LEU B CA 1
ATOM 2762 C C . LEU B 1 164 ? 159.660 -33.037 119.156 1.00 23.45 164 LEU B C 1
ATOM 2763 O O . LEU B 1 164 ? 159.986 -34.218 119.056 1.00 24.21 164 LEU B O 1
ATOM 2768 N N . LEU B 1 165 ? 158.445 -32.600 118.837 1.00 20.43 165 LEU B N 1
ATOM 2769 C CA . LEU B 1 165 ? 157.427 -33.509 118.313 1.00 20.19 165 LEU B CA 1
ATOM 2770 C C . LEU B 1 165 ? 157.679 -33.848 116.844 1.00 20.00 165 LEU B C 1
ATOM 2771 O O . LEU B 1 165 ? 157.297 -34.918 116.368 1.00 25.39 165 LEU B O 1
ATOM 2776 N N . GLY B 1 166 ? 158.320 -32.929 116.127 1.00 20.42 166 GLY B N 1
ATOM 2777 C CA . GLY B 1 166 ? 158.685 -33.157 114.740 1.00 25.04 166 GLY B CA 1
ATOM 2778 C C . GLY B 1 166 ? 157.546 -32.892 113.772 1.00 23.89 166 GLY B C 1
ATOM 2779 O O . GLY B 1 166 ? 157.549 -33.402 112.653 1.00 23.78 166 GLY B O 1
ATOM 2780 N N . VAL B 1 167 ? 156.569 -32.101 114.209 1.00 19.85 167 VAL B N 1
ATOM 2781 C CA . VAL B 1 167 ? 155.433 -31.734 113.368 1.00 18.23 167 VAL B CA 1
ATOM 2782 C C . VAL B 1 167 ? 155.111 -30.252 113.509 1.00 23.79 167 VAL B C 1
ATOM 2783 O O . VAL B 1 167 ? 155.283 -29.662 114.578 1.00 23.20 167 VAL B O 1
ATOM 2787 N N . ASP B 1 168 ? 154.642 -29.647 112.426 1.00 21.17 168 ASP B N 1
ATOM 2788 C CA . ASP B 1 168 ? 154.142 -28.285 112.509 1.00 19.30 168 ASP B CA 1
ATOM 2789 C C . ASP B 1 168 ? 152.746 -28.293 113.119 1.00 21.78 168 ASP B C 1
ATOM 2790 O O . ASP B 1 168 ? 152.372 -27.383 113.858 1.00 22.07 168 ASP B O 1
ATOM 2795 N N . ASP B 1 169 ? 151.985 -29.336 112.806 1.00 20.21 169 ASP B N 1
ATOM 2796 C CA . ASP B 1 169 ? 150.616 -29.478 113.289 1.00 16.36 169 ASP B CA 1
ATOM 2797 C C . ASP B 1 169 ? 150.657 -30.198 114.636 1.00 18.39 169 ASP B C 1
ATOM 2798 O O . ASP B 1 169 ? 150.368 -31.391 114.728 1.00 17.48 169 ASP B O 1
ATOM 2803 N N . VAL B 1 170 ? 151.038 -29.463 115.675 1.00 16.79 170 VAL B N 1
ATOM 2804 C CA . VAL B 1 170 ? 151.148 -30.015 117.024 1.00 17.13 170 VAL B CA 1
ATOM 2805 C C . VAL B 1 170 ? 149.817 -30.571 117.535 1.00 17.94 170 VAL B C 1
ATOM 2806 O O . VAL B 1 170 ? 149.784 -31.654 118.121 1.00 18.08 170 VAL B O 1
ATOM 2810 N N . ASP B 1 171 ? 148.728 -29.838 117.296 1.00 15.94 171 ASP B N 1
ATOM 2811 C CA . ASP B 1 171 ? 147.397 -30.244 117.750 1.00 15.66 171 ASP B CA 1
ATOM 2812 C C . ASP B 1 171 ? 147.060 -31.669 117.314 1.00 18.14 171 ASP B C 1
ATOM 2813 O O . ASP B 1 171 ? 146.674 -32.497 118.136 1.00 18.77 171 ASP B O 1
ATOM 2818 N N . ASN B 1 172 ? 147.209 -31.953 116.022 1.00 16.99 172 ASN B N 1
ATOM 2819 C CA . ASN B 1 172 ? 146.941 -33.293 115.509 1.00 16.90 172 ASN B CA 1
ATOM 2820 C C . ASN B 1 172 ? 147.860 -34.343 116.129 1.00 17.50 172 ASN B C 1
ATOM 2821 O O . ASN B 1 172 ? 147.433 -35.460 116.430 1.00 18.07 172 ASN B O 1
ATOM 2826 N N . GLY B 1 173 ? 149.120 -33.969 116.319 1.00 16.52 173 GLY B N 1
ATOM 2827 C CA . GLY B 1 173 ? 150.107 -34.863 116.888 1.00 15.27 173 GLY B CA 1
ATOM 2828 C C . GLY B 1 173 ? 149.747 -35.263 118.306 1.00 17.03 173 GLY B C 1
ATOM 2829 O O . GLY B 1 173 ? 149.803 -36.440 118.657 1.00 18.23 173 GLY B O 1
ATOM 2830 N N . LEU B 1 174 ? 149.374 -34.282 119.122 1.00 18.17 174 LEU B N 1
ATOM 2831 C CA . LEU B 1 174 ? 148.982 -34.553 120.501 1.00 18.40 174 LEU B CA 1
ATOM 2832 C C . LEU B 1 174 ? 147.725 -35.416 120.567 1.00 19.16 174 LEU B C 1
ATOM 2833 O O . LEU B 1 174 ? 147.634 -36.326 121.392 1.00 21.48 174 LEU B O 1
ATOM 2838 N N . GLU B 1 175 ? 146.755 -35.118 119.706 1.00 18.07 175 GLU B N 1
ATOM 2839 C CA . GLU B 1 175 ? 145.513 -35.882 119.665 1.00 20.44 175 GLU B CA 1
ATOM 2840 C C . GLU B 1 175 ? 145.794 -37.347 119.340 1.00 22.25 175 GLU B C 1
ATOM 2841 O O . GLU B 1 175 ? 145.173 -38.248 119.909 1.00 23.01 175 GLU B O 1
ATOM 2847 N N . GLN B 1 176 ? 146.744 -37.585 118.444 1.00 19.35 176 GLN B N 1
ATOM 2848 C CA . GLN B 1 176 ? 147.070 -38.950 118.046 1.00 18.61 176 GLN B CA 1
ATOM 2849 C C . GLN B 1 176 ? 147.807 -39.719 119.148 1.00 22.68 176 GLN B C 1
ATOM 2850 O O . GLN B 1 176 ? 147.544 -40.904 119.355 1.00 22.05 176 GLN B O 1
ATOM 2856 N N . LEU B 1 177 ? 148.728 -39.056 119.846 1.00 20.28 177 LEU B N 1
ATOM 2857 C CA . LEU B 1 177 ? 149.455 -39.706 120.940 1.00 21.01 177 LEU B CA 1
ATOM 2858 C C . LEU B 1 177 ? 148.499 -40.231 122.003 1.00 24.43 177 LEU B C 1
ATOM 2859 O O . LEU B 1 177 ? 148.723 -41.292 122.586 1.00 22.76 177 LEU B O 1
ATOM 2872 N N . ARG B 1 179 ? 145.143 -40.759 121.382 1.00 25.29 179 ARG B N 1
ATOM 2873 C CA . ARG B 1 179 ? 144.272 -41.685 120.661 1.00 27.11 179 ARG B CA 1
ATOM 2874 C C . ARG B 1 179 ? 144.783 -43.117 120.797 1.00 27.57 179 ARG B C 1
ATOM 2875 O O . ARG B 1 179 ? 144.003 -44.052 120.989 1.00 31.16 179 ARG B O 1
ATOM 2883 N N . VAL B 1 180 ? 146.101 -43.271 120.708 1.00 25.67 180 VAL B N 1
ATOM 2884 C CA . VAL B 1 180 ? 146.760 -44.564 120.870 1.00 29.56 180 VAL B CA 1
ATOM 2885 C C . VAL B 1 180 ? 146.412 -45.226 122.204 1.00 35.23 180 VAL B C 1
ATOM 2886 O O . VAL B 1 180 ? 146.127 -46.424 122.263 1.00 34.03 180 VAL B O 1
ATOM 2890 N N . LEU B 1 181 ? 146.422 -44.435 123.271 1.00 31.59 181 LEU B N 1
ATOM 2891 C CA . LEU B 1 181 ? 146.138 -44.949 124.606 1.00 29.68 181 LEU B CA 1
ATOM 2892 C C . LEU B 1 181 ? 144.647 -45.174 124.812 1.00 32.58 181 LEU B C 1
ATOM 2893 O O . LEU B 1 181 ? 144.240 -46.123 125.478 1.00 36.14 181 LEU B O 1
ATOM 2898 N N . THR B 1 182 ? 143.842 -44.288 124.240 1.00 30.45 182 THR B N 1
ATOM 2899 C CA . THR B 1 182 ? 142.391 -44.397 124.315 1.00 33.43 182 THR B CA 1
ATOM 2900 C C . THR B 1 182 ? 141.909 -45.712 123.704 1.00 37.26 182 THR B C 1
ATOM 2901 O O . THR B 1 182 ? 141.055 -46.395 124.267 1.00 36.98 182 THR B O 1
ATOM 2905 N N . ASN B 1 183 ? 142.482 -46.064 122.557 1.00 38.71 183 ASN B N 1
ATOM 2906 C CA . ASN B 1 183 ? 142.027 -47.214 121.782 1.00 40.24 183 ASN B CA 1
ATOM 2907 C C . ASN B 1 183 ? 142.803 -48.499 122.066 1.00 43.71 183 ASN B C 1
ATOM 2908 O O . ASN B 1 183 ? 142.512 -49.545 121.485 1.00 49.51 183 ASN B O 1
ATOM 2913 N N . GLY B 1 184 ? 143.787 -48.421 122.954 1.00 41.87 184 GLY B N 1
ATOM 2914 C CA . GLY B 1 184 ? 144.619 -49.571 123.260 1.00 46.98 184 GLY B CA 1
ATOM 2915 C C . GLY B 1 184 ? 144.622 -49.937 124.730 1.00 50.60 184 GLY B C 1
ATOM 2916 O O . GLY B 1 184 ? 143.625 -50.419 125.265 1.00 52.93 184 GLY B O 1
ATOM 2925 N N . ILE C 1 2 ? 122.246 -14.749 135.852 1.00 38.02 2 ILE C N 1
ATOM 2926 C CA . ILE C 1 2 ? 122.482 -13.664 136.794 1.00 34.97 2 ILE C CA 1
ATOM 2927 C C . ILE C 1 2 ? 121.308 -12.684 136.802 1.00 35.14 2 ILE C C 1
ATOM 2928 O O . ILE C 1 2 ? 120.759 -12.350 135.749 1.00 33.76 2 ILE C O 1
ATOM 2933 N N . PRO C 1 3 ? 120.879 -12.264 138.003 1.00 26.47 3 PRO C N 1
ATOM 2934 C CA . PRO C 1 3 ? 119.889 -11.189 138.074 1.00 23.78 3 PRO C CA 1
ATOM 2935 C C . PRO C 1 3 ? 120.494 -9.889 137.572 1.00 24.64 3 PRO C C 1
ATOM 2936 O O . PRO C 1 3 ? 121.719 -9.772 137.498 1.00 23.31 3 PRO C O 1
ATOM 2940 N N . ARG C 1 4 ? 119.648 -8.931 137.220 1.00 19.69 4 ARG C N 1
ATOM 2941 C CA . ARG C 1 4 ? 120.126 -7.628 136.788 1.00 20.43 4 ARG C CA 1
ATOM 2942 C C . ARG C 1 4 ? 120.647 -6.842 137.992 1.00 21.22 4 ARG C C 1
ATOM 2943 O O . ARG C 1 4 ? 119.933 -6.647 138.977 1.00 21.40 4 ARG C O 1
ATOM 2951 N N . VAL C 1 5 ? 121.901 -6.411 137.912 1.00 20.37 5 VAL C N 1
ATOM 2952 C CA . VAL C 1 5 ? 122.517 -5.640 138.986 1.00 18.93 5 VAL C CA 1
ATOM 2953 C C . VAL C 1 5 ? 122.686 -4.186 138.556 1.00 22.45 5 VAL C C 1
ATOM 2954 O O . VAL C 1 5 ? 123.184 -3.904 137.462 1.00 22.23 5 VAL C O 1
ATOM 2958 N N . PHE C 1 6 ? 122.248 -3.269 139.413 1.00 17.14 6 PHE C N 1
ATOM 2959 C CA . PHE C 1 6 ? 122.325 -1.843 139.129 1.00 18.74 6 PHE C CA 1
ATOM 2960 C C . PHE C 1 6 ? 123.135 -1.139 140.210 1.00 19.45 6 PHE C C 1
ATOM 2961 O O . PHE C 1 6 ? 122.937 -1.386 141.398 1.00 19.78 6 PHE C O 1
ATOM 2969 N N . ILE C 1 7 ? 124.041 -0.261 139.795 1.00 19.93 7 ILE C N 1
ATOM 2970 C CA . ILE C 1 7 ? 124.921 0.421 140.735 1.00 21.46 7 ILE C CA 1
ATOM 2971 C C . ILE C 1 7 ? 124.922 1.930 140.529 1.00 23.29 7 ILE C C 1
ATOM 2972 O O . ILE C 1 7 ? 125.137 2.418 139.418 1.00 24.32 7 ILE C O 1
ATOM 2977 N N . TYR C 1 8 ? 124.660 2.669 141.601 1.00 22.69 8 TYR C N 1
ATOM 2978 C CA . TYR C 1 8 ? 124.925 4.095 141.593 1.00 24.37 8 TYR C CA 1
ATOM 2979 C C . TYR C 1 8 ? 126.268 4.325 142.262 1.00 26.89 8 TYR C C 1
ATOM 2980 O O . TYR C 1 8 ? 126.479 3.938 143.413 1.00 21.72 8 TYR C O 1
ATOM 2989 N N . ARG C 1 9 ? 127.186 4.940 141.529 1.00 24.38 9 ARG C N 1
ATOM 2990 C CA . ARG C 1 9 ? 128.521 5.166 142.052 1.00 27.48 9 ARG C CA 1
ATOM 2991 C C . ARG C 1 9 ? 128.751 6.636 142.377 1.00 35.62 9 ARG C C 1
ATOM 2992 O O . ARG C 1 9 ? 128.520 7.509 141.546 1.00 36.01 9 ARG C O 1
ATOM 3000 N N . LEU C 1 10 ? 129.193 6.898 143.603 1.00 34.39 10 LEU C N 1
ATOM 3001 C CA . LEU C 1 10 ? 129.717 8.211 143.965 1.00 41.09 10 LEU C CA 1
ATOM 3002 C C . LEU C 1 10 ? 131.181 8.271 143.528 1.00 50.92 10 LEU C C 1
ATOM 3003 O O . LEU C 1 10 ? 132.027 7.624 144.144 1.00 52.08 10 LEU C O 1
ATOM 3008 N N . PRO C 1 11 ? 131.479 9.030 142.456 1.00 58.59 11 PRO C N 1
ATOM 3009 C CA . PRO C 1 11 ? 132.803 8.975 141.826 1.00 69.08 11 PRO C CA 1
ATOM 3010 C C . PRO C 1 11 ? 133.871 9.756 142.591 1.00 78.37 11 PRO C C 1
ATOM 3011 O O . PRO C 1 11 ? 134.481 10.667 142.045 1.00 85.12 11 PRO C O 1
ATOM 3015 N N . GLN C 1 12 ? 134.088 9.404 143.851 1.00 75.88 12 GLN C N 1
ATOM 3016 C CA . GLN C 1 12 ? 135.181 9.999 144.600 1.00 80.29 12 GLN C CA 1
ATOM 3017 C C . GLN C 1 12 ? 136.157 8.909 145.007 1.00 83.51 12 GLN C C 1
ATOM 3018 O O . GLN C 1 12 ? 136.262 8.572 146.186 1.00 83.83 12 GLN C O 1
ATOM 3020 N N . ASP C 1 13 ? 136.849 8.355 144.012 1.00 84.14 13 ASP C N 1
ATOM 3021 C CA . ASP C 1 13 ? 137.876 7.331 144.189 1.00 81.24 13 ASP C CA 1
ATOM 3022 C C . ASP C 1 13 ? 138.597 7.113 142.869 1.00 80.22 13 ASP C C 1
ATOM 3023 O O . ASP C 1 13 ? 138.052 7.418 141.813 1.00 79.95 13 ASP C O 1
ATOM 3025 N N . ASP C 1 14 ? 139.812 6.583 142.923 1.00 79.92 14 ASP C N 1
ATOM 3026 C CA . ASP C 1 14 ? 140.507 6.193 141.705 1.00 77.80 14 ASP C CA 1
ATOM 3027 C C . ASP C 1 14 ? 139.705 5.084 141.031 1.00 72.00 14 ASP C C 1
ATOM 3028 O O . ASP C 1 14 ? 139.601 3.982 141.568 1.00 68.45 14 ASP C O 1
ATOM 3033 N N . PRO C 1 15 ? 139.115 5.381 139.860 1.00 72.76 15 PRO C N 1
ATOM 3034 C CA . PRO C 1 15 ? 138.236 4.437 139.159 1.00 69.74 15 PRO C CA 1
ATOM 3035 C C . PRO C 1 15 ? 138.930 3.115 138.844 1.00 63.04 15 PRO C C 1
ATOM 3036 O O . PRO C 1 15 ? 138.274 2.077 138.769 1.00 58.96 15 PRO C O 1
ATOM 3040 N N . ARG C 1 16 ? 140.248 3.163 138.678 1.00 65.96 16 ARG C N 1
ATOM 3041 C CA . ARG C 1 16 ? 141.023 1.986 138.307 1.00 64.46 16 ARG C CA 1
ATOM 3042 C C . ARG C 1 16 ? 141.194 1.003 139.465 1.00 59.64 16 ARG C C 1
ATOM 3043 O O . ARG C 1 16 ? 141.554 -0.155 139.251 1.00 54.79 16 ARG C O 1
ATOM 3045 N N . LYS C 1 17 ? 140.941 1.464 140.686 1.00 56.08 17 LYS C N 1
ATOM 3046 C CA . LYS C 1 17 ? 141.092 0.616 141.867 1.00 52.68 17 LYS C CA 1
ATOM 3047 C C . LYS C 1 17 ? 139.737 0.216 142.444 1.00 44.40 17 LYS C C 1
ATOM 3048 O O . LYS C 1 17 ? 139.655 -0.571 143.383 1.00 44.96 17 LYS C O 1
ATOM 3054 N N . ASN C 1 18 ? 138.677 0.767 141.867 1.00 43.19 18 ASN C N 1
ATOM 3055 C CA . ASN C 1 18 ? 137.319 0.514 142.329 1.00 35.32 18 ASN C CA 1
ATOM 3056 C C . ASN C 1 18 ? 136.753 -0.781 141.737 1.00 30.26 18 ASN C C 1
ATOM 3057 O O . ASN C 1 18 ? 136.850 -1.007 140.531 1.00 30.20 18 ASN C O 1
ATOM 3062 N N . THR C 1 19 ? 136.168 -1.634 142.579 1.00 26.09 19 THR C N 1
ATOM 3063 C CA . THR C 1 19 ? 135.725 -2.948 142.109 1.00 24.36 19 THR C CA 1
ATOM 3064 C C . THR C 1 19 ? 134.395 -2.871 141.363 1.00 23.86 19 THR C C 1
ATOM 3065 O O . THR C 1 19 ? 134.080 -3.752 140.562 1.00 24.00 19 THR C O 1
ATOM 3069 N N . ALA C 1 20 ? 133.618 -1.823 141.617 1.00 22.44 20 ALA C N 1
ATOM 3070 C CA . ALA C 1 20 ? 132.346 -1.646 140.922 1.00 21.60 20 ALA C CA 1
ATOM 3071 C C . ALA C 1 20 ? 132.581 -1.300 139.453 1.00 23.28 20 ALA C C 1
ATOM 3072 O O . ALA C 1 20 ? 131.871 -1.786 138.572 1.00 23.34 20 ALA C O 1
ATOM 3074 N N . ILE C 1 21 ? 133.580 -0.460 139.197 1.00 25.80 21 ILE C N 1
ATOM 3075 C CA . ILE C 1 21 ? 133.951 -0.102 137.832 1.00 27.71 21 ILE C CA 1
ATOM 3076 C C . ILE C 1 21 ? 134.300 -1.353 137.020 1.00 26.23 21 ILE C C 1
ATOM 3077 O O . ILE C 1 21 ? 133.938 -1.469 135.845 1.00 26.46 21 ILE C O 1
ATOM 3082 N N . LYS C 1 22 ? 134.981 -2.297 137.660 1.00 22.27 22 LYS C N 1
ATOM 3083 C CA . LYS C 1 22 ? 135.377 -3.533 136.993 1.00 22.53 22 LYS C CA 1
ATOM 3084 C C . LYS C 1 22 ? 134.178 -4.441 136.709 1.00 24.67 22 LYS C C 1
ATOM 3085 O O . LYS C 1 22 ? 134.094 -5.039 135.636 1.00 22.34 22 LYS C O 1
ATOM 3091 N N . LEU C 1 23 ? 133.258 -4.540 137.668 1.00 19.08 23 LEU C N 1
ATOM 3092 C CA . LEU C 1 23 ? 131.978 -5.223 137.451 1.00 19.05 23 LEU C CA 1
ATOM 3093 C C . LEU C 1 23 ? 131.253 -4.707 136.215 1.00 19.42 23 LEU C C 1
ATOM 3094 O O . LEU C 1 23 ? 130.758 -5.482 135.394 1.00 22.80 23 LEU C O 1
ATOM 3099 N N . VAL C 1 24 ? 131.179 -3.385 136.104 1.00 22.87 24 VAL C N 1
ATOM 3100 C CA . VAL C 1 24 ? 130.477 -2.738 135.009 1.00 24.70 24 VAL C CA 1
ATOM 3101 C C . VAL C 1 24 ? 131.213 -2.967 133.692 1.00 26.38 24 VAL C C 1
ATOM 3102 O O . VAL C 1 24 ? 130.594 -3.214 132.657 1.00 25.82 24 VAL C O 1
ATOM 3106 N N . ARG C 1 25 ? 132.539 -2.899 133.747 1.00 23.65 25 ARG C N 1
ATOM 3107 C CA . ARG C 1 25 ? 133.370 -3.071 132.561 1.00 26.67 25 ARG C CA 1
ATOM 3108 C C . ARG C 1 25 ? 133.145 -4.434 131.912 1.00 26.76 25 ARG C C 1
ATOM 3109 O O . ARG C 1 25 ? 133.167 -4.554 130.687 1.00 27.88 25 ARG C O 1
ATOM 3117 N N . PHE C 1 26 ? 132.906 -5.454 132.732 1.00 22.46 26 PHE C N 1
ATOM 3118 C CA . PHE C 1 26 ? 132.687 -6.805 132.217 1.00 20.96 26 PHE C CA 1
ATOM 3119 C C . PHE C 1 26 ? 131.203 -7.155 132.079 1.00 23.74 26 PHE C C 1
ATOM 3120 O O . PHE C 1 26 ? 130.858 -8.289 131.756 1.00 26.66 26 PHE C O 1
ATOM 3128 N N . GLY C 1 27 ? 130.330 -6.183 132.319 1.00 24.67 27 GLY C N 1
ATOM 3129 C CA . GLY C 1 27 ? 128.910 -6.365 132.074 1.00 23.13 27 GLY C CA 1
ATOM 3130 C C . GLY C 1 27 ? 128.118 -7.160 133.101 1.00 24.06 27 GLY C C 1
ATOM 3131 O O . GLY C 1 27 ? 127.011 -7.614 132.806 1.00 24.59 27 GLY C O 1
ATOM 3132 N N . PHE C 1 28 ? 128.670 -7.336 134.300 1.00 19.88 28 PHE C N 1
ATOM 3133 C CA . PHE C 1 28 ? 127.932 -7.980 135.388 1.00 22.02 28 PHE C CA 1
ATOM 3134 C C . PHE C 1 28 ? 126.916 -7.027 136.002 1.00 21.18 28 PHE C C 1
ATOM 3135 O O . PHE C 1 28 ? 125.962 -7.451 136.653 1.00 22.82 28 PHE C O 1
ATOM 3143 N N . ALA C 1 29 ? 127.144 -5.734 135.810 1.00 20.71 29 ALA C N 1
ATOM 3144 C CA . ALA C 1 29 ? 126.273 -4.717 136.376 1.00 21.94 29 ALA C CA 1
ATOM 3145 C C . ALA C 1 29 ? 126.231 -3.498 135.475 1.00 25.98 29 ALA C C 1
ATOM 3146 O O . ALA C 1 29 ? 127.074 -3.326 134.596 1.00 25.83 29 ALA C O 1
ATOM 3148 N N . GLN C 1 30 ? 125.243 -2.649 135.718 1.00 24.19 30 GLN C N 1
ATOM 3149 C CA . GLN C 1 30 ? 125.048 -1.437 134.944 1.00 27.70 30 GLN C CA 1
ATOM 3150 C C . GLN C 1 30 ? 125.086 -0.218 135.864 1.00 27.87 30 GLN C C 1
ATOM 3151 O O . GLN C 1 30 ? 124.445 -0.213 136.914 1.00 25.32 30 GLN C O 1
ATOM 3157 N N . LEU C 1 31 ? 125.853 0.804 135.491 1.00 25.85 31 LEU C N 1
ATOM 3158 C CA . LEU C 1 31 ? 125.824 2.062 136.236 1.00 27.08 31 LEU C CA 1
ATOM 3159 C C . LEU C 1 31 ? 124.565 2.853 135.907 1.00 29.70 31 LEU C C 1
ATOM 3160 O O . LEU C 1 31 ? 124.077 2.814 134.778 1.00 30.39 31 LEU C O 1
ATOM 3165 N N . VAL C 1 32 ? 124.043 3.565 136.901 1.00 28.50 32 VAL C N 1
ATOM 3166 C CA . VAL C 1 32 ? 122.930 4.486 136.692 1.00 26.44 32 VAL C CA 1
ATOM 3167 C C . VAL C 1 32 ? 123.369 5.877 137.144 1.00 31.03 32 VAL C C 1
ATOM 3168 O O . VAL C 1 32 ? 124.329 6.009 137.904 1.00 30.65 32 VAL C O 1
ATOM 3172 N N . ASP C 1 33 ? 122.673 6.912 136.684 1.00 33.83 33 ASP C N 1
ATOM 3173 C CA . ASP C 1 33 ? 123.160 8.275 136.880 1.00 34.21 33 ASP C CA 1
ATOM 3174 C C . ASP C 1 33 ? 122.702 8.895 138.195 1.00 33.33 33 ASP C C 1
ATOM 3175 O O . ASP C 1 33 ? 123.148 9.980 138.561 1.00 36.32 33 ASP C O 1
ATOM 3180 N N . SER C 1 34 ? 121.816 8.202 138.903 1.00 32.66 34 SER C N 1
ATOM 3181 C CA . SER C 1 34 ? 121.312 8.698 140.179 1.00 31.54 34 SER C CA 1
ATOM 3182 C C . SER C 1 34 ? 120.692 7.583 141.011 1.00 29.69 34 SER C C 1
ATOM 3183 O O . SER C 1 34 ? 120.403 6.501 140.499 1.00 29.59 34 SER C O 1
ATOM 3186 N N . ILE C 1 35 ? 120.479 7.854 142.296 1.00 33.76 35 ILE C N 1
ATOM 3187 C CA . ILE C 1 35 ? 119.821 6.898 143.176 1.00 29.32 35 ILE C CA 1
ATOM 3188 C C . ILE C 1 35 ? 118.373 6.690 142.726 1.00 29.17 35 ILE C C 1
ATOM 3189 O O . ILE C 1 35 ? 117.835 5.586 142.809 1.00 29.30 35 ILE C O 1
ATOM 3194 N N . LYS C 1 36 ? 117.761 7.752 142.213 1.00 33.58 36 LYS C N 1
ATOM 3195 C CA . LYS C 1 36 ? 116.397 7.683 141.700 1.00 33.49 36 LYS C CA 1
ATOM 3196 C C . LYS C 1 36 ? 116.283 6.729 140.509 1.00 30.97 36 LYS C C 1
ATOM 3197 O O . LYS C 1 36 ? 115.218 6.168 140.249 1.00 30.80 36 LYS C O 1
ATOM 3199 N N . ALA C 1 37 ? 117.388 6.544 139.793 1.00 29.69 37 ALA C N 1
ATOM 3200 C CA . ALA C 1 37 ? 117.397 5.704 138.600 1.00 31.74 37 ALA C CA 1
ATOM 3201 C C . ALA C 1 37 ? 117.524 4.217 138.945 1.00 26.78 37 ALA C C 1
ATOM 3202 O O . ALA C 1 37 ? 117.284 3.355 138.099 1.00 26.32 37 ALA C O 1
ATOM 3204 N N . LEU C 1 38 ? 117.914 3.919 140.180 1.00 25.55 38 LEU C N 1
ATOM 3205 C CA . LEU C 1 38 ? 117.934 2.534 140.646 1.00 24.08 38 LEU C CA 1
ATOM 3206 C C . LEU C 1 38 ? 116.498 2.012 140.633 1.00 25.66 38 LEU C C 1
ATOM 3207 O O . LEU C 1 38 ? 115.566 2.769 140.875 1.00 27.89 38 LEU C O 1
ATOM 3212 N N . PRO C 1 39 ? 116.307 0.726 140.305 1.00 22.37 39 PRO C N 1
ATOM 3213 C CA . PRO C 1 39 ? 114.935 0.218 140.160 1.00 22.52 39 PRO C CA 1
ATOM 3214 C C . PRO C 1 39 ? 114.166 0.143 141.479 1.00 26.72 39 PRO C C 1
ATOM 3215 O O . PRO C 1 39 ? 114.655 -0.432 142.448 1.00 21.60 39 PRO C O 1
ATOM 3219 N N . SER C 1 40 ? 112.969 0.719 141.507 1.00 27.64 40 SER C N 1
ATOM 3220 C CA . SER C 1 40 ? 112.117 0.645 142.691 1.00 23.64 40 SER C CA 1
ATOM 3221 C C . SER C 1 40 ? 111.675 -0.792 142.940 1.00 20.47 40 SER C C 1
ATOM 3222 O O . SER C 1 40 ? 111.421 -1.545 142.001 1.00 24.08 40 SER C O 1
ATOM 3225 N N . GLY C 1 41 ? 111.590 -1.175 144.208 1.00 18.77 41 GLY C N 1
ATOM 3226 C CA . GLY C 1 41 ? 111.131 -2.505 144.553 1.00 19.63 41 GLY C CA 1
ATOM 3227 C C . GLY C 1 41 ? 112.221 -3.552 144.436 1.00 16.05 41 GLY C C 1
ATOM 3228 O O . GLY C 1 41 ? 111.975 -4.734 144.672 1.00 19.93 41 GLY C O 1
ATOM 3229 N N . SER C 1 42 ? 113.425 -3.125 144.069 1.00 17.93 42 SER C N 1
ATOM 3230 C CA . SER C 1 42 ? 114.559 -4.039 144.008 1.00 17.46 42 SER C CA 1
ATOM 3231 C C . SER C 1 42 ? 115.117 -4.275 145.405 1.00 19.18 42 SER C C 1
ATOM 3232 O O . SER C 1 42 ? 114.829 -3.520 146.332 1.00 18.76 42 SER C O 1
ATOM 3235 N N . ILE C 1 43 ? 115.897 -5.338 145.553 1.00 16.16 43 ILE C N 1
ATOM 3236 C CA . ILE C 1 43 ? 116.752 -5.485 146.719 1.00 16.15 43 ILE C CA 1
ATOM 3237 C C . ILE C 1 43 ? 117.849 -4.436 146.627 1.00 16.90 43 ILE C C 1
ATOM 3238 O O . ILE C 1 43 ? 118.513 -4.333 145.596 1.00 17.20 43 ILE C O 1
ATOM 3243 N N . ILE C 1 44 ? 118.051 -3.655 147.684 1.00 15.91 44 ILE C N 1
ATOM 3244 C CA . ILE C 1 44 ? 119.251 -2.834 147.733 1.00 14.70 44 ILE C CA 1
ATOM 3245 C C . ILE C 1 44 ? 120.117 -3.291 148.900 1.00 16.08 44 ILE C C 1
ATOM 3246 O O . ILE C 1 44 ? 119.650 -3.440 150.035 1.00 16.16 44 ILE C O 1
ATOM 3251 N N . LEU C 1 45 ? 121.376 -3.577 148.601 1.00 14.71 45 LEU C N 1
ATOM 3252 C CA . LEU C 1 45 ? 122.319 -3.884 149.659 1.00 14.11 45 LEU C CA 1
ATOM 3253 C C . LEU C 1 45 ? 122.532 -2.610 150.454 1.00 14.68 45 LEU C C 1
ATOM 3254 O O . LEU C 1 45 ? 122.649 -1.523 149.888 1.00 18.59 45 LEU C O 1
ATOM 3259 N N . ASP C 1 46 ? 122.542 -2.745 151.771 1.00 15.00 46 ASP C N 1
ATOM 3260 C CA . ASP C 1 46 ? 122.653 -1.595 152.652 1.00 14.94 46 ASP C CA 1
ATOM 3261 C C . ASP C 1 46 ? 123.265 -2.067 153.954 1.00 15.27 46 ASP C C 1
ATOM 3262 O O . ASP C 1 46 ? 122.590 -2.710 154.753 1.00 16.32 46 ASP C O 1
ATOM 3267 N N . PRO C 1 47 ? 124.550 -1.748 154.172 1.00 14.99 47 PRO C N 1
ATOM 3268 C CA . PRO C 1 47 ? 125.245 -2.196 155.382 1.00 16.02 47 PRO C CA 1
ATOM 3269 C C . PRO C 1 47 ? 124.770 -1.494 156.652 1.00 16.83 47 PRO C C 1
ATOM 3270 O O . PRO C 1 47 ? 125.166 -1.919 157.733 1.00 16.87 47 PRO C O 1
ATOM 3274 N N . THR C 1 48 ? 123.942 -0.458 156.534 1.00 15.85 48 THR C N 1
ATOM 3275 C CA . THR C 1 48 ? 123.495 0.290 157.708 1.00 15.17 48 THR C CA 1
ATOM 3276 C C . THR C 1 48 ? 122.200 -0.232 158.329 1.00 16.99 48 THR C C 1
ATOM 3277 O O . THR C 1 48 ? 121.825 0.196 159.421 1.00 17.93 48 THR C O 1
ATOM 3281 N N . VAL C 1 49 ? 121.498 -1.123 157.634 1.00 17.20 49 VAL C N 1
ATOM 3282 C CA . VAL C 1 49 ? 120.275 -1.700 158.198 1.00 16.16 49 VAL C CA 1
ATOM 3283 C C . VAL C 1 49 ? 120.603 -3.008 158.918 1.00 16.58 49 VAL C C 1
ATOM 3284 O O . VAL C 1 49 ? 121.705 -3.532 158.784 1.00 15.74 49 VAL C O 1
ATOM 3288 N N . LYS C 1 50 ? 119.649 -3.530 159.683 1.00 16.54 50 LYS C N 1
ATOM 3289 C CA . LYS C 1 50 ? 119.906 -4.713 160.501 1.00 14.50 50 LYS C CA 1
ATOM 3290 C C . LYS C 1 50 ? 119.293 -5.981 159.906 1.00 15.97 50 LYS C C 1
ATOM 3291 O O . LYS C 1 50 ? 119.517 -7.084 160.412 1.00 17.90 50 LYS C O 1
ATOM 3297 N N . THR C 1 51 ? 118.525 -5.824 158.831 1.00 15.21 51 THR C N 1
ATOM 3298 C CA . THR C 1 51 ? 117.829 -6.952 158.222 1.00 14.58 51 THR C CA 1
ATOM 3299 C C . THR C 1 51 ? 118.722 -7.680 157.221 1.00 14.92 51 THR C C 1
ATOM 3300 O O . THR C 1 51 ? 119.061 -7.131 156.178 1.00 16.05 51 THR C O 1
ATOM 3304 N N . PRO C 1 52 ? 119.105 -8.927 157.535 1.00 16.48 52 PRO C N 1
ATOM 3305 C CA . PRO C 1 52 ? 120.020 -9.654 156.652 1.00 17.23 52 PRO C CA 1
ATOM 3306 C C . PRO C 1 52 ? 119.334 -10.247 155.427 1.00 16.98 52 PRO C C 1
ATOM 3307 O O . PRO C 1 52 ? 118.192 -10.710 155.499 1.00 17.53 52 PRO C O 1
ATOM 3311 N N . LEU C 1 53 ? 120.048 -10.219 154.307 1.00 14.87 53 LEU C N 1
ATOM 3312 C CA . LEU C 1 53 ? 119.637 -10.899 153.086 1.00 16.46 53 LEU C CA 1
ATOM 3313 C C . LEU C 1 53 ? 119.469 -12.395 153.332 1.00 17.22 53 LEU C C 1
ATOM 3314 O O . LEU C 1 53 ? 120.288 -13.004 154.013 1.00 18.13 53 LEU C O 1
ATOM 3319 N N . THR C 1 54 ? 118.411 -12.979 152.775 1.00 18.76 54 THR C N 1
ATOM 3320 C CA . THR C 1 54 ? 118.151 -14.414 152.905 1.00 19.21 54 THR C CA 1
ATOM 3321 C C . THR C 1 54 ? 117.905 -15.022 151.519 1.00 18.16 54 THR C C 1
ATOM 3322 O O . THR C 1 54 ? 117.617 -14.292 150.573 1.00 18.92 54 THR C O 1
ATOM 3326 N N . PRO C 1 55 ? 118.019 -16.357 151.391 1.00 21.54 55 PRO C N 1
ATOM 3327 C CA . PRO C 1 55 ? 117.817 -16.993 150.083 1.00 19.52 55 PRO C CA 1
ATOM 3328 C C . PRO C 1 55 ? 116.484 -16.643 149.420 1.00 21.49 55 PRO C C 1
ATOM 3329 O O . PRO C 1 55 ? 116.428 -16.512 148.198 1.00 23.27 55 PRO C O 1
ATOM 3333 N N . SER C 1 56 ? 115.433 -16.465 150.215 1.00 24.31 56 SER C N 1
ATOM 3334 C CA . SER C 1 56 ? 114.111 -16.195 149.660 1.00 26.42 56 SER C CA 1
ATOM 3335 C C . SER C 1 56 ? 114.023 -14.816 149.000 1.00 24.82 56 SER C C 1
ATOM 3336 O O . SER C 1 56 ? 113.066 -14.536 148.283 1.00 28.06 56 SER C O 1
ATOM 3339 N N . ASP C 1 57 ? 115.022 -13.964 149.223 1.00 20.88 57 ASP C N 1
ATOM 3340 C CA . ASP C 1 57 ? 115.094 -12.677 148.522 1.00 18.35 57 ASP C CA 1
ATOM 3341 C C . ASP C 1 57 ? 115.389 -12.853 147.026 1.00 19.71 57 ASP C C 1
ATOM 3342 O O . ASP C 1 57 ? 115.261 -11.904 146.247 1.00 20.40 57 ASP C O 1
ATOM 3347 N N . ARG C 1 58 ? 115.789 -14.061 146.633 1.00 21.07 58 ARG C N 1
ATOM 3348 C CA . ARG C 1 58 ? 115.997 -14.395 145.218 1.00 19.37 58 ARG C CA 1
ATOM 3349 C C . ARG C 1 58 ? 114.830 -13.973 144.318 1.00 20.08 58 ARG C C 1
ATOM 3350 O O . ARG C 1 58 ? 115.038 -13.451 143.222 1.00 21.52 58 ARG C O 1
ATOM 3358 N N . VAL C 1 59 ? 113.607 -14.203 144.784 1.00 21.54 59 VAL C N 1
ATOM 3359 C CA . VAL C 1 59 ? 112.424 -13.946 143.968 1.00 26.20 59 VAL C CA 1
ATOM 3360 C C . VAL C 1 59 ? 112.321 -12.465 143.591 1.00 24.27 59 VAL C C 1
ATOM 3361 O O . VAL C 1 59 ? 111.944 -12.128 142.464 1.00 25.46 59 VAL C O 1
ATOM 3365 N N . ILE C 1 60 ? 112.692 -11.590 144.523 1.00 20.46 60 ILE C N 1
ATOM 3366 C CA . ILE C 1 60 ? 112.692 -10.149 144.285 1.00 19.63 60 ILE C CA 1
ATOM 3367 C C . ILE C 1 60 ? 113.830 -9.730 143.354 1.00 22.49 60 ILE C C 1
ATOM 3368 O O . ILE C 1 60 ? 113.631 -8.918 142.448 1.00 21.65 60 ILE C O 1
ATOM 3373 N N . ALA C 1 61 ? 115.017 -10.289 143.580 1.00 20.20 61 ALA C N 1
ATOM 3374 C CA . ALA C 1 61 ? 116.174 -10.026 142.724 1.00 20.98 61 ALA C CA 1
ATOM 3375 C C . ALA C 1 61 ? 115.908 -10.415 141.271 1.00 19.76 61 ALA C C 1
ATOM 3376 O O . ALA C 1 61 ? 116.341 -9.730 140.350 1.00 21.48 61 ALA C O 1
ATOM 3378 N N . GLU C 1 62 ? 115.207 -11.526 141.077 1.00 22.74 62 GLU C N 1
ATOM 3379 C CA . GLU C 1 62 ? 114.844 -11.983 139.738 1.00 25.91 62 GLU C CA 1
ATOM 3380 C C . GLU C 1 62 ? 113.851 -11.059 139.042 1.00 25.51 62 GLU C C 1
ATOM 3381 O O . GLU C 1 62 ? 113.947 -10.828 137.837 1.00 28.52 62 GLU C O 1
ATOM 3387 N N . SER C 1 63 ? 112.886 -10.551 139.800 1.00 24.22 63 SER C N 1
ATOM 3388 C CA . SER C 1 63 ? 111.767 -9.818 139.213 1.00 25.09 63 SER C CA 1
ATOM 3389 C C . SER C 1 63 ? 111.976 -8.302 139.166 1.00 28.55 63 SER C C 1
ATOM 3390 O O . SER C 1 63 ? 111.475 -7.635 138.258 1.00 29.39 63 SER C O 1
ATOM 3393 N N . ARG C 1 64 ? 112.711 -7.758 140.133 1.00 21.47 64 ARG C N 1
ATOM 3394 C CA . ARG C 1 64 ? 112.942 -6.314 140.189 1.00 20.57 64 ARG C CA 1
ATOM 3395 C C . ARG C 1 64 ? 114.418 -5.965 140.007 1.00 20.72 64 ARG C C 1
ATOM 3396 O O . ARG C 1 64 ? 114.748 -4.887 139.514 1.00 23.02 64 ARG C O 1
ATOM 3404 N N . GLY C 1 65 ? 115.302 -6.867 140.419 1.00 19.53 65 GLY C N 1
ATOM 3405 C CA . GLY C 1 65 ? 116.732 -6.642 140.281 1.00 20.36 65 GLY C CA 1
ATOM 3406 C C . GLY C 1 65 ? 117.447 -6.448 141.607 1.00 18.52 65 GLY C C 1
ATOM 3407 O O . GLY C 1 65 ? 116.832 -6.509 142.675 1.00 19.76 65 GLY C O 1
ATOM 3408 N N . LEU C 1 66 ? 118.753 -6.211 141.530 1.00 16.95 66 LEU C N 1
ATOM 3409 C CA . LEU C 1 66 ? 119.590 -5.996 142.707 1.00 16.46 66 LEU C CA 1
ATOM 3410 C C . LEU C 1 66 ? 120.320 -4.662 142.583 1.00 16.78 66 LEU C C 1
ATOM 3411 O O . LEU C 1 66 ? 121.019 -4.422 141.599 1.00 17.84 66 LEU C O 1
ATOM 3416 N N . SER C 1 67 ? 120.150 -3.796 143.576 1.00 15.20 67 SER C N 1
ATOM 3417 C CA . SER C 1 67 ? 120.750 -2.467 143.540 1.00 17.05 67 SER C CA 1
ATOM 3418 C C . SER C 1 67 ? 121.846 -2.308 144.586 1.00 14.47 67 SER C C 1
ATOM 3419 O O . SER C 1 67 ? 121.810 -2.944 145.637 1.00 17.84 67 SER C O 1
ATOM 3422 N N . LEU C 1 68 ? 122.822 -1.460 144.281 1.00 16.86 68 LEU C N 1
ATOM 3423 C CA . LEU C 1 68 ? 123.865 -1.101 145.234 1.00 18.23 68 LEU C CA 1
ATOM 3424 C C . LEU C 1 68 ? 124.290 0.346 145.051 1.00 19.43 68 LEU C C 1
ATOM 3425 O O . LEU C 1 68 ? 124.223 0.896 143.948 1.00 20.11 68 LEU C O 1
ATOM 3430 N N . ILE C 1 69 ? 124.754 0.949 146.136 1.00 17.16 69 ILE C N 1
ATOM 3431 C CA . ILE C 1 69 ? 125.436 2.227 146.065 1.00 18.97 69 ILE C CA 1
ATOM 3432 C C . ILE C 1 69 ? 126.921 1.994 146.300 1.00 21.16 69 ILE C C 1
ATOM 3433 O O . ILE C 1 69 ? 127.314 1.440 147.328 1.00 20.31 69 ILE C O 1
ATOM 3438 N N . ASP C 1 70 ? 127.743 2.392 145.337 1.00 18.94 70 ASP C N 1
ATOM 3439 C CA . ASP C 1 70 ? 129.186 2.305 145.502 1.00 22.67 70 ASP C CA 1
ATOM 3440 C C . ASP C 1 70 ? 129.733 3.661 145.941 1.00 26.56 70 ASP C C 1
ATOM 3441 O O . ASP C 1 70 ? 129.596 4.656 145.234 1.00 25.61 70 ASP C O 1
ATOM 3446 N N . CYS C 1 71 ? 130.340 3.694 147.122 1.00 21.30 71 CYS C N 1
ATOM 3447 C CA . CYS C 1 71 ? 130.927 4.919 147.654 1.00 25.45 71 CYS C CA 1
ATOM 3448 C C . CYS C 1 71 ? 132.092 4.539 148.552 1.00 29.09 71 CYS C C 1
ATOM 3449 O O . CYS C 1 71 ? 132.399 3.368 148.680 1.00 27.77 71 CYS C O 1
ATOM 3452 N N . SER C 1 72 ? 132.755 5.506 149.170 1.00 28.03 72 SER C N 1
ATOM 3453 C CA . SER C 1 72 ? 133.799 5.159 150.127 1.00 29.47 72 SER C CA 1
ATOM 3454 C C . SER C 1 72 ? 133.146 4.672 151.412 1.00 25.64 72 SER C C 1
ATOM 3455 O O . SER C 1 72 ? 132.021 5.063 151.726 1.00 24.80 72 SER C O 1
ATOM 3458 N N . TRP C 1 73 ? 133.837 3.817 152.159 1.00 23.95 73 TRP C N 1
ATOM 3459 C CA . TRP C 1 73 ? 133.305 3.367 153.442 1.00 24.59 73 TRP C CA 1
ATOM 3460 C C . TRP C 1 73 ? 133.226 4.519 154.440 1.00 28.55 73 TRP C C 1
ATOM 3461 O O . TRP C 1 73 ? 132.413 4.493 155.365 1.00 27.12 73 TRP C O 1
ATOM 3472 N N . LYS C 1 74 ? 134.060 5.535 154.241 1.00 26.68 74 LYS C N 1
ATOM 3473 C CA . LYS C 1 74 ? 134.045 6.708 155.110 1.00 32.96 74 LYS C CA 1
ATOM 3474 C C . LYS C 1 74 ? 132.734 7.482 154.966 1.00 31.99 74 LYS C C 1
ATOM 3475 O O . LYS C 1 74 ? 132.281 8.127 155.910 1.00 33.09 74 LYS C O 1
ATOM 3481 N N . ARG C 1 75 ? 132.117 7.397 153.791 1.00 28.76 75 ARG C N 1
ATOM 3482 C CA . ARG C 1 75 ? 130.859 8.093 153.533 1.00 28.78 75 ARG C CA 1
ATOM 3483 C C . ARG C 1 75 ? 129.634 7.177 153.556 1.00 30.33 75 ARG C C 1
ATOM 3484 O O . ARG C 1 75 ? 128.503 7.656 153.475 1.00 29.49 75 ARG C O 1
ATOM 3492 N N . ALA C 1 76 ? 129.862 5.870 153.669 1.00 25.62 76 ALA C N 1
ATOM 3493 C CA . ALA C 1 76 ? 128.802 4.878 153.472 1.00 22.59 76 ALA C CA 1
ATOM 3494 C C . ALA C 1 76 ? 127.598 5.066 154.392 1.00 24.81 76 ALA C C 1
ATOM 3495 O O . ALA C 1 76 ? 126.452 4.980 153.947 1.00 23.30 76 ALA C O 1
ATOM 3497 N N . VAL C 1 77 ? 127.846 5.311 155.675 1.00 23.55 77 VAL C N 1
ATOM 3498 C CA . VAL C 1 77 ? 126.749 5.457 156.623 1.00 24.67 77 VAL C CA 1
ATOM 3499 C C . VAL C 1 77 ? 125.912 6.684 156.272 1.00 26.23 77 VAL C C 1
ATOM 3500 O O . VAL C 1 77 ? 124.691 6.599 156.168 1.00 27.97 77 VAL C O 1
ATOM 3504 N N . ASP C 1 78 ? 126.575 7.815 156.065 1.00 28.43 78 ASP C N 1
ATOM 3505 C CA . ASP C 1 78 ? 125.886 9.055 155.726 1.00 31.63 78 ASP C CA 1
ATOM 3506 C C . ASP C 1 78 ? 125.032 8.917 154.458 1.00 29.18 78 ASP C C 1
ATOM 3507 O O . ASP C 1 78 ? 123.882 9.355 154.421 1.00 29.59 78 ASP C O 1
ATOM 3512 N N . VAL C 1 79 ? 125.595 8.298 153.427 1.00 27.46 79 VAL C N 1
ATOM 3513 C CA . VAL C 1 79 ? 124.898 8.166 152.147 1.00 27.71 79 VAL C CA 1
ATOM 3514 C C . VAL C 1 79 ? 123.665 7.264 152.245 1.00 26.56 79 VAL C C 1
ATOM 3515 O O . VAL C 1 79 ? 122.579 7.630 151.787 1.00 29.22 79 VAL C O 1
ATOM 3519 N N . HIS C 1 80 ? 123.828 6.091 152.849 1.00 23.19 80 HIS C N 1
ATOM 3520 C CA . HIS C 1 80 ? 122.729 5.136 152.933 1.00 22.07 80 HIS C CA 1
ATOM 3521 C C . HIS C 1 80 ? 121.613 5.607 153.864 1.00 27.20 80 HIS C C 1
ATOM 3522 O O . HIS C 1 80 ? 120.439 5.354 153.605 1.00 28.58 80 HIS C O 1
ATOM 3529 N N . THR C 1 81 ? 121.971 6.289 154.946 1.00 26.14 81 THR C N 1
ATOM 3530 C CA . THR C 1 81 ? 120.967 6.683 155.927 1.00 29.47 81 THR C CA 1
ATOM 3531 C C . THR C 1 81 ? 120.124 7.855 155.436 1.00 34.93 81 THR C C 1
ATOM 3532 O O . THR C 1 81 ? 118.966 8.000 155.823 1.00 40.60 81 THR C O 1
ATOM 3536 N N . LYS C 1 82 ? 120.698 8.683 154.571 1.00 32.08 82 LYS C N 1
ATOM 3537 C CA . LYS C 1 82 ? 120.031 9.916 154.173 1.00 40.49 82 LYS C CA 1
ATOM 3538 C C . LYS C 1 82 ? 119.335 9.862 152.812 1.00 38.93 82 LYS C C 1
ATOM 3539 O O . LYS C 1 82 ? 118.441 10.662 152.553 1.00 43.96 82 LYS C O 1
ATOM 3545 N N . PHE C 1 83 ? 119.718 8.929 151.946 1.00 35.04 83 PHE C N 1
ATOM 3546 C CA . PHE C 1 83 ? 119.257 9.015 150.560 1.00 34.71 83 PHE C CA 1
ATOM 3547 C C . PHE C 1 83 ? 118.450 7.829 150.022 1.00 36.94 83 PHE C C 1
ATOM 3548 O O . PHE C 1 83 ? 118.062 7.835 148.855 1.00 36.14 83 PHE C O 1
ATOM 3556 N N . ILE C 1 84 ? 118.179 6.820 150.844 1.00 40.75 84 ILE C N 1
ATOM 3557 C CA . ILE C 1 84 ? 117.303 5.739 150.386 1.00 44.57 84 ILE C CA 1
ATOM 3558 C C . ILE C 1 84 ? 116.198 5.419 151.397 1.00 51.12 84 ILE C C 1
ATOM 3559 O O . ILE C 1 84 ? 116.434 4.772 152.417 1.00 62.14 84 ILE C O 1
ATOM 3564 N N . ARG C 1 85 ? 114.989 5.894 151.105 1.00 46.08 85 ARG C N 1
ATOM 3565 C CA . ARG C 1 85 ? 113.836 5.662 151.969 1.00 45.32 85 ARG C CA 1
ATOM 3566 C C . ARG C 1 85 ? 112.654 5.088 151.195 1.00 38.05 85 ARG C C 1
ATOM 3567 O O . ARG C 1 85 ? 112.233 5.651 150.185 1.00 46.08 85 ARG C O 1
ATOM 3575 N N . GLY C 1 86 ? 112.130 3.963 151.672 1.00 36.06 86 GLY C N 1
ATOM 3576 C CA . GLY C 1 86 ? 110.892 3.406 151.153 1.00 32.55 86 GLY C CA 1
ATOM 3577 C C . GLY C 1 86 ? 110.963 2.742 149.787 1.00 28.57 86 GLY C C 1
ATOM 3578 O O . GLY C 1 86 ? 110.280 1.749 149.539 1.00 32.45 86 GLY C O 1
ATOM 3579 N N . LYS C 1 87 ? 111.793 3.291 148.907 1.00 25.25 87 LYS C N 1
ATOM 3580 C CA . LYS C 1 87 ? 111.866 2.874 147.506 1.00 24.66 87 LYS C CA 1
ATOM 3581 C C . LYS C 1 87 ? 112.339 1.428 147.306 1.00 23.76 87 LYS C C 1
ATOM 3582 O O . LYS C 1 87 ? 111.984 0.779 146.317 1.00 20.68 87 LYS C O 1
ATOM 3588 N N . PHE C 1 88 ? 113.132 0.922 148.247 1.00 20.36 88 PHE C N 1
ATOM 3589 C CA . PHE C 1 88 ? 113.775 -0.376 148.079 1.00 20.80 88 PHE C CA 1
ATOM 3590 C C . PHE C 1 88 ? 113.432 -1.383 149.171 1.00 22.04 88 PHE C C 1
ATOM 3591 O O . PHE C 1 88 ? 112.836 -1.042 150.193 1.00 21.86 88 PHE C O 1
ATOM 3599 N N . ILE C 1 89 ? 113.841 -2.626 148.939 1.00 18.08 89 ILE C N 1
ATOM 3600 C CA . ILE C 1 89 ? 113.899 -3.638 149.980 1.00 17.31 89 ILE C CA 1
ATOM 3601 C C . ILE C 1 89 ? 115.335 -3.686 150.495 1.00 16.90 89 ILE C C 1
ATOM 3602 O O . ILE C 1 89 ? 116.215 -4.292 149.878 1.00 16.38 89 ILE C O 1
ATOM 3607 N N . ARG C 1 90 ? 115.563 -3.029 151.628 1.00 17.54 90 ARG C N 1
ATOM 3608 C CA . ARG C 1 90 ? 116.911 -2.807 152.146 1.00 17.05 90 ARG C CA 1
ATOM 3609 C C . ARG C 1 90 ? 117.394 -3.989 152.971 1.00 15.26 90 ARG C C 1
ATOM 3610 O O . ARG C 1 90 ? 116.748 -4.381 153.941 1.00 15.68 90 ARG C O 1
ATOM 3618 N N . ARG C 1 91 ? 118.537 -4.548 152.586 1.00 14.77 91 ARG C N 1
ATOM 3619 C CA . ARG C 1 91 ? 119.093 -5.708 153.277 1.00 14.55 91 ARG C CA 1
ATOM 3620 C C . ARG C 1 91 ? 120.600 -5.577 153.480 1.00 13.98 91 ARG C C 1
ATOM 3621 O O . ARG C 1 91 ? 121.329 -5.226 152.550 1.00 15.31 91 ARG C O 1
ATOM 3629 N N . ARG C 1 92 ? 121.070 -5.856 154.693 1.00 14.10 92 ARG C N 1
ATOM 3630 C CA . ARG C 1 92 ? 122.505 -5.984 154.909 1.00 12.29 92 ARG C CA 1
ATOM 3631 C C . ARG C 1 92 ? 122.902 -7.391 154.517 1.00 13.26 92 ARG C C 1
ATOM 3632 O O . ARG C 1 92 ? 122.051 -8.272 154.393 1.00 14.95 92 ARG C O 1
ATOM 3640 N N . LEU C 1 93 ? 124.192 -7.610 154.308 1.00 13.56 93 LEU C N 1
ATOM 3641 C CA . LEU C 1 93 ? 124.659 -8.967 154.117 1.00 13.73 93 LEU C CA 1
ATOM 3642 C C . LEU C 1 93 ? 124.844 -9.609 155.475 1.00 15.38 93 LEU C C 1
ATOM 3643 O O . LEU C 1 93 ? 125.201 -8.936 156.438 1.00 16.90 93 LEU C O 1
ATOM 3648 N N . PRO C 1 94 ? 124.583 -10.919 155.564 1.00 13.49 94 PRO C N 1
ATOM 3649 C CA . PRO C 1 94 ? 124.979 -11.637 156.774 1.00 16.02 94 PRO C CA 1
ATOM 3650 C C . PRO C 1 94 ? 126.492 -11.560 156.933 1.00 15.58 94 PRO C C 1
ATOM 3651 O O . PRO C 1 94 ? 127.207 -11.293 155.957 1.00 15.35 94 PRO C O 1
ATOM 3655 N N . LEU C 1 95 ? 126.969 -11.790 158.149 1.00 16.11 95 LEU C N 1
ATOM 3656 C CA . LEU C 1 95 ? 128.360 -11.535 158.494 1.00 15.67 95 LEU C CA 1
ATOM 3657 C C . LEU C 1 95 ? 129.340 -12.419 157.725 1.00 15.29 95 LEU C C 1
ATOM 3658 O O . LEU C 1 95 ? 129.279 -13.650 157.801 1.00 15.92 95 LEU C O 1
ATOM 3663 N N . LEU C 1 96 ? 130.254 -11.776 157.005 1.00 15.61 96 LEU C N 1
ATOM 3664 C CA . LEU C 1 96 ? 131.248 -12.472 156.200 1.00 14.39 96 LEU C CA 1
ATOM 3665 C C . LEU C 1 96 ? 132.619 -11.841 156.388 1.00 14.71 96 LEU C C 1
ATOM 3666 O O . LEU C 1 96 ? 132.735 -10.699 156.837 1.00 17.18 96 LEU C O 1
ATOM 3671 N N . ILE C 1 97 ? 133.654 -12.595 156.045 1.00 15.59 97 ILE C N 1
ATOM 3672 C CA . ILE C 1 97 ? 135.027 -12.141 156.196 1.00 15.24 97 ILE C CA 1
ATOM 3673 C C . ILE C 1 97 ? 135.568 -11.667 154.847 1.00 17.09 97 ILE C C 1
ATOM 3674 O O . ILE C 1 97 ? 135.459 -12.378 153.853 1.00 18.81 97 ILE C O 1
ATOM 3679 N N . ALA C 1 98 ? 136.140 -10.468 154.817 1.00 18.30 98 ALA C N 1
ATOM 3680 C CA . ALA C 1 98 ? 136.686 -9.914 153.579 1.00 17.71 98 ALA C CA 1
ATOM 3681 C C . ALA C 1 98 ? 137.926 -10.683 153.135 1.00 20.31 98 ALA C C 1
ATOM 3682 O O . ALA C 1 98 ? 138.727 -11.116 153.967 1.00 20.83 98 ALA C O 1
ATOM 3684 N N . ALA C 1 99 ? 138.081 -10.849 151.825 1.00 17.82 99 ALA C N 1
ATOM 3685 C CA . ALA C 1 99 ? 139.236 -11.545 151.272 1.00 20.57 99 ALA C CA 1
ATOM 3686 C C . ALA C 1 99 ? 140.123 -10.617 150.450 1.00 19.71 99 ALA C C 1
ATOM 3687 O O . ALA C 1 99 ? 141.193 -11.023 150.002 1.00 20.84 99 ALA C O 1
ATOM 3689 N N . ASN C 1 100 ? 139.674 -9.382 150.240 1.00 18.56 100 ASN C N 1
ATOM 3690 C CA . ASN C 1 100 ? 140.435 -8.430 149.434 1.00 17.96 100 ASN C CA 1
ATOM 3691 C C . ASN C 1 100 ? 141.709 -8.015 150.176 1.00 23.03 100 ASN C C 1
ATOM 3692 O O . ASN C 1 100 ? 141.756 -8.093 151.400 1.00 23.32 100 ASN C O 1
ATOM 3697 N N . PRO C 1 101 ? 142.751 -7.594 149.438 1.00 24.09 101 PRO C N 1
ATOM 3698 C CA . PRO C 1 101 ? 144.053 -7.279 150.044 1.00 26.95 101 PRO C CA 1
ATOM 3699 C C . PRO C 1 101 ? 144.016 -6.166 151.090 1.00 26.56 101 PRO C C 1
ATOM 3700 O O . PRO C 1 101 ? 144.843 -6.172 152.001 1.00 30.69 101 PRO C O 1
ATOM 3704 N N . THR C 1 102 ? 143.080 -5.233 150.966 1.00 25.17 102 THR C N 1
ATOM 3705 C CA . THR C 1 102 ? 143.003 -4.105 151.890 1.00 28.32 102 THR C CA 1
ATOM 3706 C C . THR C 1 102 ? 142.518 -4.513 153.278 1.00 30.53 102 THR C C 1
ATOM 3707 O O . THR C 1 102 ? 143.112 -4.134 154.288 1.00 31.10 102 THR C O 1
ATOM 3711 N N . HIS C 1 103 ? 141.438 -5.285 153.329 1.00 27.72 103 HIS C N 1
ATOM 3712 C CA . HIS C 1 103 ? 140.815 -5.624 154.603 1.00 27.43 103 HIS C CA 1
ATOM 3713 C C . HIS C 1 103 ? 140.794 -7.120 154.885 1.00 22.58 103 HIS C C 1
ATOM 3714 O O . HIS C 1 103 ? 139.922 -7.592 155.615 1.00 23.95 103 HIS C O 1
ATOM 3721 N N . TYR C 1 104 ? 141.750 -7.856 154.319 1.00 22.45 104 TYR C N 1
ATOM 3722 C CA . TYR C 1 104 ? 141.776 -9.313 154.451 1.00 22.35 104 TYR C CA 1
ATOM 3723 C C . TYR C 1 104 ? 141.603 -9.769 155.897 1.00 24.69 104 TYR C C 1
ATOM 3724 O O . TYR C 1 104 ? 142.279 -9.283 156.799 1.00 25.32 104 TYR C O 1
ATOM 3733 N N . GLY C 1 105 ? 140.683 -10.702 156.110 1.00 21.77 105 GLY C N 1
ATOM 3734 C CA . GLY C 1 105 ? 140.504 -11.296 157.420 1.00 23.82 105 GLY C CA 1
ATOM 3735 C C . GLY C 1 105 ? 139.552 -10.556 158.341 1.00 24.54 105 GLY C C 1
ATOM 3736 O O . GLY C 1 105 ? 139.237 -11.044 159.425 1.00 27.48 105 GLY C O 1
ATOM 3737 N N . LYS C 1 106 ? 139.083 -9.385 157.920 1.00 24.56 106 LYS C N 1
ATOM 3738 C CA . LYS C 1 106 ? 138.233 -8.567 158.785 1.00 23.12 106 LYS C CA 1
ATOM 3739 C C . LYS C 1 106 ? 136.751 -8.710 158.431 1.00 23.53 106 LYS C C 1
ATOM 3740 O O . LYS C 1 106 ? 136.396 -8.801 157.258 1.00 20.95 106 LYS C O 1
ATOM 3746 N N . PRO C 1 107 ? 135.881 -8.725 159.456 1.00 17.81 107 PRO C N 1
ATOM 3747 C CA . PRO C 1 107 ? 134.447 -8.978 159.281 1.00 17.68 107 PRO C CA 1
ATOM 3748 C C . PRO C 1 107 ? 133.641 -7.817 158.693 1.00 20.37 107 PRO C C 1
ATOM 3749 O O . PRO C 1 107 ? 133.950 -6.650 158.960 1.00 19.71 107 PRO C O 1
ATOM 3753 N N . TYR C 1 108 ? 132.641 -8.169 157.884 1.00 18.37 108 TYR C N 1
ATOM 3754 C CA . TYR C 1 108 ? 131.529 -7.296 157.482 1.00 16.23 108 TYR C CA 1
ATOM 3755 C C . TYR C 1 108 ? 131.847 -6.252 156.418 1.00 16.58 108 TYR C C 1
ATOM 3756 O O . TYR C 1 108 ? 131.037 -6.015 155.520 1.00 18.83 108 TYR C O 1
ATOM 3765 N N . ILE C 1 109 ? 133.005 -5.612 156.524 1.00 17.21 109 ILE C N 1
ATOM 3766 C CA . ILE C 1 109 ? 133.360 -4.533 155.607 1.00 16.95 109 ILE C CA 1
ATOM 3767 C C . ILE C 1 109 ? 133.891 -5.105 154.295 1.00 19.01 109 ILE C C 1
ATOM 3768 O O . ILE C 1 109 ? 135.084 -5.372 154.167 1.00 19.93 109 ILE C O 1
ATOM 3773 N N . LEU C 1 110 ? 132.999 -5.294 153.323 1.00 16.12 110 LEU C N 1
ATOM 3774 C CA . LEU C 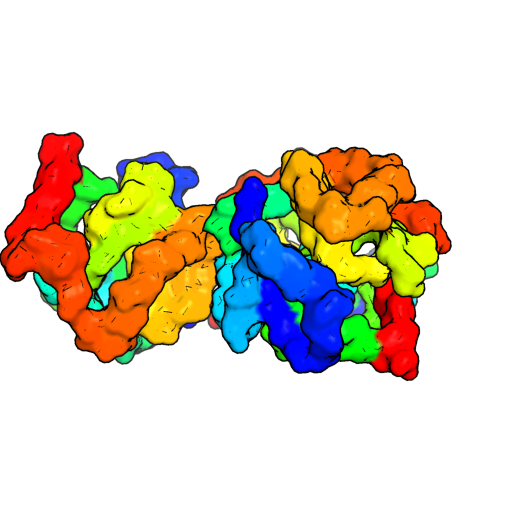1 110 ? 133.356 -5.955 152.074 1.00 13.68 110 LEU C CA 1
ATOM 3775 C C . LEU C 1 110 ? 133.535 -4.968 150.923 1.00 17.13 110 LEU C C 1
ATOM 3776 O O . LEU C 1 110 ? 132.965 -3.879 150.934 1.00 15.32 110 LEU C O 1
ATOM 3781 N N . SER C 1 111 ? 134.319 -5.355 149.921 1.00 15.93 111 SER C N 1
ATOM 3782 C CA . SER C 1 111 ? 134.364 -4.592 148.677 1.00 16.15 111 SER C CA 1
ATOM 3783 C C . SER C 1 111 ? 133.020 -4.726 147.971 1.00 16.05 111 SER C C 1
ATOM 3784 O O . SER C 1 111 ? 132.241 -5.632 148.272 1.00 15.28 111 SER C O 1
ATOM 3787 N N . THR C 1 112 ? 132.746 -3.827 147.035 1.00 16.28 112 THR C N 1
ATOM 3788 C CA . THR C 1 112 ? 131.494 -3.884 146.295 1.00 16.65 112 THR C CA 1
ATOM 3789 C C . THR C 1 112 ? 131.375 -5.221 145.554 1.00 15.59 112 THR C C 1
ATOM 3790 O O . THR C 1 112 ? 130.308 -5.837 145.552 1.00 15.93 112 THR C O 1
ATOM 3794 N N . ILE C 1 113 ? 132.470 -5.697 144.963 1.00 15.56 113 ILE C N 1
ATOM 3795 C CA . ILE C 1 113 ? 132.395 -6.935 144.186 1.00 14.50 113 ILE C CA 1
ATOM 3796 C C . ILE C 1 113 ? 132.182 -8.155 145.094 1.00 15.19 113 ILE C C 1
ATOM 3797 O O . ILE C 1 113 ? 131.462 -9.086 144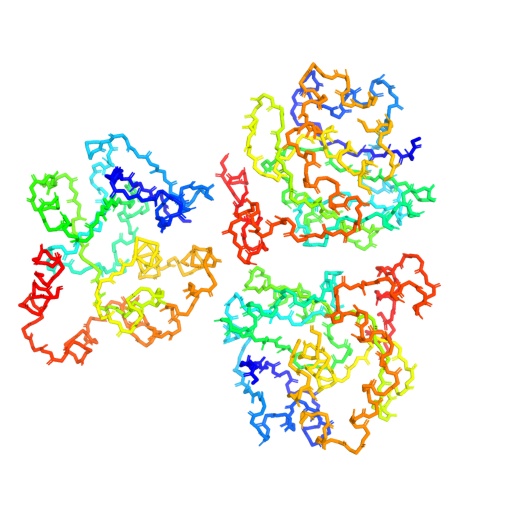.727 1.00 15.94 113 ILE C O 1
ATOM 3802 N N . GLU C 1 114 ? 132.772 -8.139 146.286 1.00 14.11 114 GLU C N 1
ATOM 3803 C CA . GLU C 1 114 ? 132.561 -9.224 147.243 1.00 14.93 114 GLU C CA 1
ATOM 3804 C C . GLU C 1 114 ? 131.113 -9.244 147.710 1.00 12.81 114 GLU C C 1
ATOM 3805 O O . GLU C 1 114 ? 130.523 -10.306 147.903 1.00 14.18 114 GLU C O 1
ATOM 3811 N N . ALA C 1 115 ? 130.550 -8.060 147.904 1.00 15.92 115 ALA C N 1
ATOM 3812 C CA . ALA C 1 115 ? 129.167 -7.955 148.340 1.00 16.06 115 ALA C CA 1
ATOM 3813 C C . ALA C 1 115 ? 128.202 -8.474 147.284 1.00 13.56 115 ALA C C 1
ATOM 3814 O O . ALA C 1 115 ? 127.246 -9.179 147.605 1.00 14.66 115 ALA C O 1
ATOM 3816 N N . VAL C 1 116 ? 128.446 -8.110 146.031 1.00 16.39 116 VAL C N 1
ATOM 3817 C CA . VAL C 1 116 ? 127.628 -8.600 144.931 1.00 15.43 116 VAL C CA 1
ATOM 3818 C C . VAL C 1 116 ? 127.700 -10.127 144.878 1.00 14.42 116 VAL C C 1
ATOM 3819 O O . VAL C 1 116 ? 126.679 -10.803 144.784 1.00 15.51 116 VAL C O 1
ATOM 3823 N N . ALA C 1 117 ? 128.910 -10.668 144.971 1.00 15.33 117 ALA C N 1
ATOM 3824 C CA . ALA C 1 117 ? 129.093 -12.115 144.903 1.00 15.23 117 ALA C CA 1
ATOM 3825 C C . ALA C 1 117 ? 128.437 -12.829 146.085 1.00 13.89 117 ALA C C 1
ATOM 3826 O O . ALA C 1 117 ? 127.830 -13.886 145.919 1.00 15.63 117 ALA C O 1
ATOM 3828 N N . ALA C 1 118 ? 128.579 -12.261 147.280 1.00 14.51 118 ALA C N 1
ATOM 3829 C CA . ALA C 1 118 ? 127.933 -12.825 148.464 1.00 14.67 118 ALA C CA 1
ATOM 3830 C C . ALA C 1 118 ? 126.409 -12.859 148.303 1.00 14.53 118 ALA C C 1
ATOM 3831 O O . ALA C 1 118 ? 125.762 -13.861 148.613 1.00 14.23 118 ALA C O 1
ATOM 3833 N N . ALA C 1 119 ? 125.843 -11.758 147.816 1.00 15.78 119 ALA C N 1
ATOM 3834 C CA . ALA C 1 119 ? 124.403 -11.672 147.606 1.00 13.11 119 ALA C CA 1
ATOM 3835 C C . ALA C 1 119 ? 123.943 -12.730 146.606 1.00 15.89 119 ALA C C 1
ATOM 3836 O O . ALA C 1 119 ? 122.960 -13.433 146.837 1.00 16.68 119 ALA C O 1
ATOM 3838 N N . LEU C 1 120 ? 124.659 -12.830 145.491 1.00 16.77 120 LEU C N 1
ATOM 3839 C CA . LEU C 1 120 ? 124.382 -13.846 144.477 1.00 15.77 120 LEU C CA 1
ATOM 3840 C C . LEU C 1 120 ? 124.413 -15.258 145.061 1.00 16.43 120 LEU C C 1
ATOM 3841 O O . LEU C 1 120 ? 123.493 -16.051 144.850 1.00 16.23 120 LEU C O 1
ATOM 3846 N N . TYR C 1 121 ? 125.482 -15.564 145.785 1.00 15.40 121 TYR C N 1
ATOM 3847 C CA . TYR C 1 121 ? 125.659 -16.883 146.388 1.00 16.76 121 TYR C CA 1
ATOM 3848 C C . TYR C 1 121 ? 124.484 -17.232 147.302 1.00 17.38 121 TYR C C 1
ATOM 3849 O O . TYR C 1 121 ? 123.862 -18.288 147.165 1.00 17.57 121 TYR C O 1
ATOM 3858 N N . ILE C 1 122 ? 124.183 -16.326 148.224 1.00 16.64 122 ILE C N 1
ATOM 3859 C CA . ILE C 1 122 ? 123.118 -16.528 149.204 1.00 17.73 122 ILE C CA 1
ATOM 3860 C C . ILE C 1 122 ? 121.775 -16.772 148.518 1.00 17.07 122 ILE C C 1
ATOM 3861 O O . ILE C 1 122 ? 120.973 -17.585 148.978 1.00 19.17 122 ILE C O 1
ATOM 3874 N N . GLY C 1 124 ? 121.324 -18.219 145.703 1.00 19.72 124 GLY C N 1
ATOM 3875 C CA . GLY C 1 124 ? 121.344 -19.418 144.883 1.00 20.74 124 GLY C CA 1
ATOM 3876 C C . GLY C 1 124 ? 122.054 -19.287 143.548 1.00 22.30 124 GLY C C 1
ATOM 3877 O O . GLY C 1 124 ? 122.083 -20.233 142.766 1.00 26.24 124 GLY C O 1
ATOM 3878 N N . PHE C 1 125 ? 122.626 -18.118 143.280 1.00 19.47 125 PHE C N 1
ATOM 3879 C CA . PHE C 1 125 ? 123.372 -17.912 142.044 1.00 21.73 125 PHE C CA 1
ATOM 3880 C C . PHE C 1 125 ? 124.859 -18.168 142.281 1.00 19.99 125 PHE C C 1
ATOM 3881 O O . PHE C 1 125 ? 125.687 -17.276 142.120 1.00 18.64 125 PHE C O 1
ATOM 3889 N N . LYS C 1 126 ? 125.189 -19.396 142.666 1.00 23.00 126 LYS C N 1
ATOM 3890 C CA . LYS C 1 126 ? 126.561 -19.746 143.028 1.00 22.77 126 LYS C CA 1
ATOM 3891 C C . LYS C 1 126 ? 127.535 -19.650 141.855 1.00 22.80 126 LYS C C 1
ATOM 3892 O O . LYS C 1 126 ? 128.649 -19.151 142.014 1.00 21.71 126 LYS C O 1
ATOM 3898 N N . ASP C 1 127 ? 127.120 -20.117 140.683 1.00 25.55 127 ASP C N 1
ATOM 3899 C CA . ASP C 1 127 ? 127.994 -20.087 139.512 1.00 22.87 127 ASP C CA 1
ATOM 3900 C C . ASP C 1 127 ? 128.311 -18.649 139.115 1.00 23.84 127 ASP C C 1
ATOM 3901 O O . ASP C 1 127 ? 129.459 -18.314 138.816 1.00 21.75 127 ASP C O 1
ATOM 3906 N N . GLU C 1 128 ? 127.283 -17.807 139.113 1.00 18.37 128 GLU C N 1
ATOM 3907 C CA . GLU C 1 128 ? 127.443 -16.391 138.817 1.00 19.62 128 GLU C CA 1
ATOM 3908 C C . GLU C 1 128 ? 128.334 -15.704 139.847 1.00 17.15 128 GLU C C 1
ATOM 3909 O O . GLU C 1 128 ? 129.153 -14.855 139.499 1.00 18.29 128 GLU C O 1
ATOM 3915 N N . ALA C 1 129 ? 128.169 -16.065 141.115 1.00 17.97 129 ALA C N 1
ATOM 3916 C CA . ALA C 1 129 ? 129.004 -15.498 142.170 1.00 17.52 129 ALA C CA 1
ATOM 3917 C C . ALA C 1 129 ? 130.481 -15.763 141.885 1.00 17.92 129 ALA C C 1
ATOM 3918 O O . ALA C 1 129 ? 131.328 -14.893 142.088 1.00 16.86 129 ALA C O 1
ATOM 3928 N N . GLU C 1 131 ? 131.849 -16.518 138.859 1.00 19.16 131 GLU C N 1
ATOM 3929 C CA . GLU C 1 131 ? 132.218 -15.807 137.635 1.00 17.17 131 GLU C CA 1
ATOM 3930 C C . GLU C 1 131 ? 132.591 -14.365 137.951 1.00 15.99 131 GLU C C 1
ATOM 3931 O O . GLU C 1 131 ? 133.534 -13.812 137.386 1.00 16.53 131 GLU C O 1
ATOM 3937 N N . VAL C 1 132 ? 131.839 -13.769 138.867 1.00 16.65 132 VAL C N 1
ATOM 3938 C CA . VAL C 1 132 ? 132.101 -12.414 139.329 1.00 15.97 132 VAL C CA 1
ATOM 3939 C C . VAL C 1 132 ? 133.426 -12.331 140.104 1.00 14.94 132 VAL C C 1
ATOM 3940 O O . VAL C 1 132 ? 134.265 -11.470 139.831 1.00 16.97 132 VAL C O 1
ATOM 3944 N N . LEU C 1 133 ? 133.620 -13.237 141.058 1.00 15.83 133 LEU C N 1
ATOM 3945 C CA . LEU C 1 133 ? 134.813 -13.211 141.903 1.00 17.69 133 LEU C CA 1
ATOM 3946 C C . LEU C 1 133 ? 136.099 -13.477 141.121 1.00 17.04 133 LEU C C 1
ATOM 3947 O O . LEU C 1 133 ? 137.169 -12.986 141.481 1.00 16.06 133 LEU C O 1
ATOM 3952 N N . ARG C 1 134 ? 135.994 -14.247 140.047 1.00 15.54 134 ARG C N 1
ATOM 3953 C CA . ARG C 1 134 ? 137.178 -14.595 139.274 1.00 16.42 134 ARG C CA 1
ATOM 3954 C C . ARG C 1 134 ? 137.786 -13.378 138.560 1.00 16.79 134 ARG C C 1
ATOM 3955 O O . ARG C 1 134 ? 138.885 -13.464 138.022 1.00 18.32 134 ARG C O 1
ATOM 3963 N N . LEU C 1 135 ? 137.093 -12.240 138.592 1.00 16.09 135 LEU C N 1
ATOM 3964 C CA . LEU C 1 135 ? 137.651 -10.995 138.057 1.00 16.71 135 LEU C CA 1
ATOM 3965 C C . LEU C 1 135 ? 138.880 -10.514 138.839 1.00 15.36 135 LEU C C 1
ATOM 3966 O O . LEU C 1 135 ? 139.624 -9.658 138.357 1.00 17.43 135 LEU C O 1
ATOM 3971 N N . TYR C 1 136 ? 139.082 -11.051 140.042 1.00 16.18 136 TYR C N 1
ATOM 3972 C CA . TYR C 1 136 ? 140.285 -10.767 140.829 1.00 16.55 136 TYR C CA 1
ATOM 3973 C C . TYR C 1 136 ? 140.980 -12.069 141.212 1.00 15.40 136 TYR C C 1
ATOM 3974 O O . TYR C 1 136 ? 140.329 -13.098 141.382 1.00 17.25 136 TYR C O 1
ATOM 3983 N N . LYS C 1 137 ? 142.300 -12.036 141.349 1.00 17.62 137 LYS C N 1
ATOM 3984 C CA . LYS C 1 137 ? 143.013 -13.261 141.681 1.00 19.14 137 LYS C CA 1
ATOM 3985 C C . LYS C 1 137 ? 142.623 -13.740 143.081 1.00 16.86 137 LYS C C 1
ATOM 3986 O O . LYS C 1 137 ? 142.555 -14.943 143.326 1.00 19.36 137 LYS C O 1
ATOM 3992 N N . TRP C 1 138 ? 142.337 -12.796 143.977 1.00 20.24 138 TRP C N 1
ATOM 3993 C CA . TRP C 1 138 ? 141.965 -13.110 145.361 1.00 21.10 138 TRP C CA 1
ATOM 3994 C C . TRP C 1 138 ? 140.467 -13.400 145.512 1.00 18.03 138 TRP C C 1
ATOM 3995 O O . TRP C 1 138 ? 140.002 -13.806 146.581 1.00 18.53 138 TRP C O 1
ATOM 4006 N N . GLY C 1 139 ? 139.715 -13.177 144.441 1.00 18.11 139 GLY C N 1
ATOM 4007 C CA . GLY C 1 139 ? 138.266 -13.309 144.469 1.00 17.22 139 GLY C CA 1
ATOM 4008 C C . GLY C 1 139 ? 137.711 -14.643 144.947 1.00 17.02 139 GLY C C 1
ATOM 4009 O O . GLY C 1 139 ? 136.920 -14.681 145.889 1.00 17.67 139 GLY C O 1
ATOM 4010 N N . PRO C 1 140 ? 138.104 -15.748 144.293 1.00 16.87 140 PRO C N 1
ATOM 4011 C CA . PRO C 1 140 ? 137.555 -17.053 144.680 1.00 16.23 140 PRO C CA 1
ATOM 4012 C C . PRO C 1 140 ? 137.817 -17.406 146.144 1.00 16.95 140 PRO C C 1
ATOM 4013 O O . PRO C 1 140 ? 137.023 -18.131 146.747 1.00 17.45 140 PRO C O 1
ATOM 4017 N N . ASN C 1 141 ? 138.900 -16.881 146.710 1.00 16.11 141 ASN C N 1
ATOM 4018 C CA . ASN C 1 141 ? 139.235 -17.150 148.105 1.00 18.72 141 ASN C CA 1
ATOM 4019 C C . ASN C 1 141 ? 138.185 -16.596 149.074 1.00 20.81 141 ASN C C 1
ATOM 4020 O O . ASN C 1 141 ? 138.093 -17.046 150.214 1.00 17.32 141 ASN C O 1
ATOM 4025 N N . PHE C 1 142 ? 137.402 -15.621 148.617 1.00 17.48 142 PHE C N 1
ATOM 4026 C CA . PHE C 1 142 ? 136.302 -15.078 149.413 1.00 16.83 142 PHE C CA 1
ATOM 4027 C C . PHE C 1 142 ? 135.304 -16.168 149.780 1.00 18.55 142 PHE C C 1
ATOM 4028 O O . PHE C 1 142 ? 134.825 -16.220 150.911 1.00 18.94 142 PHE C O 1
ATOM 4036 N N . ILE C 1 143 ? 134.996 -17.040 148.824 1.00 16.64 143 ILE C N 1
ATOM 4037 C CA . ILE C 1 143 ? 134.104 -18.159 149.101 1.00 15.29 143 ILE C CA 1
ATOM 4038 C C . ILE C 1 143 ? 134.796 -19.212 149.971 1.00 18.20 143 ILE C C 1
ATOM 4039 O O . ILE C 1 143 ? 134.187 -19.750 150.897 1.00 20.36 143 ILE C O 1
ATOM 4044 N N . ILE C 1 144 ? 136.068 -19.487 149.692 1.00 19.20 144 ILE C N 1
ATOM 4045 C CA . ILE C 1 144 ? 136.827 -20.468 150.472 1.00 18.66 144 ILE C CA 1
ATOM 4046 C C . ILE C 1 144 ? 136.855 -20.136 151.964 1.00 18.66 144 ILE C C 1
ATOM 4047 O O . ILE C 1 144 ? 136.524 -20.980 152.799 1.00 21.67 144 ILE C O 1
ATOM 4052 N N . ILE C 1 145 ? 137.246 -18.912 152.306 1.00 17.87 145 ILE C N 1
ATOM 4053 C CA . ILE C 1 145 ? 137.408 -18.566 153.714 1.00 18.01 145 ILE C CA 1
ATOM 4054 C C . ILE C 1 145 ? 136.054 -18.365 154.393 1.00 22.06 145 ILE C C 1
ATOM 4055 O O . ILE C 1 145 ? 135.968 -18.374 155.615 1.00 21.07 145 ILE C O 1
ATOM 4060 N N . ASN C 1 146 ? 134.995 -18.211 153.601 1.00 18.40 146 ASN C N 1
ATOM 4061 C CA . ASN C 1 146 ? 133.650 -18.056 154.162 1.00 18.34 146 ASN C CA 1
ATOM 4062 C C . ASN C 1 146 ? 132.738 -19.262 153.945 1.00 20.55 146 ASN C C 1
ATOM 4063 O O . ASN C 1 146 ? 131.539 -19.180 154.209 1.00 20.03 146 ASN C O 1
ATOM 4068 N N . GLN C 1 147 ? 133.300 -20.371 153.473 1.00 22.46 147 GLN C N 1
ATOM 4069 C CA . GLN C 1 147 ? 132.490 -21.483 152.971 1.00 23.20 147 GLN C CA 1
ATOM 4070 C C . GLN C 1 147 ? 131.495 -22.028 153.995 1.00 25.21 147 GLN C C 1
ATOM 4071 O O . GLN C 1 147 ? 130.328 -22.245 153.675 1.00 26.11 147 GLN C O 1
ATOM 4077 N N . LYS C 1 148 ? 131.950 -22.232 155.224 1.00 24.67 148 LYS C N 1
ATOM 4078 C CA . LYS C 1 148 ? 131.087 -22.789 156.258 1.00 27.39 148 LYS C CA 1
ATOM 4079 C C . LYS C 1 148 ? 129.944 -21.845 156.628 1.00 28.38 148 LYS C C 1
ATOM 4080 O O . LYS C 1 148 ? 128.835 -22.294 156.923 1.00 31.67 148 LYS C O 1
ATOM 4086 N N . TYR C 1 149 ? 130.209 -20.541 156.610 1.00 21.78 149 TYR C N 1
ATOM 4087 C CA . TYR C 1 149 ? 129.178 -19.552 156.906 1.00 21.11 149 TYR C CA 1
ATOM 4088 C C . TYR C 1 149 ? 128.197 -19.452 155.743 1.00 20.37 149 TYR C C 1
ATOM 4089 O O . TYR C 1 149 ? 126.983 -19.460 155.942 1.00 22.47 149 TYR C O 1
ATOM 4098 N N . LEU C 1 150 ? 128.739 -19.356 154.532 1.00 20.81 150 LEU C N 1
ATOM 4099 C CA . LEU C 1 150 ? 127.927 -19.236 153.325 1.00 21.88 150 LEU C CA 1
ATOM 4100 C C . LEU C 1 150 ? 126.990 -20.423 153.135 1.00 24.40 150 LEU C C 1
ATOM 4101 O O . LEU C 1 150 ? 125.856 -20.252 152.693 1.00 23.19 150 LEU C O 1
ATOM 4106 N N . GLU C 1 151 ? 127.464 -21.622 153.466 1.00 26.18 151 GLU C N 1
ATOM 4107 C CA . GLU C 1 151 ? 126.641 -22.824 153.369 1.00 30.59 151 GLU C CA 1
ATOM 4108 C C . GLU C 1 151 ? 125.399 -22.715 154.254 1.00 30.31 151 GLU C C 1
ATOM 4109 O O . GLU C 1 151 ? 124.307 -23.123 153.860 1.00 29.41 151 GLU C O 1
ATOM 4115 N N . ARG C 1 152 ? 125.571 -22.162 155.450 1.00 27.40 152 ARG C N 1
ATOM 4116 C CA . ARG C 1 152 ? 124.443 -21.934 156.343 1.00 28.29 152 ARG C CA 1
ATOM 4117 C C . ARG C 1 152 ? 123.562 -20.789 155.849 1.00 24.34 152 ARG C C 1
ATOM 4118 O O . ARG C 1 152 ? 122.339 -20.914 155.815 1.00 26.62 152 ARG C O 1
ATOM 4126 N N . TYR C 1 153 ? 124.183 -19.674 155.468 1.00 23.54 153 TYR C N 1
ATOM 4127 C CA . TYR C 1 153 ? 123.436 -18.508 154.996 1.00 20.10 153 TYR C CA 1
ATOM 4128 C C . TYR C 1 153 ? 122.601 -18.839 153.759 1.00 24.58 153 TYR C C 1
ATOM 4129 O O . TYR C 1 153 ? 121.480 -18.352 153.600 1.00 22.37 153 TYR C O 1
ATOM 4138 N N . ALA C 1 154 ? 123.158 -19.667 152.881 1.00 21.84 154 ALA C N 1
ATOM 4139 C CA . ALA C 1 154 ? 122.472 -20.061 151.654 1.00 23.65 154 ALA C CA 1
ATOM 4140 C C . ALA C 1 154 ? 121.325 -21.020 151.955 1.00 26.40 154 ALA C C 1
ATOM 4141 O O . ALA C 1 154 ? 120.457 -21.248 151.110 1.00 25.68 154 ALA C O 1
ATOM 4143 N N . ALA C 1 155 ? 121.328 -21.578 153.162 1.00 28.69 155 ALA C N 1
ATOM 4144 C CA . ALA C 1 155 ? 120.281 -22.499 153.586 1.00 34.29 155 ALA C CA 1
ATOM 4145 C C . ALA C 1 155 ? 119.286 -21.809 154.512 1.00 36.82 155 ALA C C 1
ATOM 4146 O O . ALA C 1 155 ? 118.435 -22.462 155.117 1.00 43.80 155 ALA C O 1
ATOM 4148 N N . GLY C 1 156 ? 119.405 -20.489 154.619 1.00 33.01 156 GLY C N 1
ATOM 4149 C CA . GLY C 1 156 ? 118.501 -19.694 155.430 1.00 34.98 156 GLY C CA 1
ATOM 4150 C C . GLY C 1 156 ? 118.822 -19.709 156.916 1.00 36.64 156 GLY C C 1
ATOM 4151 O O . GLY C 1 156 ? 117.992 -19.323 157.739 1.00 40.08 156 GLY C O 1
ATOM 4152 N N . ASP C 1 157 ? 120.030 -20.142 157.261 1.00 31.06 157 ASP C N 1
ATOM 4153 C CA . ASP C 1 157 ? 120.432 -20.264 158.660 1.00 27.83 157 ASP C CA 1
ATOM 4154 C C . ASP C 1 157 ? 121.439 -19.182 159.064 1.00 26.96 157 ASP C C 1
ATOM 4155 O O . ASP C 1 157 ? 122.587 -19.198 158.625 1.00 24.46 157 ASP C O 1
ATOM 4160 N N . LEU C 1 158 ? 121.007 -18.265 159.925 1.00 24.14 158 LEU C N 1
ATOM 4161 C CA . LEU C 1 158 ? 121.835 -17.125 160.320 1.00 23.61 158 LEU C CA 1
ATOM 4162 C C . LEU C 1 158 ? 122.581 -17.323 161.635 1.00 22.69 158 LEU C C 1
ATOM 4163 O O . LEU C 1 158 ? 123.236 -16.404 162.126 1.00 22.08 158 LEU C O 1
ATOM 4168 N N . SER C 1 159 ? 122.502 -18.525 162.199 1.00 25.43 159 SER C N 1
ATOM 4169 C CA . SER C 1 159 ? 123.180 -18.814 163.465 1.00 25.76 159 SER C CA 1
ATOM 4170 C C . SER C 1 159 ? 124.709 -18.581 163.485 1.00 26.21 159 SER C C 1
ATOM 4171 O O . SER C 1 159 ? 125.256 -18.316 164.550 1.00 26.34 159 SER C O 1
ATOM 4174 N N . PRO C 1 160 ? 125.407 -18.678 162.332 1.00 23.48 160 PRO C N 1
ATOM 4175 C CA . PRO C 1 160 ? 126.846 -18.385 162.438 1.00 23.44 160 PRO C CA 1
ATOM 4176 C C . PRO C 1 160 ? 127.231 -16.970 162.887 1.00 26.06 160 PRO C C 1
ATOM 4177 O O . PRO C 1 160 ? 128.353 -16.793 163.359 1.00 24.79 160 PRO C O 1
ATOM 4181 N N . GLU C 1 161 ? 126.344 -15.988 162.740 1.00 21.06 161 GLU C N 1
ATOM 4182 C CA . GLU C 1 161 ? 126.728 -14.588 162.938 1.00 17.10 161 GLU C CA 1
ATOM 4183 C C . GLU C 1 161 ? 127.255 -14.266 164.333 1.00 19.68 161 GLU C C 1
ATOM 4184 O O . GLU C 1 161 ? 128.295 -13.622 164.475 1.00 19.95 161 GLU C O 1
ATOM 4190 N N . ARG C 1 162 ? 126.532 -14.697 165.362 1.00 20.50 162 ARG C N 1
ATOM 4191 C CA . ARG C 1 162 ? 126.889 -14.325 166.726 1.00 21.75 162 ARG C CA 1
ATOM 4192 C C . ARG C 1 162 ? 128.231 -14.912 167.162 1.00 24.07 162 ARG C C 1
ATOM 4193 O O . ARG C 1 162 ? 129.008 -14.244 167.839 1.00 22.32 162 ARG C O 1
ATOM 4201 N N . GLU C 1 163 ? 128.513 -16.153 166.775 1.00 24.83 163 GLU C N 1
ATOM 4202 C CA . GLU C 1 163 ? 129.782 -16.770 167.153 1.00 28.62 163 GLU C CA 1
ATOM 4203 C C . GLU C 1 163 ? 130.930 -16.210 166.312 1.00 26.21 163 GLU C C 1
ATOM 4204 O O . GLU C 1 163 ? 132.065 -16.122 166.779 1.00 26.48 163 GLU C O 1
ATOM 4210 N N . LEU C 1 164 ? 130.634 -15.837 165.070 1.00 24.09 164 LEU C N 1
ATOM 4211 C CA . LEU C 1 164 ? 131.658 -15.293 164.191 1.00 20.67 164 LEU C CA 1
ATOM 4212 C C . LEU C 1 164 ? 132.051 -13.891 164.652 1.00 23.88 164 LEU C C 1
ATOM 4213 O O . LEU C 1 164 ? 133.234 -13.570 164.739 1.00 25.78 164 LEU C O 1
ATOM 4218 N N . LEU C 1 165 ? 131.060 -13.065 164.970 1.00 20.93 165 LEU C N 1
ATOM 4219 C CA . LEU C 1 165 ? 131.329 -11.724 165.484 1.00 20.91 165 LEU C CA 1
ATOM 4220 C C . LEU C 1 165 ? 131.735 -11.770 166.960 1.00 20.29 165 LEU C C 1
ATOM 4221 O O . LEU C 1 165 ? 132.440 -10.888 167.449 1.00 25.89 165 LEU C O 1
ATOM 4226 N N . GLY C 1 166 ? 131.285 -12.805 167.661 1.00 20.83 166 GLY C N 1
ATOM 4227 C CA . GLY C 1 166 ? 131.654 -13.008 169.051 1.00 23.91 166 GLY C CA 1
ATOM 4228 C C . GLY C 1 166 ? 130.861 -12.149 170.019 1.00 22.79 166 GLY C C 1
ATOM 4229 O O . GLY C 1 166 ? 131.304 -11.901 171.140 1.00 23.15 166 GLY C O 1
ATOM 4230 N N . VAL C 1 167 ? 129.693 -11.688 169.579 1.00 18.72 167 VAL C N 1
ATOM 4231 C CA . VAL C 1 167 ? 128.803 -10.887 170.415 1.00 18.55 167 VAL C CA 1
ATOM 4232 C C . VAL C 1 167 ? 127.360 -11.366 170.283 1.00 23.04 167 VAL C C 1
ATOM 4233 O O . VAL C 1 167 ? 126.937 -11.805 169.214 1.00 23.18 167 VAL C O 1
ATOM 4237 N N . ASP C 1 168 ? 126.601 -11.290 171.370 1.00 20.10 168 ASP C N 1
ATOM 4238 C CA . ASP C 1 168 ? 125.167 -11.528 171.273 1.00 19.24 168 ASP C CA 1
ATOM 4239 C C . ASP C 1 168 ? 124.482 -10.313 170.654 1.00 23.40 168 ASP C C 1
ATOM 4240 O O . ASP C 1 168 ? 123.521 -10.446 169.898 1.00 21.94 168 ASP C O 1
ATOM 4245 N N . ASP C 1 169 ? 124.989 -9.131 170.985 1.00 20.40 169 ASP C N 1
ATOM 4246 C CA . ASP C 1 169 ? 124.429 -7.876 170.499 1.00 16.71 169 ASP C CA 1
ATOM 4247 C C . ASP C 1 169 ? 125.072 -7.559 169.151 1.00 18.52 169 ASP C C 1
ATOM 4248 O O . ASP C 1 169 ? 125.979 -6.735 169.058 1.00 18.16 169 ASP C O 1
ATOM 4253 N N . VAL C 1 170 ? 124.606 -8.242 168.110 1.00 16.84 170 VAL C N 1
ATOM 4254 C CA . VAL C 1 170 ? 125.147 -8.067 166.762 1.00 16.80 170 VAL C CA 1
ATOM 4255 C C . VAL C 1 170 ? 124.972 -6.634 166.252 1.00 18.50 170 VAL C C 1
ATOM 4256 O O . VAL C 1 170 ? 125.899 -6.066 165.675 1.00 17.82 170 VAL C O 1
ATOM 4260 N N . ASP C 1 171 ? 123.795 -6.050 166.478 1.00 16.20 171 ASP C N 1
ATOM 4261 C CA . ASP C 1 171 ? 123.495 -4.693 166.015 1.00 16.03 171 ASP C CA 1
ATOM 4262 C C . ASP C 1 171 ? 124.558 -3.683 166.454 1.00 18.11 171 ASP C C 1
ATOM 4263 O O . ASP C 1 171 ? 125.065 -2.912 165.641 1.00 19.28 171 ASP C O 1
ATOM 4268 N N . ASN C 1 172 ? 124.889 -3.689 167.743 1.00 17.83 172 ASN C N 1
ATOM 4269 C CA . ASN C 1 172 ? 125.897 -2.772 168.264 1.00 17.95 172 ASN C CA 1
ATOM 4270 C C . ASN C 1 172 ? 127.267 -3.048 167.652 1.00 17.55 172 ASN C C 1
ATOM 4271 O O . ASN C 1 172 ? 128.025 -2.122 167.353 1.00 19.16 172 ASN C O 1
ATOM 4276 N N . GLY C 1 173 ? 127.568 -4.327 167.462 1.00 16.26 173 GLY C N 1
ATOM 4277 C CA . GLY C 1 173 ? 128.836 -4.738 166.892 1.00 15.88 173 GLY C CA 1
ATOM 4278 C C . GLY C 1 173 ? 129.008 -4.218 165.477 1.00 17.54 173 GLY C C 1
ATOM 4279 O O . GLY C 1 173 ? 130.054 -3.669 165.134 1.00 18.14 173 GLY C O 1
ATOM 4280 N N . LEU C 1 174 ? 127.979 -4.390 164.655 1.00 17.80 174 LEU C N 1
ATOM 4281 C CA . LEU C 1 174 ? 128.028 -3.911 163.278 1.00 18.83 174 LEU C CA 1
ATOM 4282 C C . LEU C 1 174 ? 128.150 -2.391 163.219 1.00 19.62 174 LEU C C 1
ATOM 4283 O O . LEU C 1 174 ? 128.913 -1.857 162.412 1.00 21.95 174 LEU C O 1
ATOM 4288 N N . GLU C 1 175 ? 127.391 -1.701 164.067 1.00 18.67 175 GLU C N 1
ATOM 4289 C CA . GLU C 1 175 ? 127.423 -0.243 164.109 1.00 18.87 175 GLU C CA 1
ATOM 4290 C C . GLU C 1 175 ? 128.825 0.262 164.444 1.00 22.64 175 GLU C C 1
ATOM 4291 O O . GLU C 1 175 ? 129.279 1.269 163.900 1.00 22.40 175 GLU C O 1
ATOM 4297 N N . GLN C 1 176 ? 129.517 -0.454 165.323 1.00 19.26 176 GLN C N 1
ATOM 4298 C CA . GLN C 1 176 ? 130.858 -0.051 165.725 1.00 18.28 176 GLN C CA 1
ATOM 4299 C C . GLN C 1 176 ? 131.898 -0.298 164.627 1.00 23.36 176 GLN C C 1
ATOM 4300 O O . GLN C 1 176 ? 132.789 0.525 164.425 1.00 21.07 176 GLN C O 1
ATOM 4306 N N . LEU C 1 177 ? 131.791 -1.431 163.935 1.00 20.71 177 LEU C N 1
ATOM 4307 C CA . LEU C 1 177 ? 132.719 -1.741 162.843 1.00 20.81 177 LEU C CA 1
ATOM 4308 C C . LEU C 1 177 ? 132.708 -0.649 161.782 1.00 23.20 177 LEU C C 1
ATOM 4309 O O . LEU C 1 177 ? 133.748 -0.304 161.219 1.00 23.07 177 LEU C O 1
ATOM 4322 N N . ARG C 1 179 ? 131.491 2.542 162.353 1.00 25.65 179 ARG C N 1
ATOM 4323 C CA . ARG C 1 179 ? 131.830 3.796 163.020 1.00 25.60 179 ARG C CA 1
ATOM 4324 C C . ARG C 1 179 ? 133.332 4.044 162.956 1.00 26.87 179 ARG C C 1
ATOM 4325 O O . ARG C 1 179 ? 133.777 5.185 162.827 1.00 30.94 179 ARG C O 1
ATOM 4333 N N . VAL C 1 180 ? 134.106 2.965 163.044 1.00 25.46 180 VAL C N 1
ATOM 4334 C CA . VAL C 1 180 ? 135.557 3.033 162.902 1.00 28.75 180 VAL C CA 1
ATOM 4335 C C . VAL C 1 180 ? 135.948 3.665 161.568 1.00 36.02 180 VAL C C 1
ATOM 4336 O O . VAL C 1 180 ? 136.828 4.526 161.506 1.00 34.25 180 VAL C O 1
ATOM 4340 N N . LEU C 1 181 ? 135.271 3.247 160.505 1.00 30.86 181 LEU C N 1
ATOM 4341 C CA . LEU C 1 181 ? 135.566 3.745 159.167 1.00 31.18 181 LEU C CA 1
ATOM 4342 C C . LEU C 1 181 ? 135.007 5.144 158.951 1.00 32.49 181 LEU C C 1
ATOM 4343 O O . LEU C 1 181 ? 135.608 5.961 158.256 1.00 35.80 181 LEU C O 1
ATOM 4348 N N . THR C 1 182 ? 133.850 5.407 159.547 1.00 30.31 182 THR C N 1
ATOM 4349 C CA . THR C 1 182 ? 133.218 6.718 159.469 1.00 34.10 182 THR C CA 1
ATOM 4350 C C . THR C 1 182 ? 134.115 7.796 160.075 1.00 37.02 182 THR C C 1
ATOM 4351 O O . THR C 1 182 ? 134.275 8.879 159.510 1.00 36.88 182 THR C O 1
ATOM 4355 N N . ASN C 1 183 ? 134.714 7.483 161.219 1.00 38.79 183 ASN C N 1
ATOM 4356 C CA . ASN C 1 183 ? 135.505 8.456 161.966 1.00 41.47 183 ASN C CA 1
ATOM 4357 C C . ASN C 1 183 ? 137.007 8.360 161.697 1.00 44.67 183 ASN C C 1
ATOM 4358 O O . ASN C 1 183 ? 137.799 9.069 162.317 1.00 50.91 183 ASN C O 1
ATOM 4363 N N . GLY C 1 184 ? 137.395 7.485 160.775 1.00 42.37 184 GLY C N 1
ATOM 4364 C CA . GLY C 1 184 ? 138.801 7.284 160.471 1.00 47.43 184 GLY C CA 1
ATOM 4365 C C . GLY C 1 184 ? 139.175 7.720 159.068 1.00 51.66 184 GLY C C 1
ATOM 4366 O O . GLY C 1 184 ? 138.966 8.872 158.688 1.00 54.34 184 GLY C O 1
#

GO terms:
  GO:1904047 S-adenosyl-L-methionine binding (F, IDA)

Organism: Vulcanisaeta distributa (strain DSM 14429 / JCM 11212 / NBRC 100878 / IC-017) (NCBI:txid572478)

Foldseek 3Di:
DFEEEEEEDPDDDLVPALVNVCCVVPVYHYDPDPVRQFFAAEEAALLDDAAQALVSVVRCRPGNYYYYHDFPLCRNVCRVPPDDPRYNYHYHQKFAEQDPVRHGDIRDYGPLLRVLLNCLLVNNVSVCSQVSDPSRVVRCVVCVVVSVCRVVRHRVVRCVVLVHPCSNVSSVVCVVSNVD/DFEEEEEEPPPDDLVPALVNVCCVVPVYHYDPDPVRQWFQAEEAALLDDAAQALVSVVRCRPTNYYYYHYFPLCRNVCRVPPDDPRYNYHYHQKFAEQDPPRHGDIRDYGPLLRVLLNCLLVNNVSVCSQVSDPSRVVRCVVCVVVSVCRVVVHRVVRCVVLVHPPSNVSSVVCVVSNVD/DFEEEEEEDPPDDLVPALVNVCVVVPVYPYDPDPVRQWFAAEEAALLDDAAQALVSVVRCRPGNYYYYHYFPLCRNVCRVPPDDPRYNYHYHQKFAEQDPPRHGDIRDYGPLLRVLLNCLLVNPVSVCSQVSDPSRVVRCVVCVVVSVCRVVGHRVVRCVVLVHPCNNVSSVVCVVSNVD

Sequence (540 aa):
IPRVFIYRLPQDDPRKNTAIKLVRFGFAQLVDSIKALPSGSIILDPTVKTPLTPSDRVIAESRGLSLIDCSWKRAVDVHTKFIRGKFIRRRLPLLIAANPTHYGKPYILSTIEAVAAALYIGFKDEAEVLRLYKWGPNFIIINQKYLERRYAAGDLSPERELLGVDDVDNGLEQLRVLTNGIPRVFIYRLPQDDPRKNTAIKLVRFGFAQLVDSIKALPSGSIILDPTVKTPLTPSDRVIAESRGLSLIDCSWKRAVDVHTKFIRGKFIRRRLPLLIAANPTHYGKPYILSTIEAVAAALYIGFKDEAEVLRLYKWGPNFIIINQKYLERRYAAGDLSPERELLGVDDVDNGLEQLRVLTNGIPRVFIYRLPQDDPRKNTAIKLVRFGFAQLVDSIKALPSGSIILDPTVKTPLTPSDRVIAESRGLSLIDCSWKRAVDVHTKFIRGKFIRRRLPLLIAANPTHYGKPYILSTIEAVAAALYIGFKDEAEVLRLYKWGPNFIIINQKYLERYAAGDLSPERELLGVDDVDNGLEQLRVLTNG

InterPro domains:
  IPR007177 16S/18S rRNA aminocarboxypropyltransferase Tsr3, C-terminal [PF04034] (43-157)
  IPR022968 16S/18S rRNA aminocarboxypropyltransferase Tsr3 [MF_01116] (4-173)
  IPR022968 16S/18S rRNA aminocarboxypropyltransferase Tsr3 [PTHR20426] (5-156)